Protein AF-A0A921ZQG3-F1 (afdb_monomer)

Mean predicted aligned error: 5.52 Å

Organism: Manduca sexta (NCBI:txid7130)

Radius of gyration: 27.95 Å; Cα contacts (8 Å, |Δi|>4): 870; chains: 1; bounding box: 78×60×74 Å

InterPro domains:
  IPR000863 Sulfotransferase domain [PF00685] (345-473)
  IPR021930 Heparan sulphate-N-deacetylase, deacetylase domain [PF12062] (51-255)
  IPR037359 Heparan sulfate sulfotransferase [PTHR10605] (120-479)
  IPR056793 Heparan sulfate-N-deacetylase, N-terminal domain [PF25119] (2-41)

Nearest PDB structures (foldseek):
  8ccy-assembly1_A  TM=9.726E-01  e=3.135E-63  Homo sapiens
  8cd0-assembly1_A  TM=9.576E-01  e=1.310E-60  Homo sapiens
  8chs-assembly1_A  TM=9.459E-01  e=1.182E-59  Homo sapiens
  1nst-assembly1_A  TM=9.800E-01  e=1.458E-15  Homo sapiens
  3lvt-assembly1_A  TM=5.262E-01  e=9.433E-03  Enterococcus faecalis V583

Structure (mmCIF, N/CA/C/O backbone):
data_AF-A0A921ZQG3-F1
#
_entry.id   AF-A0A921ZQG3-F1
#
loop_
_atom_site.group_PDB
_atom_site.id
_atom_site.type_symbol
_atom_site.label_atom_id
_atom_site.label_alt_id
_atom_site.label_comp_id
_atom_site.label_asym_id
_atom_site.label_entity_id
_atom_site.label_seq_id
_atom_site.pdbx_PDB_ins_code
_atom_site.Cartn_x
_atom_site.Cartn_y
_atom_site.Cartn_z
_atom_site.occupancy
_atom_site.B_iso_or_equiv
_atom_site.auth_seq_id
_atom_site.auth_comp_id
_atom_site.auth_asym_id
_atom_site.auth_atom_id
_atom_site.pdbx_PDB_model_num
ATOM 1 N N . MET A 1 1 ? -46.739 -6.918 1.190 1.00 48.47 1 MET A N 1
ATOM 2 C CA . MET A 1 1 ? -46.227 -8.269 1.511 1.00 48.47 1 MET A CA 1
ATOM 3 C C . MET A 1 1 ? -44.719 -8.173 1.678 1.00 48.47 1 MET A C 1
ATOM 5 O O . MET A 1 1 ? -44.133 -7.399 0.924 1.00 48.47 1 MET A O 1
ATOM 9 N N . PRO A 1 2 ? -44.086 -8.880 2.629 1.00 56.50 2 PRO A N 1
ATOM 10 C CA . PRO A 1 2 ? -42.631 -8.989 2.626 1.00 56.50 2 PRO A CA 1
ATOM 11 C C . PRO A 1 2 ? -42.210 -9.648 1.307 1.00 56.50 2 PRO A C 1
ATOM 13 O O . PRO A 1 2 ? -42.658 -10.746 0.988 1.00 56.50 2 PRO A O 1
ATOM 16 N N . LEU A 1 3 ? -41.425 -8.936 0.500 1.00 72.88 3 LEU A N 1
ATOM 17 C CA . LEU A 1 3 ? -40.832 -9.500 -0.708 1.00 72.88 3 LEU A CA 1
ATOM 18 C C . LEU A 1 3 ? -39.760 -10.504 -0.276 1.00 72.88 3 LEU A C 1
ATOM 20 O O . LEU A 1 3 ? -38.959 -10.203 0.610 1.00 72.88 3 LEU A O 1
ATOM 24 N N . ALA A 1 4 ? -39.752 -11.693 -0.879 1.00 82.69 4 ALA A N 1
ATOM 25 C CA . ALA A 1 4 ? -38.692 -12.662 -0.641 1.00 82.69 4 ALA A CA 1
ATOM 26 C C . ALA A 1 4 ? -37.346 -12.066 -1.084 1.00 82.69 4 ALA A C 1
ATOM 28 O O . ALA A 1 4 ? -37.198 -11.636 -2.227 1.00 82.69 4 ALA A O 1
ATOM 29 N N . THR A 1 5 ? -36.371 -12.036 -0.175 1.00 89.69 5 THR A N 1
ATOM 30 C CA . THR A 1 5 ? -35.026 -11.497 -0.433 1.00 89.69 5 THR A CA 1
ATOM 31 C C . THR A 1 5 ? -34.303 -12.319 -1.505 1.00 89.69 5 THR A C 1
ATOM 33 O O . THR A 1 5 ? -33.808 -11.772 -2.489 1.00 89.69 5 THR A O 1
ATOM 36 N N . VAL A 1 6 ? -34.276 -13.645 -1.337 1.00 92.38 6 VAL A N 1
ATOM 37 C CA . VAL A 1 6 ? -33.669 -14.603 -2.271 1.00 92.38 6 VAL A CA 1
ATOM 38 C C . VAL A 1 6 ? -34.506 -15.880 -2.308 1.00 92.38 6 VAL A C 1
ATOM 40 O O . VAL A 1 6 ? -35.012 -16.316 -1.275 1.00 92.38 6 VAL A O 1
ATOM 43 N N . VAL A 1 7 ? -34.640 -16.479 -3.492 1.00 93.31 7 VAL A N 1
ATOM 44 C CA . VAL A 1 7 ? -35.312 -17.763 -3.723 1.00 93.31 7 VAL A CA 1
ATOM 45 C C . VAL A 1 7 ? -34.361 -18.703 -4.447 1.00 93.31 7 VAL A C 1
ATOM 47 O O . VAL A 1 7 ? -33.728 -18.326 -5.431 1.00 93.31 7 VAL A O 1
ATOM 50 N N . GLN A 1 8 ? -34.282 -19.941 -3.976 1.00 92.69 8 GLN A N 1
ATOM 51 C CA . GLN A 1 8 ? -33.579 -21.004 -4.671 1.00 92.69 8 GLN A CA 1
ATOM 52 C C . GLN A 1 8 ? -34.548 -21.754 -5.594 1.00 92.69 8 GLN A C 1
ATOM 54 O O . GLN A 1 8 ? -35.567 -22.272 -5.140 1.00 92.69 8 GLN A O 1
ATOM 59 N N . ASP A 1 9 ? -34.209 -21.842 -6.876 1.00 92.69 9 ASP A N 1
ATOM 60 C CA . ASP A 1 9 ? -34.867 -22.714 -7.845 1.00 92.69 9 ASP A CA 1
ATOM 61 C C . ASP A 1 9 ? -33.985 -23.945 -8.080 1.00 92.69 9 ASP A C 1
ATOM 63 O O . ASP A 1 9 ? -32.834 -23.847 -8.506 1.00 92.69 9 ASP A O 1
ATOM 67 N N . HIS A 1 10 ? -34.532 -25.121 -7.792 1.00 91.44 10 HIS A N 1
ATOM 68 C CA . HIS A 1 10 ? -33.833 -26.391 -7.966 1.00 91.44 10 HIS A CA 1
ATOM 69 C C . HIS A 1 10 ? -33.825 -26.890 -9.421 1.00 91.44 10 HIS A C 1
ATOM 71 O O . HIS A 1 10 ? -33.323 -27.984 -9.667 1.00 91.44 10 HIS A O 1
ATOM 77 N N . GLY A 1 11 ? -34.396 -26.144 -10.373 1.00 92.50 11 GLY A N 1
ATOM 78 C CA . GLY A 1 11 ? -34.404 -26.510 -11.789 1.00 92.50 11 GLY A CA 1
ATOM 79 C C . GLY A 1 11 ? -35.298 -27.706 -12.096 1.00 92.50 11 GLY A C 1
ATOM 80 O O . GLY A 1 11 ? -35.029 -28.455 -13.027 1.00 92.50 11 GLY A O 1
ATOM 81 N N . ARG A 1 12 ? -36.361 -27.937 -11.310 1.00 95.00 12 ARG A N 1
ATOM 82 C CA . ARG A 1 12 ? -37.226 -29.127 -11.466 1.00 95.00 12 ARG A CA 1
ATOM 83 C C . ARG A 1 12 ? -37.947 -29.195 -12.818 1.00 95.00 12 ARG A C 1
ATOM 85 O O . ARG A 1 12 ? -38.420 -30.265 -13.179 1.00 95.00 12 ARG A O 1
ATOM 92 N N . LEU A 1 13 ? -38.057 -28.070 -13.527 1.00 94.31 13 LEU A N 1
ATOM 93 C CA . LEU A 1 13 ? -38.749 -27.972 -14.814 1.00 94.31 13 LEU A CA 1
ATOM 94 C C . LEU A 1 13 ? -37.809 -28.110 -16.019 1.00 94.31 13 LEU A C 1
ATOM 96 O O . LEU A 1 13 ? -38.188 -28.736 -17.002 1.00 94.31 13 LEU A O 1
ATOM 100 N N . ASP A 1 14 ? -36.605 -27.539 -15.959 1.00 95.88 14 ASP A N 1
ATOM 101 C CA . ASP A 1 14 ? -35.688 -27.439 -17.106 1.00 95.88 14 ASP A CA 1
ATOM 102 C C . ASP A 1 14 ? -34.260 -27.933 -16.823 1.00 95.88 14 ASP A C 1
ATOM 104 O O . ASP A 1 14 ? -33.383 -27.835 -17.677 1.00 95.88 14 ASP A O 1
ATOM 108 N N . GLY A 1 15 ? -34.015 -28.479 -15.631 1.00 94.19 15 GLY A N 1
ATOM 109 C CA . GLY A 1 15 ? -32.723 -29.014 -15.209 1.00 94.19 15 GLY A CA 1
ATOM 110 C C . GLY A 1 15 ? -31.696 -27.962 -14.782 1.00 94.19 15 GLY A C 1
ATOM 111 O O . GLY A 1 15 ? -30.576 -28.333 -14.436 1.00 94.19 15 GLY A O 1
ATOM 112 N N . VAL A 1 16 ? -32.036 -26.667 -14.776 1.00 91.38 16 VAL A N 1
ATOM 113 C CA . VAL A 1 16 ? -31.087 -25.589 -14.457 1.00 91.38 16 VAL A CA 1
ATOM 114 C C . VAL A 1 16 ? -31.341 -25.048 -13.051 1.00 91.38 16 VAL A C 1
ATOM 116 O O . VAL A 1 16 ? -32.375 -24.445 -12.781 1.00 91.38 16 VAL A O 1
ATOM 119 N N . GLN A 1 17 ? -30.380 -25.220 -12.143 1.00 90.69 17 GLN A N 1
ATOM 120 C CA . GLN A 1 17 ? -30.461 -24.631 -10.803 1.00 90.69 17 GLN A CA 1
ATOM 121 C C . GLN A 1 17 ? -30.190 -23.126 -10.843 1.00 90.69 17 GLN A C 1
ATOM 123 O O . GLN A 1 17 ? -29.287 -22.663 -11.543 1.00 90.69 17 GLN A O 1
ATOM 128 N N . ARG A 1 18 ? -30.953 -22.352 -10.067 1.00 91.62 18 ARG A N 1
ATOM 129 C CA . ARG A 1 18 ? -30.834 -20.891 -10.014 1.00 91.62 18 ARG A CA 1
ATOM 130 C C . ARG A 1 18 ? -30.967 -20.379 -8.590 1.00 91.62 18 ARG A C 1
ATOM 132 O O . ARG A 1 18 ? -31.639 -20.968 -7.746 1.00 91.62 18 ARG A O 1
ATOM 139 N N . VAL A 1 19 ? -30.378 -19.214 -8.357 1.00 94.56 19 VAL A N 1
ATOM 140 C CA . VAL A 1 19 ? -30.644 -18.391 -7.177 1.00 94.56 19 VAL A CA 1
ATOM 141 C C . VAL A 1 19 ? -31.175 -17.051 -7.671 1.00 94.56 19 VAL A C 1
ATOM 143 O O . VAL A 1 19 ? -30.493 -16.333 -8.400 1.00 94.56 19 VAL A O 1
ATOM 146 N N . LEU A 1 20 ? -32.419 -16.741 -7.321 1.00 93.25 20 LEU A N 1
ATOM 147 C CA . LEU A 1 20 ? -33.156 -15.570 -7.780 1.00 93.25 20 LEU A CA 1
ATOM 148 C C . LEU A 1 20 ? -33.196 -14.524 -6.666 1.00 93.25 20 LEU A C 1
ATOM 150 O O . LEU A 1 20 ? -33.615 -14.820 -5.550 1.00 93.25 20 LEU A O 1
ATOM 154 N N . PHE A 1 21 ? -32.783 -13.296 -6.968 1.00 93.88 21 PHE A N 1
ATOM 155 C CA . PHE A 1 21 ? -32.787 -12.182 -6.018 1.00 93.88 21 PHE A CA 1
ATOM 156 C C . PHE A 1 21 ? -34.023 -11.312 -6.240 1.00 93.88 21 PHE A C 1
ATOM 158 O O . PHE A 1 21 ? -34.282 -10.880 -7.362 1.00 93.88 21 PHE A O 1
ATOM 165 N N . GLY A 1 22 ? -34.757 -11.002 -5.168 1.00 91.75 22 GLY A N 1
ATOM 166 C CA . GLY A 1 22 ? -35.953 -10.150 -5.220 1.00 91.75 22 GLY A CA 1
ATOM 167 C C . GLY A 1 22 ? -35.663 -8.660 -5.456 1.00 91.75 22 GLY A C 1
ATOM 168 O O . GLY A 1 22 ? -36.586 -7.855 -5.545 1.00 91.75 22 GLY A O 1
ATOM 169 N N . GLY A 1 23 ? -34.387 -8.269 -5.552 1.00 89.94 23 GLY A N 1
ATOM 170 C CA . GLY A 1 23 ? -33.952 -6.906 -5.848 1.00 89.94 23 GLY A CA 1
ATOM 171 C C . GLY A 1 23 ? -32.456 -6.824 -6.164 1.00 89.94 23 GLY A C 1
ATOM 172 O O . GLY A 1 23 ? -31.739 -7.820 -6.143 1.00 89.94 23 GLY A O 1
ATOM 173 N N . GLY A 1 24 ? -31.959 -5.619 -6.450 1.00 89.06 24 GLY A N 1
ATOM 174 C CA . GLY A 1 24 ? -30.555 -5.411 -6.824 1.00 89.06 24 GLY A CA 1
ATOM 175 C C . GLY A 1 24 ? -29.562 -5.496 -5.656 1.00 89.06 24 GLY A C 1
ATOM 176 O O . GLY A 1 24 ? -29.935 -5.449 -4.483 1.00 89.06 24 GLY A O 1
ATOM 177 N N . LEU A 1 25 ? -28.264 -5.506 -5.977 1.00 88.31 25 LEU A N 1
ATOM 178 C CA . LEU A 1 25 ? -27.149 -5.547 -5.012 1.00 88.31 25 LEU A CA 1
ATOM 179 C C . LEU A 1 25 ? -26.928 -4.233 -4.232 1.00 88.31 25 LEU A C 1
ATOM 181 O O . LEU A 1 25 ? -25.916 -4.070 -3.551 1.00 88.31 25 LEU A O 1
ATOM 185 N N . GLN A 1 26 ? -27.837 -3.259 -4.334 1.00 86.69 26 GLN A N 1
ATOM 186 C CA . GLN A 1 26 ? -27.793 -2.059 -3.491 1.00 86.69 26 GLN A CA 1
ATOM 187 C C . GLN A 1 26 ? -28.145 -2.383 -2.038 1.00 86.69 26 GLN A C 1
ATOM 189 O O . GLN A 1 26 ? -27.587 -1.781 -1.123 1.00 86.69 26 GLN A O 1
ATOM 194 N N . PHE A 1 27 ? -29.019 -3.369 -1.821 1.00 90.12 27 PHE A N 1
ATOM 195 C CA . PHE A 1 27 ? -29.305 -3.865 -0.485 1.00 90.12 27 PHE A CA 1
ATOM 196 C C . PHE A 1 27 ? -28.143 -4.734 0.008 1.00 90.12 27 PHE A C 1
ATOM 198 O O . PHE A 1 27 ? -27.729 -5.680 -0.661 1.00 90.12 27 PHE A O 1
ATOM 205 N N . TRP A 1 28 ? -27.594 -4.405 1.177 1.00 90.56 28 TRP A N 1
ATOM 206 C CA . TRP A 1 28 ? -26.371 -5.029 1.688 1.00 90.56 28 TRP A CA 1
ATOM 207 C C . TRP A 1 28 ? -26.501 -6.544 1.880 1.00 90.56 28 TRP A C 1
ATOM 209 O O . TRP A 1 28 ? -25.544 -7.269 1.611 1.00 90.56 28 TRP A O 1
ATOM 219 N N . LEU A 1 29 ? -27.681 -7.027 2.285 1.00 92.25 29 LEU A N 1
ATOM 220 C CA . LEU A 1 29 ? -27.925 -8.451 2.497 1.00 92.25 29 LEU A CA 1
ATOM 221 C C . LEU A 1 29 ? -27.851 -9.227 1.176 1.00 92.25 29 LEU A C 1
ATOM 223 O O . LEU A 1 29 ? -27.306 -10.325 1.147 1.00 92.25 29 LEU A O 1
ATOM 227 N N . HIS A 1 30 ? -28.296 -8.631 0.062 1.00 93.69 30 HIS A N 1
ATOM 228 C CA . HIS A 1 30 ? -28.138 -9.244 -1.259 1.00 93.69 30 HIS A CA 1
ATOM 229 C C . HIS A 1 30 ? -26.666 -9.426 -1.635 1.00 93.69 30 HIS A C 1
ATOM 231 O O . HIS A 1 30 ? -26.338 -10.403 -2.293 1.00 93.69 30 HIS A O 1
ATOM 237 N N . ARG A 1 31 ? -25.760 -8.541 -1.197 1.00 92.06 31 ARG A N 1
ATOM 238 C CA . ARG A 1 31 ? -24.319 -8.711 -1.457 1.00 92.06 31 ARG A CA 1
ATOM 239 C C . ARG A 1 31 ? -23.747 -9.930 -0.740 1.00 92.06 31 ARG A C 1
ATOM 241 O O . ARG A 1 31 ? -22.935 -10.633 -1.325 1.00 92.06 31 ARG A O 1
ATOM 248 N N . LEU A 1 32 ? -24.182 -10.189 0.493 1.00 92.31 32 LEU A N 1
ATOM 249 C CA . LEU A 1 32 ? -23.764 -11.376 1.245 1.00 92.31 32 LEU A CA 1
ATOM 250 C C . LEU A 1 32 ? -24.337 -12.648 0.635 1.00 92.31 32 LEU A C 1
ATOM 252 O O . LEU A 1 32 ? -23.588 -13.556 0.298 1.00 92.31 32 LEU A O 1
ATOM 256 N N . LEU A 1 33 ? -25.651 -12.663 0.408 1.00 93.56 33 LEU A N 1
ATOM 257 C CA . LEU A 1 33 ? -26.329 -13.812 -0.184 1.00 93.56 33 LEU A CA 1
ATOM 258 C C . LEU A 1 33 ? -25.83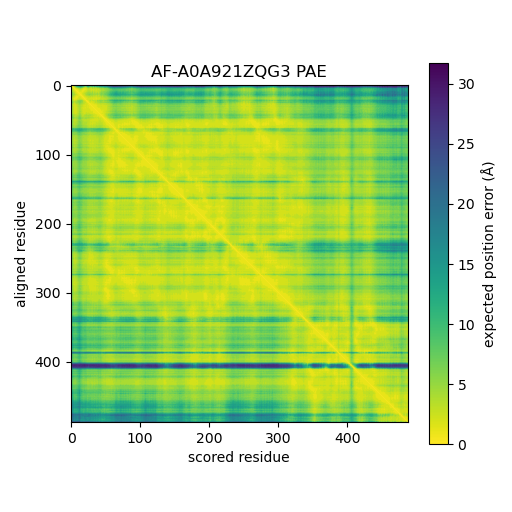6 -14.097 -1.605 1.00 93.56 33 LEU A C 1
ATOM 260 O O . LEU A 1 33 ? -25.905 -15.232 -2.054 1.00 93.56 33 LEU A O 1
ATOM 264 N N . PHE A 1 34 ? -25.308 -13.096 -2.314 1.00 93.25 34 PHE A N 1
ATOM 265 C CA . PHE A 1 34 ? -24.627 -13.305 -3.587 1.00 93.25 34 PHE A CA 1
ATOM 266 C C . PHE A 1 34 ? -23.324 -14.094 -3.426 1.00 93.25 34 PHE A C 1
ATOM 268 O O . PHE A 1 34 ? -23.083 -15.012 -4.204 1.00 93.25 34 PHE A O 1
ATOM 275 N N . LEU A 1 35 ? -22.510 -13.804 -2.405 1.00 91.88 35 LEU A N 1
ATOM 276 C CA . LEU A 1 35 ? -21.319 -14.606 -2.102 1.00 91.88 35 LEU A CA 1
ATOM 277 C C . LEU A 1 35 ? -21.698 -16.039 -1.702 1.00 91.88 35 LEU A C 1
ATOM 279 O O . LEU A 1 35 ? -21.080 -16.988 -2.184 1.00 91.88 35 LEU A O 1
ATOM 283 N N . ASP A 1 36 ? -22.750 -16.200 -0.898 1.00 92.88 36 ASP A N 1
ATOM 284 C CA . ASP A 1 36 ? -23.263 -17.520 -0.519 1.00 92.88 36 ASP A CA 1
ATOM 285 C C . ASP A 1 36 ? -23.815 -18.276 -1.735 1.00 92.88 36 ASP A C 1
ATOM 287 O O . ASP A 1 36 ? -23.561 -19.467 -1.888 1.00 92.88 36 ASP A O 1
ATOM 291 N N . ALA A 1 37 ? -24.505 -17.590 -2.650 1.00 94.06 37 ALA A N 1
ATOM 292 C CA . ALA A 1 37 ? -24.996 -18.171 -3.896 1.00 94.06 37 ALA A CA 1
ATOM 293 C C . ALA A 1 37 ? -23.848 -18.623 -4.808 1.00 94.06 37 ALA A C 1
ATOM 295 O O . ALA A 1 37 ? -23.932 -19.700 -5.393 1.00 94.06 37 ALA A O 1
ATOM 296 N N . LEU A 1 38 ? -22.765 -17.843 -4.909 1.00 93.25 38 LEU A N 1
ATOM 297 C CA . LEU A 1 38 ? -21.565 -18.244 -5.648 1.00 93.25 38 LEU A CA 1
ATOM 298 C C . LEU A 1 38 ? -20.917 -19.479 -5.022 1.00 93.25 38 LEU A C 1
ATOM 300 O O . LEU A 1 38 ? -20.591 -20.421 -5.741 1.00 93.25 38 LEU A O 1
ATOM 304 N N . SER A 1 39 ? -20.756 -19.504 -3.698 1.00 93.19 39 SER A N 1
ATOM 305 C CA . SER A 1 39 ? -20.258 -20.679 -2.973 1.00 93.19 39 SER A CA 1
ATOM 306 C C . SER A 1 39 ? -21.150 -21.900 -3.226 1.00 93.19 39 SER A C 1
ATOM 308 O O . SER A 1 39 ? -20.651 -22.950 -3.627 1.00 93.19 39 SER A O 1
ATOM 310 N N . TYR A 1 40 ? -22.468 -21.742 -3.094 1.00 91.50 40 TYR A N 1
ATOM 311 C CA . TYR A 1 40 ? -23.455 -22.801 -3.280 1.00 91.50 40 TYR A CA 1
ATOM 312 C C . TYR A 1 40 ? -23.446 -23.376 -4.704 1.00 91.50 40 TYR A C 1
ATOM 314 O O . TYR A 1 40 ? -23.251 -24.577 -4.884 1.00 91.50 40 TYR A O 1
ATOM 322 N N . LEU A 1 41 ? -23.605 -22.521 -5.720 1.00 90.75 41 LEU A N 1
ATOM 323 C CA . LEU A 1 41 ? -23.695 -22.930 -7.127 1.00 90.75 41 LEU A CA 1
ATOM 324 C C . LEU A 1 41 ? -22.369 -23.468 -7.679 1.00 90.75 41 LEU A C 1
ATOM 326 O O . LEU A 1 41 ? -22.373 -24.255 -8.619 1.00 90.75 41 LEU A O 1
ATOM 330 N N . SER A 1 42 ? -21.235 -23.062 -7.102 1.00 92.00 42 SER A N 1
ATOM 331 C CA . SER A 1 42 ? -19.911 -23.581 -7.471 1.00 92.00 42 SER A CA 1
ATOM 332 C C . SER A 1 42 ? -19.493 -24.819 -6.671 1.00 92.00 42 SER A C 1
ATOM 334 O O . SER A 1 42 ? -18.330 -25.216 -6.738 1.00 92.00 42 SER A O 1
ATOM 336 N N . HIS A 1 43 ? -20.397 -25.410 -5.878 1.00 91.12 43 HIS A N 1
ATOM 337 C CA . HIS A 1 43 ? -20.089 -26.524 -4.971 1.00 91.12 43 HIS A CA 1
ATOM 338 C C . HIS A 1 43 ? -18.862 -26.254 -4.089 1.00 91.12 43 HIS A C 1
ATOM 340 O O . HIS A 1 43 ? -18.037 -27.126 -3.822 1.00 91.12 43 HIS A O 1
ATOM 346 N N . GLY A 1 44 ? -18.727 -25.007 -3.658 1.00 92.00 44 GLY A N 1
ATOM 347 C CA . GLY A 1 44 ? -17.674 -24.555 -2.776 1.00 92.00 44 GLY A CA 1
ATOM 348 C C . GLY A 1 44 ? -16.412 -24.029 -3.465 1.00 92.00 44 GLY A C 1
ATOM 349 O O . GLY A 1 44 ? -15.599 -23.421 -2.771 1.00 92.00 44 GLY A O 1
ATOM 350 N N . GLN A 1 45 ? -16.245 -24.183 -4.784 1.00 92.25 45 GLN A N 1
ATOM 351 C CA . GLN A 1 45 ? -15.020 -23.780 -5.499 1.00 92.25 45 GLN A CA 1
ATOM 352 C C . GLN A 1 45 ? -14.727 -22.276 -5.416 1.00 92.25 45 GLN A C 1
ATOM 354 O O . GLN A 1 45 ? -13.566 -21.874 -5.402 1.00 92.25 45 GLN A O 1
ATOM 359 N N . LEU A 1 46 ? -15.770 -21.445 -5.339 1.00 91.62 46 LEU A N 1
ATOM 360 C CA . LEU A 1 46 ? -15.660 -19.991 -5.184 1.00 91.62 46 LEU A CA 1
ATOM 361 C C . LEU A 1 46 ? -15.855 -19.530 -3.731 1.00 91.62 46 LEU A C 1
ATOM 363 O O . LEU A 1 46 ? -16.062 -18.342 -3.483 1.00 91.62 46 LEU A O 1
ATOM 367 N N . SER A 1 47 ? -15.818 -20.447 -2.759 1.00 91.38 47 SER A N 1
ATOM 368 C CA . SER A 1 47 ? -15.982 -20.085 -1.349 1.00 91.38 47 SER A CA 1
ATOM 369 C C . SER A 1 47 ? -14.790 -19.301 -0.838 1.00 91.38 47 SER A C 1
ATOM 371 O O . SER A 1 47 ? -13.635 -19.682 -1.020 1.00 91.38 47 SER A O 1
ATOM 373 N N . LEU A 1 48 ? -15.083 -18.239 -0.101 1.00 88.50 48 LEU A N 1
ATOM 374 C CA . LEU A 1 48 ? -14.087 -17.526 0.678 1.00 88.50 48 LEU A CA 1
ATOM 375 C C . LEU A 1 48 ? -14.041 -18.112 2.090 1.00 88.50 48 LEU A C 1
ATOM 377 O O . LEU A 1 48 ? -15.058 -18.548 2.627 1.00 88.50 48 LEU A O 1
ATOM 381 N N . SER A 1 49 ? -12.865 -18.080 2.721 1.00 92.12 49 SER A N 1
ATOM 382 C CA . SER A 1 49 ? -12.765 -18.387 4.152 1.00 92.12 49 SER A CA 1
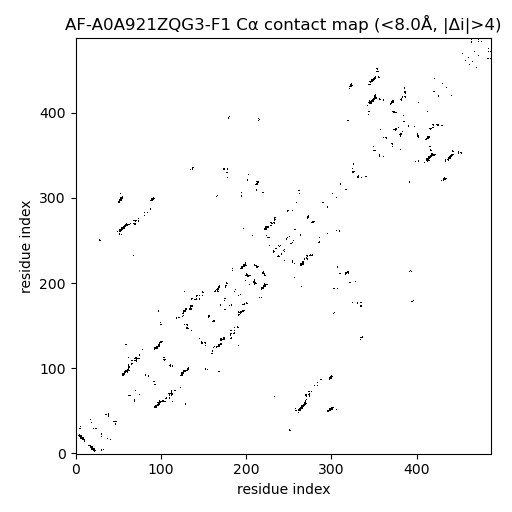ATOM 383 C C . SER A 1 49 ? -13.706 -17.481 4.952 1.00 92.12 49 SER A C 1
ATOM 385 O O . SER A 1 49 ? -13.918 -16.324 4.583 1.00 92.12 49 SER A O 1
ATOM 387 N N . LEU A 1 50 ? -14.238 -17.979 6.068 1.00 95.31 50 LEU A N 1
ATOM 388 C CA . LEU A 1 50 ? -15.021 -17.189 7.024 1.00 95.31 50 LEU A CA 1
ATOM 389 C C . LEU A 1 50 ? -14.141 -16.415 8.017 1.00 95.31 50 LEU A C 1
ATOM 391 O O . LEU A 1 50 ? -14.654 -15.602 8.782 1.00 95.31 50 LEU A O 1
ATOM 395 N N . ASP A 1 51 ? -12.827 -16.643 8.019 1.00 97.19 51 ASP A N 1
ATOM 396 C CA . ASP A 1 51 ? -11.913 -15.983 8.951 1.00 97.19 51 ASP A CA 1
ATOM 397 C C . ASP A 1 51 ? -11.641 -14.542 8.535 1.00 97.19 51 ASP A C 1
ATOM 399 O O . ASP A 1 51 ? -11.259 -14.269 7.393 1.00 97.19 51 ASP A O 1
ATOM 403 N N . ARG A 1 52 ? -11.803 -13.613 9.476 1.00 97.69 52 ARG A N 1
ATOM 404 C CA . ARG A 1 52 ? -11.448 -12.203 9.317 1.00 97.69 52 ARG A CA 1
ATOM 405 C C . ARG A 1 52 ? -10.539 -11.776 10.451 1.00 97.69 52 ARG A C 1
ATOM 407 O O . ARG A 1 52 ? -10.868 -11.937 11.625 1.00 97.69 52 ARG A O 1
ATOM 414 N N . TRP A 1 53 ? -9.401 -11.215 10.075 1.00 98.38 53 TRP A N 1
ATOM 415 C CA . TRP A 1 53 ? -8.421 -10.687 11.006 1.00 98.38 53 TRP A CA 1
ATOM 416 C C . TRP A 1 53 ? -8.554 -9.174 11.058 1.00 98.38 53 TRP A C 1
ATOM 418 O O . TRP A 1 53 ? -8.601 -8.532 10.008 1.00 98.38 53 TRP A O 1
ATOM 428 N N . ILE A 1 54 ? -8.656 -8.618 12.261 1.00 98.06 54 ILE A N 1
ATOM 429 C CA . ILE A 1 54 ? -8.858 -7.190 12.496 1.00 98.06 54 ILE A CA 1
ATOM 430 C C . ILE A 1 54 ? -7.757 -6.691 13.424 1.00 98.06 54 ILE A C 1
ATOM 432 O O . ILE A 1 54 ? -7.614 -7.186 14.537 1.00 98.06 54 ILE A O 1
ATOM 436 N N . LEU A 1 55 ? -7.027 -5.681 12.964 1.00 98.44 55 LEU A N 1
ATOM 437 C CA . LEU A 1 55 ? -6.124 -4.855 13.754 1.00 98.44 55 LEU A CA 1
ATOM 438 C C . LEU A 1 55 ? -6.625 -3.411 13.688 1.00 98.44 55 LEU A C 1
ATOM 440 O O . LEU A 1 55 ? -6.954 -2.926 12.604 1.00 98.44 55 LEU A O 1
ATOM 444 N N . VAL A 1 56 ? -6.692 -2.736 14.833 1.00 98.62 56 VAL A N 1
ATOM 445 C CA . VAL A 1 56 ? -7.065 -1.319 14.913 1.00 98.62 56 VAL A CA 1
ATOM 446 C C . VAL A 1 56 ? -5.866 -0.542 15.430 1.00 98.62 56 VAL A C 1
ATOM 448 O O . VAL A 1 56 ? -5.503 -0.651 16.604 1.00 98.62 56 VAL A O 1
ATOM 451 N N . ASP A 1 57 ? -5.262 0.222 14.528 1.00 98.56 57 ASP A N 1
ATOM 452 C CA . ASP A 1 57 ? -4.174 1.131 14.847 1.00 98.56 57 ASP A CA 1
ATOM 453 C C . ASP A 1 57 ? -4.753 2.484 15.274 1.00 98.56 57 ASP A C 1
ATOM 455 O O . ASP A 1 57 ? -5.608 3.051 14.586 1.00 98.56 57 ASP A O 1
ATOM 459 N N . ILE A 1 58 ? -4.276 2.996 16.404 1.00 98.44 58 ILE A N 1
ATOM 460 C CA . ILE A 1 58 ? -4.531 4.342 16.911 1.00 98.44 58 ILE A CA 1
ATOM 461 C C . ILE A 1 58 ? -3.259 5.147 16.675 1.00 98.44 58 ILE A C 1
ATOM 463 O O . ILE A 1 58 ? -2.335 5.093 17.484 1.00 98.44 58 ILE A O 1
ATOM 467 N N . ASP A 1 59 ? -3.197 5.848 15.549 1.00 98.00 59 ASP A N 1
ATOM 468 C CA . ASP A 1 59 ? -2.117 6.785 15.250 1.00 98.00 59 ASP A CA 1
ATOM 469 C C . ASP A 1 59 ? -2.201 8.004 16.187 1.00 98.00 59 ASP A C 1
ATOM 471 O O . ASP A 1 59 ? -3.188 8.202 16.907 1.00 98.00 59 ASP A O 1
ATOM 475 N N . ASP A 1 60 ? -1.179 8.852 16.148 1.00 97.31 60 ASP A N 1
ATOM 476 C CA . ASP A 1 60 ? -1.176 10.159 16.811 1.00 97.31 60 ASP A CA 1
ATOM 477 C C . ASP A 1 60 ? -1.263 10.115 18.344 1.00 97.31 60 ASP A C 1
ATOM 479 O O . ASP A 1 60 ? -1.698 11.077 18.975 1.00 97.31 60 ASP A O 1
ATOM 483 N N . ILE A 1 61 ? -0.816 9.035 18.991 1.00 98.25 61 ILE A N 1
ATOM 484 C CA . ILE A 1 61 ? -0.690 9.018 20.452 1.00 98.25 61 ILE A CA 1
ATOM 485 C C . ILE A 1 61 ? 0.314 10.093 20.881 1.00 98.25 61 ILE A C 1
ATOM 487 O O . ILE A 1 61 ? 1.452 10.139 20.402 1.00 98.25 61 ILE A O 1
ATOM 491 N N . PHE A 1 62 ? -0.155 10.953 21.788 1.00 97.62 62 PHE A N 1
ATOM 492 C CA . PHE A 1 62 ? 0.446 12.214 22.232 1.00 97.62 62 PHE A CA 1
ATOM 493 C C . PHE A 1 62 ? 0.408 13.364 21.221 1.00 97.62 62 PHE A C 1
ATOM 495 O O . PHE A 1 62 ? 0.773 14.478 21.582 1.00 97.62 62 PHE A O 1
ATOM 502 N N . VAL A 1 63 ? -0.062 13.173 19.991 1.00 94.75 63 VAL A N 1
ATOM 503 C CA . VAL A 1 63 ? -0.155 14.233 18.975 1.00 94.75 63 VAL A CA 1
ATOM 504 C C . VAL A 1 63 ? -1.562 14.821 18.974 1.00 94.75 63 VAL A C 1
ATOM 506 O O . VAL A 1 63 ? -2.546 14.101 18.894 1.00 94.75 63 VAL A O 1
ATOM 509 N N . GLY A 1 64 ? -1.688 16.144 19.036 1.00 87.81 64 GLY A N 1
ATOM 510 C CA . GLY A 1 64 ? -2.990 16.805 18.949 1.00 87.81 64 GLY A CA 1
ATOM 511 C C . GLY A 1 64 ? -3.002 18.170 19.616 1.00 87.81 64 GLY A C 1
ATOM 512 O O . GLY A 1 64 ? -2.225 18.430 20.540 1.00 87.81 64 GLY A O 1
ATOM 513 N N . GLU A 1 65 ? -3.888 19.037 19.137 1.00 89.62 65 GLU A N 1
ATOM 514 C CA . GLU A 1 65 ? -4.122 20.354 19.725 1.00 89.62 65 GLU A CA 1
ATOM 515 C C . GLU A 1 65 ? -4.853 20.227 21.069 1.00 89.62 65 GLU A C 1
ATOM 517 O O . GLU A 1 65 ? -5.584 19.261 21.316 1.00 89.62 65 GLU A O 1
ATOM 522 N N . ARG A 1 66 ? -4.672 21.218 21.946 1.00 90.94 66 ARG A N 1
ATOM 523 C CA . ARG A 1 66 ? -5.391 21.287 23.226 1.00 90.94 66 ARG A CA 1
ATOM 524 C C . ARG A 1 66 ? -6.904 21.274 22.994 1.00 90.94 66 ARG A C 1
ATOM 526 O O . ARG A 1 66 ? -7.403 21.977 22.121 1.00 90.94 66 ARG A O 1
ATOM 533 N N . GLY A 1 67 ? -7.618 20.499 23.801 1.00 89.88 67 GLY A N 1
ATOM 534 C CA . GLY A 1 67 ? -9.056 20.256 23.685 1.00 89.88 67 GLY A CA 1
ATOM 535 C C . GLY A 1 67 ? -9.422 19.055 22.807 1.00 89.88 67 GLY A C 1
ATOM 536 O O . GLY A 1 67 ? -10.602 18.751 22.663 1.00 89.88 67 GLY A O 1
ATOM 537 N N . THR A 1 68 ? -8.443 18.367 22.210 1.00 91.19 68 THR A N 1
ATOM 538 C CA . THR A 1 68 ? -8.685 17.185 21.356 1.00 91.19 68 THR A CA 1
ATOM 539 C C . THR A 1 68 ? -8.011 15.915 21.868 1.00 91.19 68 THR A C 1
ATOM 541 O O . THR A 1 68 ? -8.183 14.849 21.271 1.00 91.19 68 THR A O 1
ATOM 544 N N . ARG A 1 69 ? -7.238 16.020 22.956 1.00 95.19 69 ARG A N 1
ATOM 545 C CA . ARG A 1 69 ? -6.474 14.906 23.519 1.00 95.19 69 ARG A CA 1
ATOM 546 C C . ARG A 1 69 ? -7.331 14.089 24.481 1.00 95.19 69 ARG A C 1
ATOM 548 O O . ARG A 1 69 ? -8.412 14.510 24.882 1.00 95.19 69 ARG A O 1
ATOM 555 N N . LEU A 1 70 ? -6.840 12.904 24.831 1.00 97.00 70 LEU A N 1
ATOM 556 C CA . LEU A 1 70 ? -7.538 12.009 25.747 1.00 97.00 70 LEU A CA 1
ATOM 557 C C . LEU A 1 70 ? -7.483 12.531 27.180 1.00 97.00 70 LEU A C 1
ATOM 559 O O . LEU A 1 70 ? -6.446 13.005 27.642 1.00 97.00 70 LEU A O 1
ATOM 563 N N . HIS A 1 71 ? -8.580 12.364 27.906 1.00 97.62 71 HIS A N 1
ATOM 564 C CA . HIS A 1 71 ? -8.597 12.425 29.361 1.00 97.62 71 HIS A CA 1
ATOM 565 C C . HIS A 1 71 ? -8.427 11.026 29.972 1.00 97.62 71 HIS A C 1
ATOM 567 O O . HIS A 1 71 ? -8.563 10.000 29.304 1.00 97.62 71 HIS A O 1
ATOM 573 N N . GLU A 1 72 ? -8.177 10.962 31.281 1.00 97.75 72 GLU A N 1
ATOM 574 C CA . GLU A 1 72 ? -8.070 9.696 32.024 1.00 97.75 72 GLU A CA 1
ATOM 575 C C . GLU A 1 72 ? -9.324 8.807 31.869 1.00 97.75 72 GLU A C 1
ATOM 577 O O . GLU A 1 72 ? -9.220 7.589 31.726 1.00 97.75 72 GLU A O 1
ATOM 582 N N . GLU A 1 73 ? -10.509 9.420 31.817 1.00 97.94 73 GLU A N 1
ATOM 583 C CA . GLU A 1 73 ? -11.789 8.742 31.578 1.00 97.94 73 GLU A CA 1
ATOM 584 C C . GLU A 1 73 ? -11.912 8.135 30.172 1.00 97.94 73 GLU A C 1
ATOM 586 O O . GLU A 1 73 ? -12.551 7.094 30.003 1.00 97.94 73 GLU A O 1
ATOM 591 N N . ASP A 1 74 ? -11.274 8.741 29.170 1.00 98.25 74 ASP A N 1
ATOM 592 C CA . ASP A 1 74 ? -11.246 8.208 27.808 1.00 98.25 74 ASP A CA 1
ATOM 593 C C . ASP A 1 74 ? -10.344 6.978 27.731 1.00 98.25 74 ASP A C 1
ATOM 595 O O . ASP A 1 74 ? -10.705 5.986 27.099 1.00 98.25 74 ASP A O 1
ATOM 599 N N . VAL A 1 75 ? -9.213 6.991 28.445 1.00 98.56 75 VAL A N 1
ATOM 600 C CA . VAL A 1 75 ? -8.335 5.817 28.577 1.00 98.56 75 VAL A CA 1
ATOM 601 C C . VAL A 1 75 ? -9.060 4.676 29.296 1.00 98.56 75 VAL A C 1
ATOM 603 O O . VAL A 1 75 ? -8.985 3.523 28.866 1.00 98.56 75 VAL A O 1
ATOM 606 N N . ALA A 1 76 ? -9.828 4.980 30.346 1.00 98.56 76 ALA A N 1
ATOM 607 C CA . ALA A 1 76 ? -10.659 3.987 31.024 1.00 98.56 76 ALA A CA 1
ATOM 608 C C . ALA A 1 76 ? -11.731 3.397 30.087 1.00 98.56 76 ALA A C 1
ATOM 610 O O . ALA A 1 76 ? -11.928 2.178 30.055 1.00 98.56 76 ALA A O 1
ATOM 611 N N . ALA A 1 77 ? -12.385 4.234 29.275 1.00 98.62 77 ALA A N 1
ATOM 612 C CA . ALA A 1 77 ? -13.347 3.784 28.272 1.00 98.62 77 ALA A CA 1
ATOM 613 C C . ALA A 1 77 ? -12.690 2.934 27.171 1.00 98.62 77 ALA A C 1
ATOM 615 O O . ALA A 1 77 ? -13.254 1.919 26.761 1.00 98.62 77 ALA A O 1
ATOM 616 N N . LEU A 1 78 ? -11.481 3.300 26.735 1.00 98.44 78 LEU A N 1
ATOM 617 C CA . LEU A 1 78 ? -10.687 2.541 25.771 1.00 98.44 78 LEU A CA 1
ATOM 618 C C . LEU A 1 78 ? -10.384 1.126 26.288 1.00 98.44 78 LEU A C 1
ATOM 620 O O . LEU A 1 78 ? -10.598 0.148 25.569 1.00 98.44 78 LEU A O 1
ATOM 624 N N . LEU A 1 79 ? -9.962 0.996 27.550 1.00 98.69 79 LEU A N 1
ATOM 625 C CA . LEU A 1 79 ? -9.714 -0.297 28.200 1.00 98.69 79 LEU A CA 1
ATOM 626 C C . LEU A 1 79 ? -10.997 -1.127 28.346 1.00 98.69 79 LEU A C 1
ATOM 628 O O . LEU A 1 79 ? -10.994 -2.327 28.055 1.00 98.69 79 LEU A O 1
ATOM 632 N N . ALA A 1 80 ? -12.103 -0.499 28.754 1.00 98.62 80 ALA A N 1
ATOM 633 C CA . ALA A 1 80 ? -13.399 -1.164 28.865 1.00 98.62 80 ALA A CA 1
ATOM 634 C C . ALA A 1 80 ? -13.894 -1.693 27.507 1.00 98.62 80 ALA A C 1
ATOM 636 O O . ALA A 1 80 ? -14.329 -2.844 27.405 1.00 98.62 80 ALA A O 1
ATOM 637 N N . SER A 1 81 ? -13.770 -0.881 26.456 1.00 98.56 81 SER A N 1
ATOM 638 C CA . SER A 1 81 ? -14.130 -1.262 25.090 1.00 98.56 81 SER A CA 1
ATOM 639 C C . SER A 1 81 ? -13.232 -2.379 24.562 1.00 98.56 81 SER A C 1
ATOM 641 O O . SER A 1 81 ? -13.724 -3.362 24.007 1.00 98.56 81 SER A O 1
ATOM 643 N N . GLN A 1 82 ? -11.920 -2.308 24.821 1.00 98.62 82 GLN A N 1
ATOM 644 C CA . GLN A 1 82 ? -10.983 -3.379 24.477 1.00 98.62 82 GLN A CA 1
ATOM 645 C C . GLN A 1 82 ? -11.397 -4.707 25.120 1.00 98.62 82 GLN A C 1
ATOM 647 O O . GLN A 1 82 ? -11.440 -5.728 24.436 1.00 98.62 82 GLN A O 1
ATOM 652 N N . ALA A 1 83 ? -11.751 -4.698 26.407 1.00 98.38 83 ALA A N 1
ATOM 653 C CA . ALA A 1 83 ? -12.215 -5.887 27.114 1.00 98.38 83 ALA A CA 1
ATOM 654 C C . ALA A 1 83 ? -13.539 -6.430 26.543 1.00 98.38 83 ALA A C 1
ATOM 656 O O . ALA A 1 83 ? -13.732 -7.645 26.475 1.00 98.38 83 ALA A O 1
ATOM 657 N N . ALA A 1 84 ? -14.453 -5.558 26.104 1.00 98.25 84 ALA A N 1
ATOM 658 C CA . ALA A 1 84 ? -15.678 -5.970 25.419 1.00 98.25 84 ALA A CA 1
ATOM 659 C C . ALA A 1 84 ? -15.376 -6.609 24.051 1.00 98.25 84 ALA A C 1
ATOM 661 O O . ALA A 1 84 ? -15.903 -7.679 23.739 1.00 98.25 84 ALA A O 1
ATOM 662 N N . LEU A 1 85 ? -14.488 -5.998 23.263 1.00 98.50 85 LEU A N 1
ATOM 663 C CA . LEU A 1 85 ? -14.068 -6.501 21.956 1.00 98.50 85 LEU A CA 1
ATOM 664 C C . LEU A 1 85 ? -13.305 -7.823 22.062 1.00 98.50 85 LEU A C 1
ATOM 666 O O . LEU A 1 85 ? -13.549 -8.708 21.250 1.00 98.50 85 LEU A O 1
ATOM 670 N N . GLN A 1 86 ? -12.478 -8.024 23.089 1.00 98.06 86 GLN A N 1
ATOM 671 C CA . GLN A 1 86 ? -11.764 -9.285 23.339 1.00 98.06 86 GLN A CA 1
ATOM 672 C C . GLN A 1 86 ? -12.692 -10.494 23.513 1.00 98.06 86 GLN A C 1
ATOM 674 O O . GLN A 1 86 ? -12.319 -11.612 23.161 1.00 98.06 86 GLN A O 1
ATOM 679 N N . ARG A 1 87 ? -13.921 -10.287 24.006 1.00 97.44 87 ARG A N 1
ATOM 680 C CA . ARG A 1 87 ? -14.932 -11.358 24.107 1.00 97.44 87 ARG A CA 1
ATOM 681 C C . ARG A 1 87 ? -15.494 -11.760 22.743 1.00 97.44 87 ARG A C 1
ATOM 683 O O . ARG A 1 87 ? -16.000 -12.867 22.591 1.00 97.44 87 ARG A O 1
ATOM 690 N N . LEU A 1 88 ? -15.439 -10.858 21.762 1.00 97.38 88 LEU A N 1
ATOM 691 C CA . LEU A 1 88 ? -16.030 -11.032 20.432 1.00 97.38 88 LEU A CA 1
ATOM 692 C C . LEU A 1 88 ? -14.983 -11.281 19.336 1.00 97.38 88 LEU A C 1
ATOM 694 O O . LEU A 1 88 ? -15.316 -11.866 18.303 1.00 97.38 88 LEU A O 1
ATOM 698 N N . VAL A 1 89 ? -13.738 -10.862 19.559 1.00 98.38 89 VAL A N 1
ATOM 699 C CA . VAL A 1 89 ? -12.600 -10.930 18.640 1.00 98.38 89 VAL A CA 1
ATOM 700 C C . VAL A 1 89 ? -11.404 -11.484 19.413 1.00 98.38 89 VAL A C 1
ATOM 702 O O . VAL A 1 89 ? -10.810 -10.799 20.247 1.00 98.38 89 VAL A O 1
ATOM 705 N N . SER A 1 90 ? -11.052 -12.742 19.148 1.00 97.56 90 SER A N 1
ATOM 706 C CA . SER A 1 90 ? -9.973 -13.409 19.888 1.00 97.56 90 SER A CA 1
ATOM 707 C C . SER A 1 90 ? -8.631 -12.709 19.658 1.00 97.56 90 SER A C 1
ATOM 709 O O . SER A 1 90 ? -8.301 -12.373 18.522 1.00 97.56 90 SER A O 1
ATOM 711 N N . GLY A 1 91 ? -7.871 -12.470 20.730 1.00 96.81 91 GLY A N 1
ATOM 712 C CA . GLY A 1 91 ? -6.561 -11.810 20.670 1.00 96.81 91 GLY A CA 1
ATOM 713 C C . GLY A 1 91 ? -6.599 -10.295 20.428 1.00 96.81 91 GLY A C 1
ATOM 714 O O . GLY A 1 91 ? -5.562 -9.707 20.123 1.00 96.81 91 GLY A O 1
ATOM 715 N N . PHE A 1 92 ? -7.766 -9.647 20.523 1.00 98.50 92 PHE A N 1
ATOM 716 C CA . PHE A 1 92 ? -7.891 -8.213 20.247 1.00 98.50 92 PHE A CA 1
ATOM 717 C C . PHE A 1 92 ? -7.123 -7.345 21.251 1.00 98.50 92 PHE A C 1
ATOM 719 O O . PHE A 1 92 ? -7.276 -7.487 22.466 1.00 98.50 92 PHE A O 1
ATOM 726 N N . ARG A 1 93 ? -6.325 -6.412 20.731 1.00 97.94 93 ARG A N 1
ATOM 727 C CA . ARG A 1 93 ? -5.712 -5.302 21.465 1.00 97.94 93 ARG A CA 1
ATOM 728 C C . ARG A 1 93 ? -5.638 -4.094 20.536 1.00 97.94 93 ARG A C 1
ATOM 730 O O . ARG A 1 93 ? -5.376 -4.267 19.346 1.00 97.94 93 ARG A O 1
ATOM 737 N N . PHE A 1 94 ? -5.853 -2.897 21.071 1.00 98.56 94 PHE A N 1
ATOM 738 C CA . PHE A 1 94 ? -5.542 -1.671 20.347 1.00 98.56 94 PHE A CA 1
ATOM 739 C C . PHE A 1 94 ? -4.028 -1.527 20.207 1.00 98.56 94 PHE A C 1
ATOM 741 O O . PHE A 1 94 ? -3.271 -1.827 21.137 1.00 98.56 94 PHE A O 1
ATOM 748 N N . ASN A 1 95 ? -3.608 -1.065 19.033 1.00 98.44 95 ASN A N 1
ATOM 749 C CA . ASN A 1 95 ? -2.212 -0.865 18.691 1.00 98.44 95 ASN A CA 1
ATOM 750 C C . ASN A 1 95 ? -1.930 0.635 18.595 1.00 98.44 95 ASN A C 1
ATOM 752 O O . ASN A 1 95 ? -2.537 1.321 17.783 1.00 98.44 95 ASN A O 1
ATOM 756 N N . LEU A 1 96 ? -1.061 1.155 19.453 1.00 98.62 96 LEU A N 1
ATOM 757 C CA . LEU A 1 96 ? -0.884 2.584 19.698 1.00 98.62 96 LEU A CA 1
ATOM 758 C C . LEU A 1 96 ? 0.375 3.106 18.995 1.00 98.62 96 LEU A C 1
ATOM 760 O O . LEU A 1 96 ? 1.496 2.696 19.306 1.00 98.62 96 LEU A O 1
ATOM 764 N N . GLY A 1 97 ? 0.179 4.019 18.049 1.00 98.38 97 GLY A N 1
ATOM 765 C CA . GLY A 1 97 ? 1.222 4.699 17.293 1.00 98.38 97 GLY A CA 1
ATOM 766 C C . GLY A 1 97 ? 1.594 6.015 17.946 1.00 98.38 97 GLY A C 1
ATOM 767 O O . GLY A 1 97 ? 0.787 6.937 17.939 1.00 98.38 97 GLY A O 1
ATOM 768 N N . PHE A 1 98 ? 2.801 6.122 18.499 1.00 98.50 98 PHE A N 1
ATOM 769 C CA . PHE A 1 98 ? 3.180 7.274 19.323 1.00 98.50 98 PHE A CA 1
ATOM 770 C C . PHE A 1 98 ? 4.268 8.153 18.697 1.00 98.50 98 PHE A C 1
ATOM 772 O O . PHE A 1 98 ? 5.223 7.658 18.077 1.00 98.50 98 PHE A O 1
ATOM 779 N N . SER A 1 99 ? 4.141 9.460 18.946 1.00 98.38 99 SER A N 1
ATOM 780 C CA . SER A 1 99 ? 5.155 10.482 18.666 1.00 98.38 99 SER A CA 1
ATOM 781 C C . SER A 1 99 ? 5.501 11.233 19.948 1.00 98.38 99 SER A C 1
ATOM 783 O O . SER A 1 99 ? 4.842 12.198 20.341 1.00 98.38 99 SER A O 1
ATOM 785 N N . ALA A 1 100 ? 6.548 10.772 20.623 1.00 98.00 100 ALA A N 1
ATOM 786 C CA . ALA A 1 100 ? 6.834 11.149 21.999 1.00 98.00 100 ALA A CA 1
ATOM 787 C C . ALA A 1 100 ? 7.260 12.610 22.207 1.00 98.00 100 ALA A C 1
ATOM 789 O O . ALA A 1 100 ? 7.178 13.094 23.333 1.00 98.00 100 ALA A O 1
ATOM 790 N N . LYS A 1 101 ? 7.623 13.358 21.152 1.00 97.81 101 LYS A N 1
ATOM 791 C CA . LYS A 1 101 ? 7.919 14.797 21.272 1.00 97.81 101 LYS A CA 1
ATOM 792 C C . LYS A 1 101 ? 6.774 15.586 21.906 1.00 97.81 101 LYS A C 1
ATOM 794 O O . LYS A 1 101 ? 7.014 16.630 22.495 1.00 97.81 101 LYS A O 1
ATOM 799 N N . TYR A 1 102 ? 5.542 15.120 21.726 1.00 97.75 102 TYR A N 1
ATOM 800 C CA . TYR A 1 102 ? 4.334 15.822 22.151 1.00 97.75 102 TYR A CA 1
ATOM 801 C C . TYR A 1 102 ? 3.745 15.286 23.461 1.00 97.75 102 TYR A C 1
ATOM 803 O O . TYR A 1 102 ? 2.619 15.644 23.826 1.00 97.75 102 TYR A O 1
ATOM 811 N N . TYR A 1 103 ? 4.479 14.424 24.167 1.00 98.00 103 TYR A N 1
ATOM 812 C CA . TYR A 1 103 ? 4.102 13.988 25.505 1.00 98.00 103 TYR A CA 1
ATOM 813 C C . TYR A 1 103 ? 3.946 15.207 26.423 1.00 98.00 103 TYR A C 1
ATOM 815 O O . TYR A 1 103 ? 4.808 16.084 26.442 1.00 98.00 103 TYR A O 1
ATOM 823 N N . HIS A 1 104 ? 2.828 15.293 27.148 1.00 97.62 104 HIS A N 1
ATOM 824 C CA . HIS A 1 104 ? 2.524 16.389 28.080 1.00 97.62 104 HIS A CA 1
ATOM 825 C C . HIS A 1 104 ? 2.379 17.796 27.465 1.00 97.62 104 HIS A C 1
ATOM 827 O O . HIS A 1 104 ? 2.456 18.805 28.169 1.00 97.62 104 HIS A O 1
ATOM 833 N N . HIS A 1 105 ? 2.099 17.904 26.163 1.00 96.12 105 HIS A N 1
ATOM 834 C CA . HIS A 1 105 ? 1.829 19.196 25.506 1.00 96.12 105 HIS A CA 1
ATOM 835 C C . HIS A 1 105 ? 0.381 19.716 25.691 1.00 96.12 105 HIS A C 1
ATOM 837 O O . HIS A 1 105 ? 0.039 20.804 25.207 1.00 96.12 105 HIS A O 1
ATOM 843 N N . GLY A 1 106 ? -0.478 18.956 26.377 1.00 94.75 106 GLY A N 1
ATOM 844 C CA . GLY A 1 106 ? -1.883 19.278 26.618 1.00 94.75 106 GLY A CA 1
ATOM 845 C C . GLY A 1 106 ? -2.130 20.238 27.788 1.00 94.75 106 GLY A C 1
ATOM 846 O O . GLY A 1 106 ? -1.248 20.953 28.267 1.00 94.75 106 GLY A O 1
ATOM 847 N N . THR A 1 107 ? -3.384 20.282 28.228 1.00 97.00 107 THR A N 1
ATOM 848 C CA . THR A 1 107 ? -3.806 20.831 29.522 1.00 97.00 107 THR A CA 1
ATOM 849 C C . THR A 1 107 ? -3.467 19.866 30.662 1.00 97.00 107 THR A C 1
ATOM 851 O O . THR A 1 107 ? -3.125 18.709 30.435 1.00 97.00 107 THR A O 1
ATOM 854 N N . GLN A 1 108 ? -3.622 20.300 31.916 1.00 97.31 108 GLN A N 1
ATOM 855 C CA . GLN A 1 108 ? -3.410 19.422 33.073 1.00 97.31 108 GLN A CA 1
ATOM 856 C C . GLN A 1 108 ? -4.297 18.162 33.034 1.00 97.31 108 GLN A C 1
ATOM 858 O O . GLN A 1 108 ? -3.858 17.093 33.444 1.00 97.31 108 GLN A O 1
ATOM 863 N N . LEU A 1 109 ? -5.536 18.269 32.539 1.00 97.19 109 LEU A N 1
ATOM 864 C CA . LEU A 1 109 ? -6.446 17.125 32.406 1.00 97.19 109 LEU A CA 1
ATOM 865 C C . LEU A 1 109 ? -5.992 16.154 31.312 1.00 97.19 109 LEU A C 1
ATOM 867 O O . LEU A 1 109 ? -5.990 14.946 31.530 1.00 97.19 109 LEU A O 1
ATOM 871 N N . GLU A 1 110 ? -5.563 16.684 30.170 1.00 97.56 110 GLU A N 1
ATOM 872 C CA . GLU A 1 110 ? -5.066 15.890 29.043 1.00 97.56 110 GLU A CA 1
ATOM 873 C C . GLU A 1 110 ? -3.731 15.207 29.369 1.00 97.56 110 GLU A C 1
ATOM 875 O O . GLU A 1 110 ? -3.532 14.045 29.031 1.00 97.56 110 GLU A O 1
ATOM 880 N N . ASN A 1 111 ? -2.840 15.877 30.104 1.00 98.19 111 ASN A N 1
ATOM 881 C CA . ASN A 1 111 ? -1.570 15.287 30.533 1.00 98.19 111 ASN A CA 1
ATOM 882 C C . ASN A 1 111 ? -1.787 14.109 31.497 1.00 98.19 111 ASN A C 1
ATOM 884 O O . ASN A 1 111 ? -1.062 13.123 31.424 1.00 98.19 111 ASN A O 1
ATOM 888 N N . ARG A 1 112 ? -2.843 14.145 32.327 1.00 98.38 112 ARG A N 1
ATOM 889 C CA . ARG A 1 112 ? -3.260 12.966 33.109 1.00 98.38 112 ARG A CA 1
ATOM 890 C C . ARG A 1 112 ? -3.765 11.821 32.226 1.00 98.38 112 ARG A C 1
ATOM 892 O O . ARG A 1 112 ? -3.620 10.660 32.597 1.00 98.38 112 ARG A O 1
ATOM 899 N N . GLY A 1 113 ? -4.348 12.124 31.066 1.00 98.19 113 GLY A N 1
ATOM 900 C CA . GLY A 1 113 ? -4.676 11.126 30.046 1.00 98.19 113 GLY A CA 1
ATOM 901 C C . GLY A 1 113 ? -3.423 10.482 29.450 1.00 98.19 113 GLY A C 1
ATOM 902 O O . GLY A 1 113 ? -3.341 9.254 29.402 1.00 98.19 113 GLY A O 1
ATOM 903 N N . ASP A 1 114 ? -2.421 11.290 29.089 1.00 98.25 114 ASP A N 1
ATOM 904 C CA . ASP A 1 114 ? -1.109 10.808 28.633 1.00 98.25 114 ASP A CA 1
ATOM 905 C C . ASP A 1 114 ? -0.451 9.894 29.693 1.00 98.25 114 ASP A C 1
ATOM 907 O O . ASP A 1 114 ? -0.016 8.783 29.374 1.00 98.25 114 ASP A O 1
ATOM 911 N N . ASP A 1 115 ? -0.451 10.314 30.966 1.00 98.56 115 ASP A N 1
ATOM 912 C CA . ASP A 1 115 ? 0.051 9.516 32.095 1.00 98.56 115 ASP A CA 1
ATOM 913 C C . ASP A 1 115 ? -0.726 8.200 32.248 1.00 98.56 115 ASP A C 1
ATOM 915 O O . ASP A 1 115 ? -0.144 7.138 32.483 1.00 98.56 115 ASP A O 1
ATOM 919 N N . SER A 1 116 ? -2.053 8.246 32.093 1.00 98.56 116 SER A N 1
ATOM 920 C CA . SER A 1 116 ? -2.919 7.070 32.194 1.00 98.56 116 SER A CA 1
ATOM 921 C C . SER A 1 116 ? -2.645 6.054 31.080 1.00 98.56 116 SER A C 1
ATOM 923 O O . SER A 1 116 ? -2.629 4.850 31.350 1.00 98.56 116 SER A O 1
ATOM 925 N N . LEU A 1 117 ? -2.352 6.500 29.851 1.00 98.44 117 LEU A N 1
ATOM 926 C CA . LEU A 1 117 ? -1.922 5.611 28.765 1.00 98.44 117 LEU A CA 1
ATOM 927 C C . LEU A 1 117 ? -0.627 4.874 29.126 1.00 98.44 117 LEU A C 1
ATOM 929 O O . LEU A 1 117 ? -0.554 3.653 28.974 1.00 98.44 117 LEU A O 1
ATOM 933 N N . LEU A 1 118 ? 0.377 5.589 29.644 1.00 98.31 118 LEU A N 1
ATOM 934 C CA . LEU A 1 118 ? 1.656 4.984 30.033 1.00 98.31 118 LEU A CA 1
ATOM 935 C C . LEU A 1 118 ? 1.542 4.082 31.263 1.00 98.31 118 LEU A C 1
ATOM 937 O O . LEU A 1 118 ? 2.215 3.049 31.334 1.00 98.31 118 LEU A O 1
ATOM 941 N N . LYS A 1 119 ? 0.667 4.427 32.210 1.00 98.38 119 LYS A N 1
ATOM 942 C CA . LYS A 1 119 ? 0.341 3.583 33.365 1.00 98.38 119 LYS A CA 1
ATOM 943 C C . LYS A 1 119 ? -0.237 2.233 32.932 1.00 98.38 119 LYS A C 1
ATOM 945 O O . LYS A 1 119 ? 0.070 1.223 33.556 1.00 98.38 119 LYS A O 1
ATOM 950 N N . HIS A 1 120 ? -1.027 2.203 31.858 1.00 98.38 120 HIS A N 1
ATOM 951 C CA . HIS A 1 120 ? -1.675 0.992 31.339 1.00 98.38 120 HIS A CA 1
ATOM 952 C C . HIS A 1 120 ? -1.000 0.421 30.081 1.00 98.38 120 HIS A C 1
ATOM 954 O O . HIS A 1 120 ? -1.614 -0.363 29.356 1.00 98.38 120 HIS A O 1
ATOM 960 N N . LYS A 1 121 ? 0.262 0.776 29.810 1.00 97.75 121 LYS A N 1
ATOM 961 C CA . LYS A 1 121 ? 0.965 0.423 28.565 1.00 97.75 121 LYS A CA 1
ATOM 962 C C . LYS A 1 121 ? 0.950 -1.068 28.213 1.00 97.75 121 LYS A C 1
ATOM 964 O O . LYS A 1 121 ? 0.833 -1.394 27.034 1.00 97.75 121 LYS A O 1
ATOM 969 N N . ASP A 1 122 ? 0.993 -1.959 29.204 1.00 97.06 122 ASP A N 1
ATOM 970 C CA . ASP A 1 122 ? 1.052 -3.417 29.008 1.00 97.06 122 ASP A CA 1
ATOM 971 C C . ASP A 1 122 ? -0.278 -4.022 28.511 1.00 97.06 122 ASP A C 1
ATOM 973 O O . ASP A 1 122 ? -0.327 -5.157 28.014 1.00 97.06 122 ASP A O 1
ATOM 977 N N . HIS A 1 123 ? -1.370 -3.255 28.605 1.00 97.31 123 HIS A N 1
ATOM 978 C CA . HIS A 1 123 ? -2.676 -3.628 28.062 1.00 97.31 123 HIS A CA 1
ATOM 979 C C . HIS A 1 123 ? -2.789 -3.381 26.554 1.00 97.31 123 HIS A C 1
ATOM 981 O O . HIS A 1 123 ? -3.682 -3.948 25.919 1.00 97.31 123 HIS A O 1
ATOM 987 N N . PHE A 1 124 ? -1.893 -2.582 25.979 1.00 97.81 124 PHE A N 1
ATOM 988 C CA . PHE A 1 124 ? -1.881 -2.214 24.567 1.00 97.81 124 PHE A CA 1
ATOM 989 C C . PHE A 1 124 ? -0.697 -2.853 23.839 1.00 97.81 124 PHE A C 1
ATOM 991 O O . PHE A 1 124 ? 0.228 -3.388 24.452 1.00 97.81 124 PHE A O 1
ATOM 998 N N . THR A 1 125 ? -0.721 -2.818 22.510 1.00 97.75 125 THR A N 1
ATOM 999 C CA . THR A 1 125 ? 0.499 -2.968 21.705 1.00 97.75 125 THR A CA 1
ATOM 1000 C C . THR A 1 125 ? 0.930 -1.599 21.200 1.00 97.75 125 THR A C 1
ATOM 1002 O O . THR A 1 125 ? 0.122 -0.676 21.170 1.00 97.75 125 THR A O 1
ATOM 1005 N N . TRP A 1 126 ? 2.201 -1.448 20.834 1.00 98.25 126 TRP A N 1
ATOM 1006 C CA . TRP A 1 126 ? 2.775 -0.144 20.510 1.00 98.25 126 TRP A CA 1
ATOM 1007 C C . TRP A 1 126 ? 3.609 -0.197 19.234 1.00 98.25 126 TRP A C 1
ATOM 1009 O O . TRP A 1 126 ? 4.276 -1.195 18.939 1.00 98.25 126 TRP A O 1
ATOM 1019 N N . PHE A 1 127 ? 3.605 0.901 18.485 1.00 98.25 127 PHE A N 1
ATOM 1020 C CA . PHE A 1 127 ? 4.470 1.087 17.329 1.00 98.25 127 PHE A CA 1
ATOM 1021 C C . PHE A 1 127 ? 4.976 2.518 17.220 1.00 98.25 127 PHE A C 1
ATOM 1023 O O . PHE A 1 127 ? 4.360 3.474 17.684 1.00 98.25 127 PHE A O 1
ATOM 1030 N N . CYS A 1 128 ? 6.129 2.665 16.576 1.00 97.31 128 CYS A N 1
ATOM 1031 C CA . CYS A 1 128 ? 6.708 3.974 16.327 1.00 97.31 128 CYS A CA 1
ATOM 1032 C C . CYS A 1 128 ? 5.885 4.730 15.276 1.00 97.31 128 CYS A C 1
ATOM 1034 O O . CYS A 1 128 ? 5.659 4.199 14.183 1.00 97.31 128 CYS A O 1
ATOM 1036 N N . HIS A 1 129 ? 5.529 5.980 15.579 1.00 97.69 129 HIS A N 1
ATOM 1037 C CA . HIS A 1 129 ? 4.910 6.924 14.646 1.00 97.69 129 HIS A CA 1
ATOM 1038 C C . HIS A 1 129 ? 5.774 8.184 14.428 1.00 97.69 129 HIS A C 1
ATOM 1040 O O . HIS A 1 129 ? 5.271 9.283 14.223 1.00 97.69 129 HIS A O 1
ATOM 1046 N N . MET A 1 130 ? 7.106 8.016 14.445 1.00 96.38 130 MET A N 1
ATOM 1047 C CA . MET A 1 130 ? 8.132 9.078 14.373 1.00 96.38 130 MET A CA 1
ATOM 1048 C C . MET A 1 130 ? 8.141 10.017 15.593 1.00 96.38 130 MET A C 1
ATOM 1050 O O . MET A 1 130 ? 7.118 10.240 16.218 1.00 96.38 130 MET A O 1
ATOM 1054 N N . TRP A 1 131 ? 9.292 10.616 15.925 1.00 97.06 131 TRP A N 1
ATOM 1055 C CA . TRP A 1 131 ? 9.445 11.466 17.122 1.00 97.06 131 TRP A CA 1
ATOM 1056 C C . TRP A 1 131 ? 8.532 12.693 17.143 1.00 97.06 131 TRP A C 1
ATOM 1058 O O . TRP A 1 131 ? 7.774 12.889 18.089 1.00 97.06 131 TRP A O 1
ATOM 1068 N N . ASN A 1 132 ? 8.598 13.514 16.097 1.00 95.69 132 ASN A N 1
ATOM 1069 C CA . ASN A 1 132 ? 7.918 14.806 16.012 1.00 95.69 132 ASN A CA 1
ATOM 1070 C C . ASN A 1 132 ? 6.757 14.805 14.998 1.00 95.69 132 ASN A C 1
ATOM 1072 O O . ASN A 1 132 ? 6.412 15.860 14.469 1.00 95.69 132 ASN A O 1
ATOM 1076 N N . HIS A 1 133 ? 6.204 13.627 14.689 1.00 96.56 133 HIS A N 1
ATOM 1077 C CA . HIS A 1 133 ? 5.172 13.451 13.663 1.00 96.56 133 HIS A CA 1
ATOM 1078 C C . HIS A 1 133 ? 5.595 13.959 12.255 1.00 96.56 133 HIS A C 1
ATOM 1080 O O . HIS A 1 133 ? 4.784 14.358 11.418 1.00 96.56 133 HIS A O 1
ATOM 1086 N N . GLN A 1 134 ? 6.898 13.946 11.952 1.00 94.44 134 GLN A N 1
ATOM 1087 C CA . GLN A 1 134 ? 7.412 14.336 10.637 1.00 94.44 134 GLN A CA 1
ATOM 1088 C C . GLN A 1 134 ? 7.031 13.389 9.506 1.00 94.44 134 GLN A C 1
ATOM 1090 O O . GLN A 1 134 ? 7.055 12.164 9.631 1.00 94.44 134 GLN A O 1
ATOM 1095 N N . GLN A 1 135 ? 6.840 13.989 8.336 1.00 96.25 135 GLN A N 1
ATOM 1096 C CA . GLN A 1 135 ? 6.658 13.297 7.071 1.00 96.25 135 GLN A CA 1
ATOM 1097 C C . GLN A 1 135 ? 8.032 12.945 6.455 1.00 96.25 135 GLN A C 1
ATOM 1099 O O . GLN A 1 135 ? 8.773 13.858 6.075 1.00 96.25 135 GLN A O 1
ATOM 1104 N N . PRO A 1 136 ? 8.406 11.654 6.317 1.00 95.56 136 PRO A N 1
ATOM 1105 C CA . PRO A 1 136 ? 9.761 11.258 5.913 1.00 95.56 136 PRO A CA 1
ATOM 1106 C C . PRO A 1 136 ? 10.217 11.774 4.545 1.00 95.56 136 PRO A C 1
ATOM 1108 O O . PRO A 1 136 ? 11.398 12.054 4.363 1.00 95.56 136 PRO A O 1
ATOM 1111 N N . HIS A 1 137 ? 9.297 11.943 3.590 1.00 94.94 137 HIS A N 1
ATOM 1112 C CA . HIS A 1 137 ? 9.614 12.410 2.234 1.00 94.94 137 HIS A CA 1
ATOM 1113 C C . HIS A 1 137 ? 10.192 13.838 2.184 1.00 94.94 137 HIS A C 1
ATOM 1115 O O . HIS A 1 137 ? 10.756 14.239 1.166 1.00 94.94 137 HIS A O 1
ATOM 1121 N N . LEU A 1 138 ? 10.069 14.611 3.269 1.00 94.44 138 LEU A N 1
ATOM 1122 C CA . LEU A 1 138 ? 10.660 15.945 3.392 1.00 94.44 138 LEU A CA 1
ATOM 1123 C C . LEU A 1 138 ? 12.168 15.908 3.688 1.00 94.44 138 LEU A C 1
ATOM 1125 O O . LEU A 1 138 ? 12.827 16.943 3.602 1.00 94.44 138 LEU A O 1
ATOM 1129 N N . TYR A 1 139 ? 12.723 14.734 4.001 1.00 92.06 139 TYR A N 1
ATOM 1130 C CA . TYR A 1 139 ? 14.114 14.560 4.406 1.00 92.06 139 TYR A CA 1
ATOM 1131 C C . TYR A 1 139 ? 14.803 13.525 3.524 1.00 92.06 139 TYR A C 1
ATOM 1133 O O . TYR A 1 139 ? 14.451 12.350 3.526 1.00 92.06 139 TYR A O 1
ATOM 1141 N N . ASN A 1 140 ? 15.839 13.941 2.799 1.00 86.56 140 ASN A N 1
ATOM 1142 C CA . ASN A 1 140 ? 16.641 13.026 1.980 1.00 86.56 140 ASN A CA 1
ATOM 1143 C C . ASN A 1 140 ? 17.823 12.409 2.750 1.00 86.56 140 ASN A C 1
ATOM 1145 O O . ASN A 1 140 ? 18.442 11.467 2.267 1.00 86.56 140 ASN A O 1
ATOM 1149 N N . ASN A 1 141 ? 18.141 12.931 3.940 1.00 89.94 141 ASN A N 1
ATOM 1150 C CA . ASN A 1 141 ? 19.252 12.459 4.759 1.00 89.94 141 ASN A CA 1
ATOM 1151 C C . ASN A 1 141 ? 18.792 11.349 5.716 1.00 89.94 141 ASN A C 1
ATOM 1153 O O . ASN A 1 141 ? 18.062 11.617 6.673 1.00 89.94 141 ASN A O 1
ATOM 1157 N N . VAL A 1 142 ? 19.258 10.122 5.470 1.00 94.19 142 VAL A N 1
ATOM 1158 C CA . VAL A 1 142 ? 18.976 8.941 6.303 1.00 94.19 142 VAL A CA 1
ATOM 1159 C C . VAL A 1 142 ? 19.395 9.179 7.754 1.00 94.19 142 VAL A C 1
ATOM 1161 O O . VAL A 1 142 ? 18.616 8.911 8.661 1.00 94.19 142 VAL A O 1
ATOM 1164 N N . THR A 1 143 ? 20.571 9.771 7.985 1.00 95.94 143 THR A N 1
ATOM 1165 C CA . THR A 1 143 ? 21.112 10.025 9.330 1.00 95.94 143 THR A CA 1
ATOM 1166 C C . THR A 1 143 ? 20.191 10.913 10.166 1.00 95.94 143 THR A C 1
ATOM 1168 O O . THR A 1 143 ? 20.060 10.710 11.370 1.00 95.94 143 THR A O 1
ATOM 1171 N N . HIS A 1 144 ? 19.512 11.878 9.537 1.00 94.69 144 HIS A N 1
ATOM 1172 C CA . HIS A 1 144 ? 18.545 12.725 10.236 1.00 94.69 144 HIS A CA 1
ATOM 1173 C C . HIS A 1 144 ? 17.298 11.933 10.656 1.00 94.69 144 HIS A C 1
ATOM 1175 O O . HIS A 1 144 ? 16.866 12.036 11.802 1.00 94.69 144 HIS A O 1
ATOM 1181 N N . LEU A 1 145 ? 16.754 11.099 9.759 1.00 95.75 145 LEU A N 1
ATOM 1182 C CA . LEU A 1 145 ? 15.625 10.223 10.091 1.00 95.75 145 LEU A CA 1
ATOM 1183 C C . LEU A 1 145 ? 15.997 9.228 11.198 1.00 95.75 145 LEU A C 1
ATOM 1185 O O . LEU A 1 145 ? 15.198 8.999 12.101 1.00 95.75 145 LEU A O 1
ATOM 1189 N N . GLU A 1 146 ? 17.209 8.671 11.158 1.00 97.44 146 GLU A N 1
ATOM 1190 C CA . GLU A 1 146 ? 17.718 7.774 12.198 1.00 97.44 146 GLU A CA 1
ATOM 1191 C C . GLU A 1 146 ? 17.802 8.467 13.562 1.00 97.44 146 GLU A C 1
ATOM 1193 O O . GLU A 1 146 ? 17.298 7.925 14.544 1.00 97.44 146 GLU A O 1
ATOM 1198 N N . ALA A 1 147 ? 18.394 9.666 13.628 1.00 96.75 147 ALA A N 1
ATOM 1199 C CA . ALA A 1 147 ? 18.533 10.424 14.872 1.00 96.75 147 ALA A CA 1
ATOM 1200 C C . ALA A 1 147 ? 17.169 10.717 15.514 1.00 96.75 147 ALA A C 1
ATOM 1202 O O . ALA A 1 147 ? 16.964 10.467 16.700 1.00 96.75 147 ALA A O 1
ATOM 1203 N N . GLU A 1 148 ? 16.203 11.158 14.713 1.00 95.38 148 GLU A N 1
ATOM 1204 C CA . GLU A 1 148 ? 14.839 11.398 15.172 1.00 95.38 148 GLU A CA 1
ATOM 1205 C C . GLU A 1 148 ? 14.140 10.110 15.633 1.00 95.38 148 GLU A C 1
ATOM 1207 O O . GLU A 1 148 ? 13.497 10.075 16.680 1.00 95.38 148 GLU A O 1
ATOM 1212 N N . MET A 1 149 ? 14.271 9.012 14.886 1.00 96.31 149 MET A N 1
ATOM 1213 C CA . MET A 1 149 ? 13.708 7.723 15.297 1.00 96.31 149 MET A CA 1
ATOM 1214 C C . MET A 1 149 ? 14.327 7.211 16.604 1.00 96.31 149 MET A C 1
ATOM 1216 O O . MET A 1 149 ? 13.617 6.582 17.392 1.00 96.31 149 MET A O 1
ATOM 1220 N N . MET A 1 150 ? 15.615 7.484 16.842 1.00 97.88 150 MET A N 1
ATOM 1221 C CA . MET A 1 150 ? 16.310 7.135 18.082 1.00 97.88 150 MET A CA 1
ATOM 1222 C C . MET A 1 150 ? 15.765 7.911 19.283 1.00 97.88 150 MET A C 1
ATOM 1224 O O . MET A 1 150 ? 15.607 7.302 20.336 1.00 97.88 150 MET A O 1
ATOM 1228 N N . LEU A 1 151 ? 15.393 9.190 19.135 1.00 98.25 151 LEU A N 1
ATOM 1229 C CA . LEU A 1 151 ? 14.730 9.952 20.207 1.00 98.25 151 LEU A CA 1
ATOM 1230 C C . LEU A 1 151 ? 13.412 9.290 20.633 1.00 98.25 151 LEU A C 1
ATOM 1232 O O . LEU A 1 151 ? 13.179 9.058 21.818 1.00 98.25 151 LEU A O 1
ATOM 1236 N N . ASN A 1 152 ? 12.583 8.897 19.659 1.00 98.00 152 ASN A N 1
ATOM 1237 C CA . ASN A 1 152 ? 11.322 8.204 19.944 1.00 98.00 152 ASN A CA 1
ATOM 1238 C C . ASN A 1 152 ? 11.555 6.836 20.608 1.00 98.00 152 ASN A C 1
ATOM 1240 O O . ASN A 1 152 ? 10.793 6.421 21.479 1.00 98.00 152 ASN A O 1
ATOM 1244 N N . LYS A 1 153 ? 12.620 6.130 20.206 1.00 98.19 153 LYS A N 1
ATOM 1245 C CA . LYS A 1 153 ? 12.995 4.833 20.783 1.00 98.19 153 LYS A CA 1
ATOM 1246 C C . LYS A 1 153 ? 13.513 4.969 22.209 1.00 98.19 153 LYS A C 1
ATOM 1248 O O . LYS A 1 153 ? 13.160 4.156 23.056 1.00 98.19 153 LYS A O 1
ATOM 1253 N N . GLN A 1 154 ? 14.313 5.995 22.473 1.00 98.38 154 GLN A N 1
ATOM 1254 C CA . GLN A 1 154 ? 14.849 6.283 23.796 1.00 98.38 154 GLN A CA 1
ATOM 1255 C C . GLN A 1 154 ? 13.721 6.598 24.783 1.00 98.38 154 GLN A C 1
ATOM 1257 O O . GLN A 1 154 ? 13.660 5.982 25.843 1.00 98.38 154 GLN A O 1
ATOM 1262 N N . PHE A 1 155 ? 12.758 7.434 24.381 1.00 98.56 155 PHE A N 1
ATOM 1263 C CA . PHE A 1 155 ? 11.558 7.681 25.181 1.00 98.56 155 PHE A CA 1
ATOM 1264 C C . PHE A 1 155 ? 10.806 6.384 25.509 1.00 98.56 155 PHE A C 1
ATOM 1266 O O . PHE A 1 155 ? 10.403 6.172 26.652 1.00 98.56 155 PHE A O 1
ATOM 1273 N N . ALA A 1 156 ? 10.636 5.497 24.521 1.00 98.25 156 ALA A N 1
ATOM 1274 C CA . ALA A 1 156 ? 9.973 4.214 24.732 1.00 98.25 156 ALA A CA 1
ATOM 1275 C C . ALA A 1 156 ? 10.706 3.349 25.768 1.00 98.25 156 ALA A C 1
ATOM 1277 O O . ALA A 1 156 ? 10.061 2.781 26.644 1.00 98.25 156 ALA A O 1
ATOM 1278 N N . ILE A 1 157 ? 12.040 3.296 25.711 1.00 98.12 157 ILE A N 1
ATOM 1279 C CA . ILE A 1 157 ? 12.865 2.572 26.689 1.00 98.12 157 ILE A CA 1
ATOM 1280 C C . ILE A 1 157 ? 12.695 3.171 28.091 1.00 98.12 157 ILE A C 1
ATOM 1282 O O . ILE A 1 157 ? 12.437 2.432 29.038 1.00 98.12 157 ILE A O 1
ATOM 1286 N N . GLU A 1 158 ? 12.779 4.496 28.219 1.00 98.25 158 GLU A N 1
ATOM 1287 C CA . GLU A 1 158 ? 12.670 5.209 29.500 1.00 98.25 158 GLU A CA 1
ATOM 1288 C C . GLU A 1 158 ? 11.309 5.016 30.179 1.00 98.25 158 GLU A C 1
ATOM 1290 O O . GLU A 1 158 ? 11.236 4.889 31.399 1.00 98.25 158 GLU A O 1
ATOM 1295 N N . HIS A 1 159 ? 10.234 4.927 29.394 1.00 98.12 159 HIS A N 1
ATOM 1296 C CA . HIS A 1 159 ? 8.868 4.767 29.904 1.00 98.12 159 HIS A CA 1
ATOM 1297 C C . HIS A 1 159 ? 8.397 3.300 29.924 1.00 98.12 159 HIS A C 1
ATOM 1299 O O . HIS A 1 159 ? 7.261 3.004 30.318 1.00 98.12 159 HIS A O 1
ATOM 1305 N N . GLY A 1 160 ? 9.265 2.361 29.527 1.00 97.62 160 GLY A N 1
ATOM 1306 C CA . GLY A 1 160 ? 8.990 0.924 29.488 1.00 97.62 160 GLY A CA 1
ATOM 1307 C C . GLY A 1 160 ? 7.992 0.494 28.408 1.00 97.62 160 GLY A C 1
ATOM 1308 O O . GLY A 1 160 ? 7.347 -0.539 28.561 1.00 97.62 160 GLY A O 1
ATOM 1309 N N . ILE A 1 161 ? 7.818 1.279 27.343 1.00 97.94 161 ILE A N 1
ATOM 1310 C CA . ILE A 1 161 ? 6.993 0.920 26.183 1.00 97.94 161 ILE A CA 1
ATOM 1311 C C . ILE A 1 161 ? 7.707 -0.191 25.386 1.00 97.94 161 ILE A C 1
ATOM 1313 O O . ILE A 1 161 ? 8.891 -0.042 25.066 1.00 97.94 161 ILE A O 1
ATOM 1317 N N . PRO A 1 162 ? 7.023 -1.289 25.008 1.00 94.38 162 PRO A N 1
ATOM 1318 C CA . PRO A 1 162 ? 7.624 -2.352 24.203 1.00 94.38 162 PRO A CA 1
ATOM 1319 C C . PRO A 1 162 ? 8.188 -1.843 22.867 1.00 94.38 162 PRO A C 1
ATOM 1321 O O . PRO A 1 162 ? 7.492 -1.192 22.090 1.00 94.38 162 PRO A O 1
ATOM 1324 N N . THR A 1 163 ? 9.445 -2.184 22.567 1.00 92.94 163 THR A N 1
ATOM 1325 C CA . THR A 1 163 ? 10.159 -1.736 21.350 1.00 92.94 163 THR A CA 1
ATOM 1326 C C . THR A 1 163 ? 10.362 -2.837 20.303 1.00 92.94 163 THR A C 1
ATOM 1328 O O . THR A 1 163 ? 10.987 -2.607 19.272 1.00 92.94 163 THR A O 1
ATOM 1331 N N . ASN A 1 164 ? 9.826 -4.035 20.542 1.00 90.00 164 ASN A N 1
ATOM 1332 C CA . ASN A 1 164 ? 10.038 -5.237 19.732 1.00 90.00 164 ASN A CA 1
ATOM 1333 C C . ASN A 1 164 ? 8.886 -5.547 18.757 1.00 90.00 164 ASN A C 1
ATOM 1335 O O . ASN A 1 164 ? 8.750 -6.686 18.316 1.00 90.00 164 ASN A O 1
ATOM 1339 N N . SER A 1 165 ? 8.036 -4.571 18.423 1.00 88.25 165 SER A N 1
ATOM 1340 C CA . SER A 1 165 ? 6.869 -4.815 17.565 1.00 88.25 165 SER A CA 1
ATOM 1341 C C . SER A 1 165 ? 7.226 -5.110 16.104 1.00 88.25 165 SER A C 1
ATOM 1343 O O . SER A 1 165 ? 6.394 -5.657 15.379 1.00 88.25 165 SER A O 1
ATOM 1345 N N . SER A 1 166 ? 8.436 -4.742 15.654 1.00 95.19 166 SER A N 1
ATOM 1346 C CA . SER A 1 166 ? 8.868 -4.795 14.245 1.00 95.19 166 SER A CA 1
ATOM 1347 C C . SER A 1 166 ? 7.857 -4.154 13.277 1.00 95.19 166 SER A C 1
ATOM 1349 O O . SER A 1 166 ? 7.838 -4.470 12.083 1.00 95.19 166 SER A O 1
ATOM 1351 N N . TYR A 1 167 ? 7.022 -3.248 13.791 1.00 98.31 167 TYR A N 1
ATOM 1352 C CA . TYR A 1 167 ? 5.957 -2.561 13.080 1.00 98.31 167 TYR A CA 1
ATOM 1353 C C . TYR A 1 167 ? 6.080 -1.062 13.317 1.00 98.31 167 TYR A C 1
ATOM 1355 O O . TYR A 1 167 ? 6.325 -0.611 14.436 1.00 98.31 167 TYR A O 1
ATOM 1363 N N . SER A 1 168 ? 5.937 -0.283 12.253 1.00 97.81 168 SER A N 1
ATOM 1364 C CA . SER A 1 168 ? 5.911 1.175 12.312 1.00 97.81 168 SER A CA 1
ATOM 1365 C C . SER A 1 168 ? 5.121 1.701 11.127 1.00 97.81 168 SER A C 1
ATOM 1367 O O . SER A 1 168 ? 5.044 1.061 10.078 1.00 97.81 168 SER A O 1
ATOM 1369 N N . VAL A 1 169 ? 4.518 2.867 11.298 1.00 97.88 169 VAL A N 1
ATOM 1370 C CA . VAL A 1 169 ? 3.722 3.545 10.277 1.00 97.88 169 VAL A CA 1
ATOM 1371 C C . VAL A 1 169 ? 4.209 4.979 10.260 1.00 97.88 169 VAL A C 1
ATOM 1373 O O . VAL A 1 169 ? 4.375 5.578 11.321 1.00 97.88 169 VAL A O 1
ATOM 1376 N N . SER A 1 170 ? 4.488 5.531 9.083 1.00 97.25 170 SER A N 1
ATOM 1377 C CA . SER A 1 170 ? 4.924 6.921 8.995 1.00 97.25 170 SER A CA 1
ATOM 1378 C C . SER A 1 170 ? 3.717 7.865 9.019 1.00 97.25 170 SER A C 1
ATOM 1380 O O . SER A 1 170 ? 2.664 7.524 8.469 1.00 97.25 170 SER A O 1
ATOM 1382 N N . PRO A 1 171 ? 3.865 9.068 9.593 1.00 96.75 171 PRO A N 1
ATOM 1383 C CA . PRO A 1 171 ? 2.879 10.134 9.504 1.00 96.75 171 PRO A CA 1
ATOM 1384 C C . PRO A 1 171 ? 2.400 10.365 8.070 1.00 96.75 171 PRO A C 1
ATOM 1386 O O . PRO A 1 171 ? 3.199 10.479 7.123 1.00 96.75 171 PRO A O 1
ATOM 1389 N N . HIS A 1 172 ? 1.075 10.420 7.916 1.00 94.62 172 HIS A N 1
ATOM 1390 C CA . HIS A 1 172 ? 0.371 10.538 6.632 1.00 94.62 172 HIS A CA 1
ATOM 1391 C C . HIS A 1 172 ? 0.719 9.443 5.606 1.00 94.62 172 HIS A C 1
ATOM 1393 O O . HIS A 1 172 ? 0.578 9.667 4.404 1.00 94.62 172 HIS A O 1
ATOM 1399 N N . HIS A 1 173 ? 1.239 8.295 6.056 1.00 95.88 173 HIS A N 1
ATOM 1400 C CA . HIS A 1 173 ? 1.767 7.205 5.219 1.00 95.88 173 HIS A CA 1
ATOM 1401 C C . HIS A 1 173 ? 2.869 7.626 4.243 1.00 95.88 173 HIS A C 1
ATOM 1403 O O . HIS A 1 173 ? 3.206 6.909 3.292 1.00 95.88 173 HIS A O 1
ATOM 1409 N N . SER A 1 174 ? 3.450 8.801 4.471 1.00 96.19 174 SER A N 1
ATOM 1410 C CA . SER A 1 174 ? 4.377 9.392 3.531 1.00 96.19 174 SER A CA 1
ATOM 1411 C C . SER A 1 174 ? 5.703 8.636 3.518 1.00 96.19 174 SER A C 1
ATOM 1413 O O . SER A 1 174 ? 6.222 8.215 4.553 1.00 96.19 174 SER A O 1
ATOM 1415 N N . GLY A 1 175 ? 6.231 8.403 2.320 1.00 95.50 175 GLY A N 1
ATOM 1416 C CA . GLY A 1 175 ? 7.409 7.568 2.113 1.00 95.50 175 GLY A CA 1
ATOM 1417 C C . GLY A 1 175 ? 7.175 6.055 2.205 1.00 95.50 175 GLY A C 1
ATOM 1418 O O . GLY A 1 175 ? 8.068 5.313 1.803 1.00 95.50 175 GLY A O 1
ATOM 1419 N N . VAL A 1 176 ? 6.007 5.572 2.661 1.00 97.25 176 VAL A N 1
ATOM 1420 C CA . VAL A 1 176 ? 5.652 4.144 2.520 1.00 97.25 176 VAL A CA 1
ATOM 1421 C C . VAL A 1 176 ? 5.297 3.855 1.071 1.00 97.25 176 VAL A C 1
ATOM 1423 O O . VAL A 1 176 ? 5.875 2.950 0.469 1.00 97.25 176 VAL A O 1
ATOM 1426 N N . TYR A 1 177 ? 4.377 4.650 0.516 1.00 96.44 177 TYR A N 1
ATOM 1427 C CA . TYR A 1 177 ? 4.075 4.687 -0.909 1.00 96.44 177 TYR A CA 1
ATOM 1428 C C . TYR A 1 177 ? 3.610 6.102 -1.332 1.00 96.44 177 TYR A C 1
ATOM 1430 O O . TYR A 1 177 ? 2.680 6.618 -0.714 1.00 96.44 177 TYR A O 1
ATOM 1438 N N . PRO A 1 178 ? 4.212 6.740 -2.358 1.00 95.75 178 PRO A N 1
ATOM 1439 C CA . PRO A 1 178 ? 5.404 6.301 -3.079 1.00 95.75 178 PRO A CA 1
ATOM 1440 C C . PRO A 1 178 ? 6.582 6.059 -2.135 1.00 95.75 178 PRO A C 1
ATOM 1442 O O . PRO A 1 178 ? 6.748 6.757 -1.134 1.00 95.75 178 PRO A O 1
ATOM 1445 N N . VAL A 1 179 ? 7.358 5.022 -2.438 1.00 96.00 179 VAL A N 1
ATOM 1446 C CA . VAL A 1 179 ? 8.471 4.595 -1.589 1.00 96.00 179 VAL A CA 1
ATOM 1447 C C . VAL A 1 179 ? 9.507 5.714 -1.485 1.00 96.00 179 VAL A C 1
ATOM 1449 O O . VAL A 1 179 ? 9.894 6.323 -2.484 1.00 96.00 179 VAL A O 1
ATOM 1452 N N . HIS A 1 180 ? 9.966 5.962 -0.262 1.00 95.75 180 HIS A N 1
ATOM 1453 C CA . HIS A 1 180 ? 11.099 6.826 0.041 1.00 95.75 180 HIS A CA 1
ATOM 1454 C C . HIS A 1 180 ? 12.200 5.988 0.681 1.00 95.75 180 HIS A C 1
ATOM 1456 O O . HIS A 1 180 ? 12.077 5.576 1.833 1.00 95.75 180 HIS A O 1
ATOM 1462 N N . GLU A 1 181 ? 13.269 5.711 -0.067 1.00 94.94 181 GLU A N 1
ATOM 1463 C CA . GLU A 1 181 ? 14.312 4.766 0.358 1.00 94.94 181 GLU A CA 1
ATOM 1464 C C . GLU A 1 181 ? 14.930 5.073 1.736 1.00 94.94 181 GLU A C 1
ATOM 1466 O O . GLU A 1 181 ? 15.057 4.137 2.534 1.00 94.94 181 GLU A O 1
ATOM 1471 N N . PRO A 1 182 ? 15.219 6.345 2.093 1.00 95.75 182 PRO A N 1
ATOM 1472 C CA . PRO A 1 182 ? 15.731 6.684 3.418 1.00 95.75 182 PRO A CA 1
ATOM 1473 C C . PRO A 1 182 ? 14.855 6.228 4.587 1.00 95.75 182 PRO A C 1
ATOM 1475 O O . PRO A 1 182 ? 15.377 5.902 5.652 1.00 95.75 182 PRO A O 1
ATOM 1478 N N . LEU A 1 183 ? 13.530 6.178 4.399 1.00 97.12 183 LEU A N 1
ATOM 1479 C CA . LEU A 1 183 ? 12.602 5.727 5.435 1.00 97.12 183 LEU A CA 1
ATOM 1480 C C . LEU A 1 183 ? 12.807 4.243 5.747 1.00 97.12 183 LEU A C 1
ATOM 1482 O O . LEU A 1 183 ? 12.966 3.884 6.909 1.00 97.12 183 LEU A O 1
ATOM 1486 N N . TYR A 1 184 ? 12.833 3.392 4.717 1.00 97.31 184 TYR A N 1
ATOM 1487 C CA . TYR A 1 184 ? 12.981 1.941 4.875 1.00 97.31 184 TYR A CA 1
ATOM 1488 C C . TYR A 1 184 ? 14.343 1.572 5.480 1.00 97.31 184 TYR A C 1
ATOM 1490 O O . TYR A 1 184 ? 14.438 0.641 6.281 1.00 97.31 184 TYR A O 1
ATOM 1498 N N . GLU A 1 185 ? 15.395 2.315 5.129 1.00 96.88 185 GLU A N 1
ATOM 1499 C CA . GLU A 1 185 ? 16.734 2.128 5.693 1.00 96.88 185 GLU A CA 1
ATOM 1500 C C . GLU A 1 185 ? 16.786 2.489 7.181 1.00 96.88 185 GLU A C 1
ATOM 1502 O O . GLU A 1 185 ? 17.197 1.651 7.991 1.00 96.88 185 GLU A O 1
ATOM 1507 N N . ALA A 1 186 ? 16.297 3.679 7.548 1.00 97.19 186 ALA A N 1
ATOM 1508 C CA . ALA A 1 186 ? 16.251 4.130 8.937 1.00 97.19 186 ALA A CA 1
ATOM 1509 C C . ALA A 1 186 ? 15.358 3.224 9.803 1.00 97.19 186 ALA A C 1
ATOM 1511 O O . ALA A 1 186 ? 15.750 2.822 10.898 1.00 97.19 186 ALA A O 1
ATOM 1512 N N . TRP A 1 187 ? 14.194 2.819 9.289 1.00 97.19 187 TRP A N 1
ATOM 1513 C CA . TRP A 1 187 ? 13.276 1.906 9.970 1.00 97.19 187 TRP A CA 1
ATOM 1514 C C . TRP A 1 187 ? 13.904 0.559 10.307 1.00 97.19 187 TRP A C 1
ATOM 1516 O O . TRP A 1 187 ? 13.811 0.103 11.448 1.00 97.19 187 TRP A O 1
ATOM 1526 N N . ARG A 1 188 ? 14.572 -0.073 9.339 1.00 96.12 188 ARG A N 1
ATOM 1527 C CA . ARG A 1 188 ? 15.245 -1.352 9.571 1.00 96.12 188 ARG A CA 1
ATOM 1528 C C . ARG A 1 188 ? 16.374 -1.208 10.590 1.00 96.12 188 ARG A C 1
ATOM 1530 O O . ARG A 1 188 ? 16.518 -2.061 11.456 1.00 96.12 188 ARG A O 1
ATOM 1537 N N . LYS A 1 189 ? 17.160 -0.131 10.504 1.00 96.31 189 LYS A N 1
ATOM 1538 C CA . LYS A 1 189 ? 18.322 0.078 11.378 1.00 96.31 189 LYS A CA 1
ATOM 1539 C C . LYS A 1 189 ? 17.931 0.416 12.819 1.00 96.31 189 LYS A C 1
ATOM 1541 O O . LYS A 1 189 ? 18.538 -0.109 13.746 1.00 96.31 189 LYS A O 1
ATOM 1546 N N . VAL A 1 190 ? 16.940 1.287 13.014 1.00 97.00 190 VAL A N 1
ATOM 1547 C CA . VAL A 1 190 ? 16.580 1.796 14.347 1.00 97.00 190 VAL A CA 1
ATOM 1548 C C . VAL A 1 190 ? 15.548 0.911 15.040 1.00 97.00 190 VAL A C 1
ATOM 1550 O O . VAL A 1 190 ? 15.682 0.628 16.230 1.00 97.00 190 VAL A O 1
ATOM 1553 N N . TRP A 1 191 ? 14.529 0.452 14.314 1.00 96.44 191 TRP A N 1
ATOM 1554 C CA . TRP A 1 191 ? 13.345 -0.200 14.884 1.00 96.44 191 TRP A CA 1
ATOM 1555 C C . TRP A 1 191 ? 13.188 -1.679 14.491 1.00 96.44 191 TRP A C 1
ATOM 1557 O O . TRP A 1 191 ? 12.217 -2.300 14.914 1.00 96.44 191 TRP A O 1
ATOM 1567 N N . ASP A 1 192 ? 14.108 -2.249 13.698 1.00 97.06 192 ASP A N 1
ATOM 1568 C CA . ASP A 1 192 ? 13.976 -3.597 13.104 1.00 97.06 192 ASP A CA 1
ATOM 1569 C C . ASP A 1 192 ? 12.589 -3.808 12.465 1.00 97.06 192 ASP A C 1
ATOM 1571 O O . ASP A 1 192 ? 11.904 -4.813 12.685 1.00 97.06 192 ASP A O 1
ATOM 1575 N N . VAL A 1 193 ? 12.121 -2.799 11.719 1.00 98.12 193 VAL A N 1
ATOM 1576 C CA . VAL A 1 193 ? 10.806 -2.853 11.071 1.00 98.12 193 VAL A CA 1
ATOM 1577 C C . VAL A 1 193 ? 10.815 -3.936 10.000 1.00 98.12 193 VAL A C 1
ATOM 1579 O O . VAL A 1 193 ? 11.601 -3.898 9.054 1.00 98.12 193 VAL A O 1
ATOM 1582 N N . LYS A 1 194 ? 9.884 -4.878 10.136 1.00 98.38 194 LYS A N 1
ATOM 1583 C CA . LYS A 1 194 ? 9.606 -5.950 9.172 1.00 98.38 194 LYS A CA 1
ATOM 1584 C C . LYS A 1 194 ? 8.253 -5.764 8.509 1.00 98.38 194 LYS A C 1
ATOM 1586 O O . LYS A 1 194 ? 8.051 -6.275 7.410 1.00 98.38 194 LYS A O 1
ATOM 1591 N N . VAL A 1 195 ? 7.347 -5.029 9.154 1.00 98.62 195 VAL A N 1
ATOM 1592 C CA . VAL A 1 195 ? 6.001 -4.760 8.653 1.00 98.62 195 VAL A CA 1
ATOM 1593 C C . VAL A 1 195 ? 5.669 -3.280 8.760 1.00 98.62 195 VAL A C 1
ATOM 1595 O O . VAL A 1 195 ? 6.002 -2.620 9.736 1.00 98.62 195 VAL A O 1
ATOM 1598 N N . THR A 1 196 ? 4.953 -2.763 7.776 1.00 98.62 196 THR A N 1
ATOM 1599 C CA . THR A 1 196 ? 4.273 -1.468 7.850 1.00 98.62 196 THR A CA 1
ATOM 1600 C C . THR A 1 196 ? 2.911 -1.581 7.166 1.00 98.62 196 THR A C 1
ATOM 1602 O O . THR A 1 196 ? 2.554 -2.639 6.641 1.00 98.62 196 THR A O 1
ATOM 1605 N N . SER A 1 197 ? 2.121 -0.515 7.171 1.00 98.31 197 SER A N 1
ATOM 1606 C CA . SER A 1 197 ? 0.866 -0.459 6.428 1.00 98.31 197 SER A CA 1
ATOM 1607 C C . SER A 1 197 ? 0.653 0.906 5.783 1.00 98.31 197 SER A C 1
ATOM 1609 O O . SER A 1 197 ? 1.158 1.932 6.246 1.00 98.31 197 SER A O 1
ATOM 1611 N N . THR A 1 198 ? -0.090 0.922 4.679 1.00 97.81 198 THR A N 1
ATOM 1612 C CA . THR A 1 198 ? -0.432 2.158 3.969 1.00 97.81 198 THR A CA 1
ATOM 1613 C C . THR A 1 198 ? -1.808 2.081 3.332 1.00 97.81 198 THR A C 1
ATOM 1615 O O . THR A 1 198 ? -2.223 1.032 2.840 1.00 97.81 198 THR A O 1
ATOM 1618 N N . GLU A 1 199 ? -2.515 3.206 3.324 1.00 95.94 199 GLU A N 1
ATOM 1619 C CA . GLU A 1 199 ? -3.732 3.375 2.531 1.00 95.94 199 GLU A CA 1
ATOM 1620 C C . GLU A 1 199 ? -3.449 3.859 1.099 1.00 95.94 199 GLU A C 1
ATOM 1622 O O . GLU A 1 199 ? -4.366 3.896 0.286 1.00 95.94 199 GLU A O 1
ATOM 1627 N N . GLU A 1 200 ? -2.198 4.206 0.773 1.00 96.12 200 GLU A N 1
ATOM 1628 C CA . GLU A 1 200 ? -1.829 4.881 -0.479 1.00 96.12 200 GLU A CA 1
ATOM 1629 C C . GLU A 1 200 ? -1.621 3.943 -1.668 1.00 96.12 200 GLU A C 1
ATOM 1631 O O . GLU A 1 200 ? -1.582 4.424 -2.799 1.00 96.12 200 GLU A O 1
ATOM 1636 N N . TYR A 1 201 ? -1.442 2.636 -1.442 1.00 96.94 201 TYR A N 1
ATOM 1637 C CA . TYR A 1 201 ? -0.992 1.703 -2.477 1.00 96.94 201 TYR A CA 1
ATOM 1638 C C . TYR A 1 201 ? -2.115 0.791 -3.023 1.00 96.94 201 TYR A C 1
ATOM 1640 O O . TYR A 1 201 ? -2.802 0.132 -2.240 1.00 96.94 201 TYR A O 1
ATOM 1648 N N . PRO A 1 202 ? -2.283 0.682 -4.361 1.00 94.00 202 PRO A N 1
ATOM 1649 C CA . PRO A 1 202 ? -1.632 1.511 -5.373 1.00 94.00 202 PRO A CA 1
ATOM 1650 C C . PRO A 1 202 ? -2.206 2.921 -5.421 1.00 94.00 202 PRO A C 1
ATOM 1652 O O . PRO A 1 202 ? -1.524 3.778 -5.952 1.00 94.00 202 PRO A O 1
ATOM 1655 N N . HIS A 1 203 ? -3.409 3.136 -4.876 1.00 93.56 203 HIS A N 1
ATOM 1656 C CA . HIS A 1 203 ? -4.065 4.432 -4.717 1.00 93.56 203 HIS A CA 1
ATOM 1657 C C . HIS A 1 203 ? -4.942 4.427 -3.462 1.00 93.56 203 HIS A C 1
ATOM 1659 O O . HIS A 1 203 ? -5.476 3.382 -3.076 1.00 93.56 203 HIS A O 1
ATOM 1665 N N . LEU A 1 204 ? -5.201 5.615 -2.903 1.00 92.62 204 LEU A N 1
ATOM 1666 C CA . LEU A 1 204 ? -6.139 5.785 -1.790 1.00 92.62 204 LEU A CA 1
ATOM 1667 C C . LEU A 1 204 ? -7.546 5.282 -2.131 1.00 92.62 204 LEU A C 1
ATOM 1669 O O . LEU A 1 204 ? -8.235 4.715 -1.278 1.00 92.62 204 LEU A O 1
ATOM 1673 N N . ARG A 1 205 ? -8.004 5.501 -3.368 1.00 91.38 205 ARG A N 1
ATOM 1674 C CA . ARG A 1 205 ? -9.328 5.079 -3.833 1.00 91.38 205 ARG A CA 1
ATOM 1675 C C . ARG A 1 205 ? -9.258 4.408 -5.206 1.00 91.38 205 ARG A C 1
ATOM 1677 O O . ARG A 1 205 ? -8.452 4.820 -6.032 1.00 91.38 205 ARG A O 1
ATOM 1684 N N . PRO A 1 206 ? -10.161 3.448 -5.480 1.00 91.81 206 PRO A N 1
ATOM 1685 C CA . PRO A 1 206 ? -11.130 2.859 -4.547 1.00 91.81 206 PRO A CA 1
ATOM 1686 C C . PRO A 1 206 ? -10.469 1.870 -3.564 1.00 91.81 206 PRO A C 1
ATOM 1688 O O . PRO A 1 206 ? -9.586 1.111 -3.950 1.00 91.81 206 PRO A O 1
ATOM 1691 N N . ALA A 1 207 ? -10.938 1.829 -2.308 1.00 89.31 207 ALA A N 1
ATOM 1692 C CA . ALA A 1 207 ? -10.317 1.036 -1.233 1.00 89.31 207 ALA A CA 1
ATOM 1693 C C . ALA A 1 207 ? -10.202 -0.469 -1.551 1.00 89.31 207 ALA A C 1
ATOM 1695 O O . ALA A 1 207 ? -9.207 -1.097 -1.213 1.00 89.31 207 ALA A O 1
ATOM 1696 N N . ARG A 1 208 ? -11.166 -1.029 -2.295 1.00 87.69 208 ARG A N 1
ATOM 1697 C CA . ARG A 1 208 ? -11.161 -2.437 -2.743 1.00 87.69 208 ARG A CA 1
ATOM 1698 C C . ARG A 1 208 ? -9.981 -2.831 -3.645 1.00 87.69 208 ARG A C 1
ATOM 1700 O O . ARG A 1 208 ? -9.810 -4.012 -3.914 1.00 87.69 208 ARG A O 1
ATOM 1707 N N . LEU A 1 209 ? -9.261 -1.857 -4.208 1.00 91.44 209 LEU A N 1
ATOM 1708 C CA . LEU A 1 209 ? -8.083 -2.094 -5.050 1.00 91.44 209 LEU A CA 1
ATOM 1709 C C . LEU A 1 209 ? -6.771 -1.929 -4.279 1.00 91.44 209 LEU A C 1
ATOM 1711 O O . LEU A 1 209 ? -5.707 -2.163 -4.856 1.00 91.44 209 LEU A O 1
ATOM 1715 N N . ARG A 1 210 ? -6.834 -1.521 -3.003 1.00 94.88 210 ARG A N 1
ATOM 1716 C CA . ARG A 1 210 ? -5.658 -1.490 -2.136 1.00 94.88 210 ARG A CA 1
ATOM 1717 C C . ARG A 1 210 ? -5.132 -2.902 -1.961 1.00 94.88 210 ARG A C 1
ATOM 1719 O O . ARG A 1 210 ? -5.904 -3.854 -1.867 1.00 94.88 210 ARG A O 1
ATOM 1726 N N . ARG A 1 211 ? -3.814 -3.018 -1.929 1.00 95.88 211 ARG A N 1
ATOM 1727 C CA . ARG A 1 211 ? -3.124 -4.306 -1.905 1.00 95.88 211 ARG A CA 1
ATOM 1728 C C . ARG A 1 211 ? -1.825 -4.213 -1.118 1.00 95.88 211 ARG A C 1
ATOM 1730 O O . ARG A 1 211 ? -1.405 -3.113 -0.769 1.00 95.88 211 ARG A O 1
ATOM 1737 N N . GLY A 1 212 ? -1.208 -5.349 -0.826 1.00 97.38 212 GLY A N 1
ATOM 1738 C CA . GLY A 1 212 ? 0.096 -5.395 -0.171 1.00 97.38 212 GLY A CA 1
ATOM 1739 C C . GLY A 1 212 ? 1.245 -5.375 -1.176 1.00 97.38 212 GLY A C 1
ATOM 1740 O O . GLY A 1 212 ? 1.035 -5.518 -2.379 1.00 97.38 212 GLY A O 1
ATOM 1741 N N . PHE A 1 213 ? 2.464 -5.181 -0.683 1.00 97.69 213 PHE A N 1
ATOM 1742 C CA . PHE A 1 213 ? 3.699 -5.455 -1.426 1.00 97.69 213 PHE A CA 1
ATOM 1743 C C . PHE A 1 213 ? 4.877 -5.667 -0.478 1.00 97.69 213 PHE A C 1
ATOM 1745 O O . PHE A 1 213 ? 4.804 -5.321 0.700 1.00 97.69 213 PHE A O 1
ATOM 1752 N N . ARG A 1 214 ? 5.988 -6.203 -0.987 1.00 96.62 214 ARG A N 1
ATOM 1753 C CA . ARG A 1 214 ? 7.254 -6.272 -0.255 1.00 96.62 214 ARG A CA 1
ATOM 1754 C C . ARG A 1 214 ? 8.289 -5.343 -0.878 1.00 96.62 214 ARG A C 1
ATOM 1756 O O . ARG A 1 214 ? 8.498 -5.368 -2.087 1.00 96.62 214 ARG A O 1
ATOM 1763 N N . HIS A 1 215 ? 8.980 -4.563 -0.050 1.00 96.12 215 HIS A N 1
ATOM 1764 C CA . HIS A 1 215 ? 10.093 -3.713 -0.484 1.00 96.12 215 HIS A CA 1
ATOM 1765 C C . HIS A 1 215 ? 11.238 -3.740 0.524 1.00 96.12 215 HIS A C 1
ATOM 1767 O O . HIS A 1 215 ? 11.007 -3.636 1.726 1.00 96.12 215 HIS A O 1
ATOM 1773 N N . LYS A 1 216 ? 12.478 -3.930 0.050 1.00 92.81 216 LYS A N 1
ATOM 1774 C CA . LYS A 1 216 ? 13.692 -4.044 0.892 1.00 92.81 216 LYS A CA 1
ATOM 1775 C C . LYS A 1 216 ? 13.541 -4.968 2.118 1.00 92.81 216 LYS A C 1
ATOM 1777 O O . LYS A 1 216 ? 14.102 -4.724 3.184 1.00 92.81 216 LYS A O 1
ATOM 1782 N N . GLY A 1 217 ? 12.794 -6.061 1.956 1.00 93.12 217 GLY A N 1
ATOM 1783 C CA . GLY A 1 217 ? 12.535 -7.042 3.013 1.00 93.12 217 GLY A CA 1
ATOM 1784 C C . GLY A 1 217 ? 11.346 -6.717 3.924 1.00 93.12 217 GLY A C 1
ATOM 1785 O O . GLY A 1 217 ? 10.873 -7.640 4.584 1.00 93.12 217 GLY A O 1
ATOM 1786 N N . VAL A 1 218 ? 10.819 -5.488 3.889 1.00 97.75 218 VAL A N 1
ATOM 1787 C CA . VAL A 1 218 ? 9.653 -5.028 4.659 1.00 97.75 218 VAL A CA 1
ATOM 1788 C C . VAL A 1 218 ? 8.360 -5.390 3.933 1.00 97.75 218 VAL A C 1
ATOM 1790 O O . VAL A 1 218 ? 8.209 -5.138 2.738 1.00 97.75 218 VAL A O 1
ATOM 1793 N N . MET A 1 219 ? 7.427 -5.988 4.664 1.00 98.50 219 MET A N 1
ATOM 1794 C CA . MET A 1 219 ? 6.080 -6.325 4.215 1.00 98.50 219 MET A CA 1
ATOM 1795 C C . MET A 1 219 ? 5.136 -5.142 4.446 1.00 98.50 219 MET A C 1
ATOM 1797 O O . MET A 1 219 ? 4.976 -4.677 5.571 1.00 98.50 219 MET A O 1
ATOM 1801 N N . VAL A 1 220 ? 4.498 -4.654 3.389 1.00 98.56 220 VAL A N 1
ATOM 1802 C CA . VAL A 1 220 ? 3.557 -3.533 3.442 1.00 98.56 220 VAL A CA 1
ATOM 1803 C C . VAL A 1 220 ? 2.141 -4.074 3.309 1.00 98.56 220 VAL A C 1
ATOM 1805 O O . VAL A 1 220 ? 1.784 -4.632 2.273 1.00 98.56 220 VAL A O 1
ATOM 1808 N N . LEU A 1 221 ? 1.337 -3.917 4.359 1.00 98.44 221 LEU A N 1
ATOM 1809 C CA . LEU A 1 221 ? -0.068 -4.323 4.389 1.00 98.44 221 LEU A CA 1
ATOM 1810 C C . LEU A 1 221 ? -0.994 -3.213 3.857 1.00 98.44 221 LEU A C 1
ATOM 1812 O O . LEU A 1 221 ? -0.754 -2.032 4.139 1.00 98.44 221 LEU A O 1
ATOM 1816 N N . PRO A 1 222 ? -2.092 -3.556 3.153 1.00 97.56 222 PRO A N 1
ATOM 1817 C CA . PRO A 1 222 ? -3.109 -2.578 2.790 1.00 97.56 222 PRO A CA 1
ATOM 1818 C C . PRO A 1 222 ? -3.879 -2.121 4.032 1.00 97.56 222 PRO A C 1
ATOM 1820 O O . PRO A 1 222 ? -4.530 -2.915 4.717 1.00 97.56 222 PRO A O 1
ATOM 1823 N N . ARG A 1 223 ? -3.837 -0.818 4.303 1.00 96.81 223 ARG A N 1
ATOM 1824 C CA . ARG A 1 223 ? -4.559 -0.191 5.412 1.00 96.81 223 ARG A CA 1
ATOM 1825 C C . ARG A 1 223 ? -5.942 0.270 4.956 1.00 96.81 223 ARG A C 1
ATOM 1827 O O . ARG A 1 223 ? -6.120 0.758 3.838 1.00 96.81 223 ARG A O 1
ATOM 1834 N N . GLN A 1 224 ? -6.928 0.115 5.827 1.00 96.06 224 GLN A N 1
ATOM 1835 C CA . GLN A 1 224 ? -8.337 0.410 5.601 1.00 96.06 224 GLN A CA 1
ATOM 1836 C C . GLN A 1 224 ? -8.757 1.669 6.361 1.00 96.06 224 GLN A C 1
ATOM 1838 O O . GLN A 1 224 ? -8.278 1.948 7.460 1.00 96.06 224 GLN A O 1
ATOM 1843 N N . THR A 1 225 ? -9.692 2.416 5.782 1.00 93.50 225 THR A N 1
ATOM 1844 C CA . THR A 1 225 ? -10.324 3.568 6.437 1.00 93.50 225 THR A CA 1
ATOM 1845 C C . THR A 1 225 ? -11.611 3.134 7.123 1.00 93.50 225 THR A C 1
ATOM 1847 O O . THR A 1 225 ? -12.358 2.331 6.570 1.00 93.50 225 THR A O 1
ATOM 1850 N N . CYS A 1 226 ? -11.916 3.704 8.289 1.00 92.94 226 CYS A N 1
ATOM 1851 C CA . CYS A 1 226 ? -13.156 3.420 9.022 1.00 92.94 226 CYS A CA 1
ATOM 1852 C C . CYS A 1 226 ? -14.235 4.511 8.878 1.00 92.94 226 CYS A C 1
ATOM 1854 O O . CYS A 1 226 ? -15.299 4.419 9.483 1.00 92.94 226 CYS A O 1
ATOM 1856 N N . GLY A 1 227 ? -13.977 5.546 8.069 1.00 90.19 227 GLY A N 1
ATOM 1857 C CA . GLY A 1 227 ? -14.889 6.682 7.902 1.00 90.19 227 GLY A CA 1
ATOM 1858 C C . GLY A 1 227 ? -14.846 7.692 9.053 1.00 90.19 227 GLY A C 1
ATOM 1859 O O . GLY A 1 227 ? -15.707 8.567 9.100 1.00 90.19 227 GLY A O 1
ATOM 1860 N N . LEU A 1 228 ? -13.863 7.581 9.953 1.00 91.50 228 LEU A N 1
ATOM 1861 C CA . LEU A 1 228 ? -13.530 8.572 10.974 1.00 91.50 228 LEU A CA 1
ATOM 1862 C C . LEU A 1 228 ? -12.264 9.317 10.542 1.00 91.50 228 LEU A C 1
ATOM 1864 O O . LEU A 1 228 ? -11.262 8.691 10.194 1.00 91.50 228 LEU A O 1
ATOM 1868 N N . PHE A 1 229 ? -12.314 10.648 10.542 1.00 86.12 229 PHE A N 1
ATOM 1869 C CA . PHE A 1 229 ? -11.160 11.501 10.251 1.00 86.12 229 PHE A CA 1
ATOM 1870 C C . PHE A 1 229 ? -10.607 12.104 11.545 1.00 86.12 229 PHE A C 1
ATOM 1872 O O . PHE A 1 229 ? -11.304 12.154 12.557 1.00 86.12 229 PHE A O 1
ATOM 1879 N N . THR A 1 230 ? -9.383 12.630 11.511 1.00 82.00 230 THR A N 1
ATOM 1880 C CA . THR A 1 230 ? -8.707 13.263 12.663 1.00 82.00 230 THR A CA 1
ATOM 1881 C C . THR A 1 230 ? -9.517 14.385 13.319 1.00 82.00 230 THR A C 1
ATOM 1883 O O . THR A 1 230 ? -9.428 14.581 14.525 1.00 82.00 230 THR A O 1
ATOM 1886 N N . HIS A 1 231 ? -10.332 15.104 12.543 1.00 82.50 231 HIS A N 1
ATOM 1887 C CA . HIS A 1 231 ? -11.181 16.208 13.013 1.00 82.50 231 HIS A CA 1
ATOM 1888 C C . HIS A 1 231 ? -12.620 15.774 13.349 1.00 82.50 231 HIS A C 1
ATOM 1890 O O . HIS A 1 231 ? -13.452 16.593 13.738 1.00 82.50 231 HIS A O 1
ATOM 1896 N N . THR A 1 232 ? -12.953 14.495 13.164 1.00 83.81 232 THR A N 1
ATOM 1897 C CA . THR A 1 232 ? -14.285 13.954 13.447 1.00 83.81 232 THR A CA 1
ATOM 1898 C C . THR A 1 232 ? -14.355 13.501 14.905 1.00 83.81 232 THR A C 1
ATOM 1900 O O . THR A 1 232 ? -14.184 12.321 15.203 1.00 83.81 232 THR A O 1
ATOM 1903 N N . LEU A 1 233 ? -14.552 14.467 15.806 1.00 86.38 233 LEU A N 1
ATOM 1904 C CA . LEU A 1 233 ? -14.520 14.257 17.264 1.00 86.38 233 LEU A CA 1
ATOM 1905 C C . LEU A 1 233 ? -15.910 14.142 17.894 1.00 86.38 233 LEU A C 1
ATOM 1907 O O . LEU A 1 233 ? -16.082 13.440 18.885 1.00 86.38 233 LEU A O 1
ATOM 1911 N N . LEU A 1 234 ? -16.887 14.841 17.312 1.00 90.94 234 LEU A N 1
ATOM 1912 C CA . LEU A 1 234 ? -18.257 14.940 17.811 1.00 90.94 234 LEU A CA 1
ATOM 1913 C C . LEU A 1 234 ? -19.225 14.338 16.796 1.00 90.94 234 LEU A C 1
ATOM 1915 O O . LEU A 1 234 ? -19.083 14.562 15.588 1.00 90.94 234 LEU A O 1
ATOM 1919 N N . LEU A 1 235 ? -20.232 13.612 17.277 1.00 90.12 235 LEU A N 1
ATOM 1920 C CA . LEU A 1 235 ? -21.232 12.951 16.440 1.00 90.12 235 LEU A CA 1
ATOM 1921 C C . LEU A 1 235 ? -22.033 13.962 15.613 1.00 90.12 235 LEU A C 1
ATOM 1923 O O . LEU A 1 235 ? -22.340 13.711 14.448 1.00 90.12 235 LEU A O 1
ATOM 1927 N N . GLU A 1 236 ? -22.323 15.125 16.196 1.00 89.31 236 GLU A N 1
ATOM 1928 C CA . GLU A 1 236 ? -22.994 16.243 15.523 1.00 89.31 236 GLU A CA 1
ATOM 1929 C C . GLU A 1 236 ? -22.198 16.799 14.330 1.00 89.31 236 GLU A C 1
ATOM 1931 O O . GLU A 1 236 ? -22.789 17.271 13.361 1.00 89.31 236 GLU A O 1
ATOM 1936 N N . ARG A 1 237 ? -20.862 16.689 14.359 1.00 87.44 237 ARG A N 1
ATOM 1937 C CA . ARG A 1 237 ? -19.961 17.162 13.295 1.00 87.44 237 ARG A CA 1
ATOM 1938 C C . ARG A 1 237 ? -19.544 16.052 12.334 1.00 87.44 237 ARG A C 1
ATOM 1940 O O . ARG A 1 237 ? -18.749 16.298 11.426 1.00 87.44 237 ARG A O 1
ATOM 1947 N N . TYR A 1 238 ? -20.059 14.834 12.512 1.00 90.69 238 TYR A N 1
ATOM 1948 C CA . TYR A 1 238 ? -19.768 13.728 11.609 1.00 90.69 238 TYR A CA 1
ATOM 1949 C C . TYR A 1 238 ? -20.242 14.068 10.183 1.00 90.69 238 TYR A C 1
ATOM 1951 O O . TYR A 1 238 ? -21.417 14.402 10.003 1.00 90.69 238 TYR A O 1
ATOM 1959 N N . PRO A 1 239 ? -19.392 13.968 9.141 1.00 87.62 239 PRO A N 1
ATOM 1960 C CA . PRO A 1 239 ? -19.782 14.337 7.781 1.00 87.62 239 PRO A CA 1
ATOM 1961 C C . PRO A 1 239 ? -20.974 13.522 7.252 1.00 87.62 239 PRO A C 1
ATOM 1963 O O . PRO A 1 239 ? -20.828 12.374 6.836 1.00 87.62 239 PRO A O 1
ATOM 1966 N N . GLY A 1 240 ? -22.160 14.132 7.184 1.00 88.00 240 GLY A N 1
ATOM 1967 C CA . GLY A 1 240 ? -23.417 13.467 6.801 1.00 88.00 240 GLY A CA 1
ATOM 1968 C C . GLY A 1 240 ? -24.224 12.886 7.972 1.00 88.00 240 GLY A C 1
ATOM 1969 O O . GLY A 1 240 ? -25.197 12.171 7.737 1.00 88.00 240 GLY A O 1
ATOM 1970 N N . GLY A 1 241 ? -23.840 13.206 9.210 1.00 91.25 241 GLY A N 1
ATOM 1971 C CA . GLY A 1 241 ? -24.581 12.933 10.440 1.00 91.25 241 GLY A CA 1
ATOM 1972 C C . GLY A 1 241 ? -24.576 11.473 10.897 1.00 91.25 241 GLY A C 1
ATOM 1973 O O . GLY A 1 241 ? -24.089 10.572 10.208 1.00 91.25 241 GLY A O 1
ATOM 1974 N N . ARG A 1 242 ? -25.182 11.236 12.067 1.00 92.62 242 ARG A N 1
ATOM 1975 C CA . ARG A 1 242 ? -25.285 9.916 12.717 1.00 92.62 242 ARG A CA 1
ATOM 1976 C C . ARG A 1 242 ? -25.777 8.816 11.776 1.00 92.62 242 ARG A C 1
ATOM 1978 O O . ARG A 1 242 ? -25.166 7.758 11.696 1.00 92.62 242 ARG A O 1
ATOM 1985 N N . HIS A 1 243 ? -26.822 9.086 10.993 1.00 93.50 243 HIS A N 1
ATOM 1986 C CA . HIS A 1 243 ? -27.376 8.105 10.057 1.00 93.50 243 HIS A CA 1
ATOM 1987 C C . HIS A 1 243 ? -26.367 7.601 9.021 1.00 93.50 243 HIS A C 1
ATOM 1989 O O . HIS A 1 243 ? -26.491 6.467 8.559 1.00 93.50 243 HIS A O 1
ATOM 1995 N N . ARG A 1 244 ? -25.381 8.414 8.620 1.00 93.94 244 ARG A N 1
ATOM 1996 C CA . ARG A 1 244 ? -24.342 7.967 7.687 1.00 93.94 244 ARG A CA 1
ATOM 1997 C C . ARG A 1 244 ? -23.339 7.040 8.369 1.00 93.94 244 ARG A C 1
ATOM 1999 O O . ARG A 1 244 ? -22.965 6.039 7.759 1.00 93.94 244 ARG A O 1
ATOM 2006 N N . LEU A 1 245 ? -22.945 7.347 9.606 1.00 94.75 245 LEU A N 1
ATOM 2007 C CA . LEU A 1 245 ? -22.083 6.477 10.408 1.00 94.75 245 LEU A CA 1
ATOM 2008 C C . LEU A 1 245 ? -22.763 5.121 10.646 1.00 94.75 245 LEU A C 1
ATOM 2010 O O . LEU A 1 245 ? -22.203 4.083 10.293 1.00 94.75 245 LEU A O 1
ATOM 2014 N N . ASP A 1 246 ? -24.014 5.141 11.110 1.00 95.94 246 ASP A N 1
ATOM 2015 C CA . ASP A 1 246 ? -24.811 3.937 11.359 1.00 95.94 246 ASP A CA 1
ATOM 2016 C C . ASP A 1 246 ? -24.970 3.108 10.080 1.00 95.94 246 ASP A C 1
ATOM 2018 O O . ASP A 1 246 ? -24.784 1.895 10.099 1.00 95.94 246 ASP A O 1
ATOM 2022 N N . ARG A 1 247 ? -25.223 3.751 8.931 1.00 95.31 247 ARG A N 1
ATOM 2023 C CA . ARG A 1 247 ? -25.319 3.062 7.636 1.00 95.31 247 ARG A CA 1
ATOM 2024 C C . ARG A 1 247 ? -23.994 2.433 7.209 1.00 95.31 247 ARG A C 1
ATOM 2026 O O . ARG A 1 247 ? -24.016 1.367 6.606 1.00 95.31 247 ARG A O 1
ATOM 2033 N N . SER A 1 248 ? -22.853 3.064 7.498 1.00 95.38 248 SER A N 1
ATOM 2034 C CA . SER A 1 248 ? -21.527 2.484 7.226 1.00 95.38 248 SER A CA 1
ATOM 2035 C C . SER A 1 248 ? -21.307 1.187 8.015 1.00 95.38 248 SER A C 1
ATOM 2037 O O . SER A 1 248 ? -20.778 0.210 7.480 1.00 95.38 248 SER A O 1
ATOM 2039 N N . ILE A 1 249 ? -21.773 1.166 9.266 1.00 97.12 249 ILE A N 1
ATOM 2040 C CA . ILE A 1 249 ? -21.679 0.039 10.201 1.00 97.12 249 ILE A CA 1
ATOM 2041 C C . ILE A 1 249 ? -22.690 -1.071 9.863 1.00 97.12 249 ILE A C 1
ATOM 2043 O O . ILE A 1 249 ? -22.354 -2.252 9.893 1.00 97.12 249 ILE A O 1
ATOM 2047 N N . GLN A 1 250 ? -23.930 -0.708 9.538 1.00 96.00 250 GLN A N 1
ATOM 2048 C CA . GLN A 1 250 ? -25.052 -1.629 9.344 1.00 96.00 250 GLN A CA 1
ATOM 2049 C C . GLN A 1 250 ? -25.170 -2.042 7.872 1.00 96.00 250 GLN A C 1
ATOM 2051 O O . GLN A 1 250 ? -26.072 -1.622 7.146 1.00 96.00 250 GLN A O 1
ATOM 2056 N N . GLY A 1 251 ? -24.212 -2.846 7.410 1.00 93.31 251 GLY A N 1
ATOM 2057 C CA . GLY A 1 251 ? -24.203 -3.378 6.044 1.00 93.31 251 GLY A CA 1
ATOM 2058 C C . GLY A 1 251 ? -23.521 -2.490 4.994 1.00 93.31 251 GLY A C 1
ATOM 2059 O O . GLY A 1 251 ? -23.339 -2.933 3.857 1.00 93.31 251 GLY A O 1
ATOM 2060 N N . GLY A 1 252 ? -23.133 -1.262 5.353 1.00 94.31 252 GLY A N 1
ATOM 2061 C CA . GLY A 1 252 ? -22.460 -0.305 4.470 1.00 94.31 252 GLY A CA 1
ATOM 2062 C C . GLY A 1 252 ? -20.945 -0.481 4.366 1.00 94.31 252 GLY A C 1
ATOM 2063 O O . GLY A 1 252 ? -20.425 -1.589 4.424 1.00 94.31 252 GLY A O 1
ATOM 2064 N N . GLU A 1 253 ? -20.226 0.619 4.133 1.00 92.69 253 GLU A N 1
ATOM 2065 C CA . GLU A 1 253 ? -18.812 0.601 3.729 1.00 92.69 253 GLU A CA 1
ATOM 2066 C C . GLU A 1 253 ? -17.890 -0.109 4.731 1.00 92.69 253 GLU A C 1
ATOM 2068 O O . GLU A 1 253 ? -17.125 -0.985 4.322 1.00 92.69 253 GLU A O 1
ATOM 2073 N N . LEU A 1 254 ? -17.978 0.212 6.026 1.00 95.69 254 LEU A N 1
ATOM 2074 C CA . LEU A 1 254 ? -17.134 -0.414 7.046 1.00 95.69 254 LEU A CA 1
ATOM 2075 C C . LEU A 1 254 ? -17.433 -1.912 7.172 1.00 95.69 254 LEU A C 1
ATOM 2077 O O . LEU A 1 254 ? -16.514 -2.731 7.158 1.00 95.69 254 LEU A O 1
ATOM 2081 N N . PHE A 1 255 ? -18.715 -2.278 7.217 1.00 96.31 255 PHE A N 1
ATOM 2082 C CA . PHE A 1 255 ? -19.139 -3.677 7.239 1.00 96.31 255 PHE A CA 1
ATOM 2083 C C . PHE A 1 255 ? -18.611 -4.453 6.028 1.00 96.31 255 PHE A C 1
ATOM 2085 O O . PHE A 1 255 ? -17.968 -5.490 6.177 1.00 96.31 255 PHE A O 1
ATOM 2092 N N . GLN A 1 256 ? -18.830 -3.927 4.822 1.00 93.44 256 GLN A N 1
ATOM 2093 C CA . GLN A 1 256 ? -18.399 -4.565 3.578 1.00 93.44 256 GLN A CA 1
ATOM 2094 C C . GLN A 1 256 ? -16.873 -4.647 3.484 1.00 93.44 256 GLN A C 1
ATOM 2096 O O . GLN A 1 256 ? -16.350 -5.605 2.925 1.00 93.44 256 GLN A O 1
ATOM 2101 N N . THR A 1 257 ? -16.146 -3.681 4.048 1.00 94.38 257 THR A N 1
ATOM 2102 C CA . THR A 1 257 ? -14.680 -3.730 4.111 1.00 94.38 257 THR A CA 1
ATOM 2103 C C . THR A 1 257 ? -14.215 -4.940 4.915 1.00 94.38 257 THR A C 1
ATOM 2105 O O . THR A 1 257 ? -13.390 -5.700 4.412 1.00 94.38 257 THR A O 1
ATOM 2108 N N . VAL A 1 258 ? -14.803 -5.185 6.092 1.00 95.56 258 VAL A N 1
ATOM 2109 C CA . VAL A 1 258 ? -14.477 -6.377 6.892 1.00 95.56 258 VAL A CA 1
ATOM 2110 C C . VAL A 1 258 ? -14.876 -7.659 6.162 1.00 95.56 258 VAL A C 1
ATOM 2112 O O . VAL A 1 258 ? -14.115 -8.618 6.151 1.00 95.56 258 VAL A O 1
ATOM 2115 N N . ILE A 1 259 ? -16.040 -7.696 5.510 1.00 93.75 259 ILE A N 1
ATOM 2116 C CA . ILE A 1 259 ? -16.492 -8.892 4.782 1.00 93.75 259 ILE A CA 1
ATOM 2117 C C . ILE A 1 259 ? -15.580 -9.229 3.601 1.00 93.75 259 ILE A C 1
ATOM 2119 O O . ILE A 1 259 ? -15.241 -10.397 3.414 1.00 93.75 259 ILE A O 1
ATOM 2123 N N . ASN A 1 260 ? -15.156 -8.236 2.826 1.00 90.94 260 ASN A N 1
ATOM 2124 C CA . ASN A 1 260 ? -14.443 -8.466 1.571 1.00 90.94 260 ASN A CA 1
ATOM 2125 C C . ASN A 1 260 ? -12.942 -8.730 1.752 1.00 90.94 260 ASN A C 1
ATOM 2127 O O . ASN A 1 260 ? -12.315 -9.278 0.848 1.00 90.94 260 ASN A O 1
ATOM 2131 N N . ASN A 1 261 ? -12.359 -8.370 2.899 1.00 93.50 261 ASN A N 1
ATOM 2132 C CA . ASN A 1 261 ? -10.923 -8.502 3.137 1.00 93.50 261 ASN A CA 1
ATOM 2133 C C . ASN A 1 261 ? -10.636 -9.520 4.251 1.00 93.50 261 ASN A C 1
ATOM 2135 O O . ASN A 1 261 ? -11.055 -9.304 5.386 1.00 93.50 261 ASN A O 1
ATOM 2139 N N . PRO A 1 262 ? -9.874 -10.599 3.988 1.00 95.25 262 PRO A N 1
ATOM 2140 C CA . PRO A 1 262 ? -9.470 -11.552 5.026 1.00 95.25 262 PRO A CA 1
ATOM 2141 C C . PRO A 1 262 ? -8.627 -10.929 6.147 1.00 95.25 262 PRO A C 1
ATOM 2143 O O . PRO A 1 262 ? -8.749 -11.334 7.301 1.00 95.25 262 PRO A O 1
ATOM 2146 N N . ILE A 1 263 ? -7.787 -9.945 5.814 1.00 97.25 263 ILE A N 1
ATOM 2147 C CA . ILE A 1 263 ? -6.925 -9.209 6.745 1.00 97.25 263 ILE A CA 1
ATOM 2148 C C . ILE A 1 263 ? -7.305 -7.728 6.673 1.00 97.25 263 ILE A C 1
ATOM 2150 O O . ILE A 1 263 ? -7.295 -7.140 5.594 1.00 97.25 263 ILE A O 1
ATOM 2154 N N . ASN A 1 264 ? -7.622 -7.125 7.817 1.00 97.69 264 ASN A N 1
ATOM 2155 C CA . ASN A 1 264 ? -8.039 -5.733 7.933 1.00 97.69 264 ASN A CA 1
ATOM 2156 C C . ASN A 1 264 ? -7.152 -5.012 8.946 1.00 97.69 264 ASN A C 1
ATOM 2158 O O . ASN A 1 264 ? -7.198 -5.319 10.135 1.00 97.69 264 ASN A O 1
ATOM 2162 N N . VAL A 1 265 ? -6.383 -4.029 8.481 1.00 98.25 265 VAL A N 1
ATOM 2163 C CA . VAL A 1 265 ? -5.662 -3.087 9.346 1.00 98.25 265 VAL A CA 1
ATOM 2164 C C . VAL A 1 265 ? -6.368 -1.746 9.238 1.00 98.25 265 VAL A C 1
ATOM 2166 O O . VAL A 1 265 ? -6.300 -1.115 8.187 1.00 98.25 265 VAL A O 1
ATOM 2169 N N . PHE A 1 266 ? -7.090 -1.325 10.271 1.00 98.12 266 PHE A N 1
ATOM 2170 C CA . PHE A 1 266 ? -7.830 -0.066 10.258 1.00 98.12 266 PHE A CA 1
ATOM 2171 C C . PHE A 1 266 ? -7.010 1.073 10.842 1.00 98.12 266 PHE A C 1
ATOM 2173 O O . PHE A 1 266 ? -6.430 0.939 11.915 1.00 98.12 266 PHE A O 1
ATOM 2180 N N . MET A 1 267 ? -7.037 2.209 10.148 1.00 96.19 267 MET A N 1
ATOM 2181 C CA . MET A 1 267 ? -6.530 3.473 10.660 1.00 96.19 267 MET A CA 1
ATOM 2182 C C . MET A 1 267 ? -7.575 4.172 11.530 1.00 96.19 267 MET A C 1
ATOM 2184 O O . MET A 1 267 ? -8.703 4.407 11.084 1.00 96.19 267 MET A O 1
ATOM 2188 N N . THR A 1 268 ? -7.161 4.570 12.727 1.00 97.25 268 THR A N 1
ATOM 2189 C CA . THR A 1 268 ? -7.813 5.567 13.582 1.00 97.25 268 THR A CA 1
ATOM 2190 C C . THR A 1 268 ? -6.754 6.484 14.181 1.00 97.25 268 THR A C 1
ATOM 2192 O O . THR A 1 268 ? -5.568 6.205 14.053 1.00 97.25 268 THR A O 1
ATOM 2195 N N . HIS A 1 269 ? -7.172 7.560 14.839 1.00 97.06 269 HIS A N 1
ATOM 2196 C CA . HIS A 1 269 ? -6.264 8.496 15.502 1.00 97.06 269 HIS A CA 1
ATOM 2197 C C . HIS A 1 269 ? -6.689 8.679 16.955 1.00 97.06 269 HIS A C 1
ATOM 2199 O O . HIS A 1 269 ? -7.869 8.502 17.271 1.00 97.06 269 HIS A O 1
ATOM 2205 N N . MET A 1 270 ? -5.755 9.066 17.824 1.00 96.88 270 MET A N 1
ATOM 2206 C CA . MET A 1 270 ? -5.993 9.310 19.251 1.00 96.88 270 MET A CA 1
ATOM 2207 C C . MET A 1 270 ? -7.269 10.128 19.492 1.00 96.88 270 MET A C 1
ATOM 2209 O O . MET A 1 270 ? -8.119 9.747 20.294 1.00 96.88 270 MET A O 1
ATOM 2213 N N . SER A 1 271 ? -7.453 11.207 18.735 1.00 94.81 271 SER A N 1
ATOM 2214 C CA . SER A 1 271 ? -8.589 12.115 18.883 1.00 94.81 271 SER A CA 1
ATOM 2215 C C . SER A 1 271 ? -9.957 11.445 18.649 1.00 94.81 271 SER A C 1
ATOM 2217 O O . SER A 1 271 ? -10.959 11.878 19.214 1.00 94.81 271 SER A O 1
ATOM 2219 N N . ASN A 1 272 ? -10.026 10.335 17.899 1.00 95.94 272 ASN A N 1
ATOM 2220 C CA . ASN A 1 272 ? -11.267 9.577 17.682 1.00 95.94 272 ASN A CA 1
ATOM 2221 C C . ASN A 1 272 ? -11.754 8.810 18.926 1.00 95.94 272 ASN A C 1
ATOM 2223 O O . ASN A 1 272 ? -12.884 8.309 18.932 1.00 95.94 272 ASN A O 1
ATOM 2227 N N . TYR A 1 273 ? -10.906 8.702 19.950 1.00 96.88 273 TYR A N 1
ATOM 2228 C CA . TYR A 1 273 ? -11.187 8.035 21.221 1.00 96.88 273 TYR A CA 1
ATOM 2229 C C . TYR A 1 273 ? -11.406 9.016 22.375 1.00 96.88 273 TYR A C 1
ATOM 2231 O O . TYR A 1 273 ? -11.755 8.573 23.463 1.00 96.88 273 TYR A O 1
ATOM 2239 N N . GLY A 1 274 ? -11.231 10.319 22.139 1.00 92.62 274 GLY A N 1
ATOM 2240 C CA . GLY A 1 274 ? -11.647 11.378 23.057 1.00 92.62 274 GLY A CA 1
ATOM 2241 C C . GLY A 1 274 ? -13.046 11.897 22.718 1.00 92.62 274 GLY A C 1
ATOM 2242 O O . GLY A 1 274 ? -13.674 11.439 21.757 1.00 92.62 274 GLY A O 1
ATOM 2243 N N . ASN A 1 275 ? -13.518 12.897 23.465 1.00 89.69 275 ASN A N 1
ATOM 2244 C CA . ASN A 1 275 ? -14.819 13.549 23.251 1.00 89.69 275 ASN A CA 1
ATOM 2245 C C . ASN A 1 275 ? -15.986 12.533 23.200 1.00 89.69 275 ASN A C 1
ATOM 2247 O O . ASN A 1 275 ? -16.217 11.822 24.173 1.00 89.69 275 ASN A O 1
ATOM 2251 N N . ASP A 1 276 ? -16.696 12.416 22.067 1.00 93.94 276 ASP A N 1
ATOM 2252 C CA . ASP A 1 276 ? -17.825 11.481 21.899 1.00 93.94 276 ASP A CA 1
ATOM 2253 C C . ASP A 1 276 ? -17.380 10.020 21.688 1.00 93.94 276 ASP A C 1
ATOM 2255 O O . ASP A 1 276 ? -18.218 9.128 21.530 1.00 93.94 276 ASP A O 1
ATOM 2259 N N . ARG A 1 277 ? -16.065 9.751 21.661 1.00 95.75 277 ARG A N 1
ATOM 2260 C CA . ARG A 1 277 ? -15.476 8.401 21.561 1.00 95.75 277 ARG A CA 1
ATOM 2261 C C . ARG A 1 277 ? -15.997 7.615 20.355 1.00 95.75 277 ARG A C 1
ATOM 2263 O O . ARG A 1 277 ? -16.280 6.415 20.435 1.00 95.75 277 ARG A O 1
ATOM 2270 N N . LEU A 1 278 ? -16.127 8.292 19.212 1.00 96.19 278 LEU A N 1
ATOM 2271 C CA . LEU A 1 278 ? -16.763 7.746 18.010 1.00 96.19 278 LEU A CA 1
ATOM 2272 C C . LEU A 1 278 ? -16.111 6.449 17.514 1.00 96.19 278 LEU A C 1
ATOM 2274 O O . LEU A 1 278 ? -16.814 5.583 16.989 1.00 96.19 278 LEU A O 1
ATOM 2278 N N . ALA A 1 279 ? -14.797 6.276 17.695 1.00 97.06 279 ALA A N 1
ATOM 2279 C CA . ALA A 1 279 ? -14.119 5.032 17.333 1.00 97.06 279 ALA A CA 1
ATOM 2280 C C . ALA A 1 279 ? -14.614 3.833 18.154 1.00 97.06 279 ALA A C 1
ATOM 2282 O O . ALA A 1 279 ? -14.884 2.780 17.572 1.00 97.06 279 ALA A O 1
ATOM 2283 N N . LEU A 1 280 ? -14.821 3.999 19.466 1.00 97.75 280 LEU A N 1
ATOM 2284 C CA . LEU A 1 280 ? -15.337 2.933 20.333 1.00 97.75 280 LEU A CA 1
ATOM 2285 C C . LEU A 1 280 ? -16.728 2.489 19.876 1.00 97.75 280 LEU A C 1
ATOM 2287 O O . LEU A 1 280 ? -16.956 1.304 19.630 1.00 97.75 280 LEU A O 1
ATOM 2291 N N . TYR A 1 281 ? -17.629 3.455 19.659 1.00 97.12 281 TYR A N 1
ATOM 2292 C CA . TYR A 1 281 ? -18.962 3.189 19.118 1.00 97.12 281 TYR A CA 1
ATOM 2293 C C . TYR A 1 281 ? -18.897 2.443 17.779 1.00 97.12 281 TYR A C 1
ATOM 2295 O O . TYR A 1 281 ? -19.604 1.452 17.580 1.00 97.12 281 TYR A O 1
ATOM 2303 N N . THR A 1 282 ? -18.030 2.898 16.875 1.00 97.50 282 THR A N 1
ATOM 2304 C CA . THR A 1 282 ? -17.911 2.371 15.512 1.00 97.50 282 THR A CA 1
ATOM 2305 C C . THR A 1 282 ? -17.468 0.908 15.501 1.00 97.50 282 THR A C 1
ATOM 2307 O O . THR A 1 282 ? -18.135 0.066 14.892 1.00 97.50 282 THR A O 1
ATOM 2310 N N . PHE A 1 283 ? -16.373 0.581 16.195 1.00 98.31 283 PHE A N 1
ATOM 2311 C CA . PHE A 1 283 ? -15.813 -0.772 16.184 1.00 98.31 283 PHE A CA 1
ATOM 2312 C C . PHE A 1 283 ? -16.634 -1.763 17.007 1.00 98.31 283 PHE A C 1
ATOM 2314 O O . PHE A 1 283 ? -16.866 -2.882 16.546 1.00 98.31 283 PHE A O 1
ATOM 2321 N N . GLU A 1 284 ? -17.157 -1.368 18.170 1.00 98.31 284 GLU A N 1
ATOM 2322 C CA . GLU A 1 284 ? -18.071 -2.239 18.910 1.00 98.31 284 GLU A CA 1
ATOM 2323 C C . GLU A 1 284 ? -19.329 -2.557 18.107 1.00 98.31 284 GLU A C 1
ATOM 2325 O O . GLU A 1 284 ? -19.767 -3.710 18.069 1.00 98.31 284 GLU A O 1
ATOM 2330 N N . SER A 1 285 ? -19.911 -1.551 17.452 1.00 98.19 285 SER A N 1
ATOM 2331 C CA . SER A 1 285 ? -21.158 -1.727 16.713 1.00 98.19 285 SER A CA 1
ATOM 2332 C C . SER A 1 285 ? -20.964 -2.583 15.466 1.00 98.19 285 SER A C 1
ATOM 2334 O O . SER A 1 285 ? -21.783 -3.470 15.225 1.00 98.19 285 SER A O 1
ATOM 2336 N N . VAL A 1 286 ? -19.879 -2.396 14.700 1.00 98.44 286 VAL A N 1
ATOM 2337 C CA . VAL A 1 286 ? -19.639 -3.236 13.513 1.00 98.44 286 VAL A CA 1
ATOM 2338 C C . VAL A 1 286 ? -19.334 -4.680 13.899 1.00 98.44 286 VAL A C 1
ATOM 2340 O O . VAL A 1 286 ? -19.852 -5.592 13.262 1.00 98.44 286 VAL A O 1
ATOM 2343 N N . VAL A 1 287 ? -18.578 -4.917 14.976 1.00 98.44 287 VAL A N 1
ATOM 2344 C CA . VAL A 1 287 ? -18.292 -6.275 15.464 1.00 98.44 287 VAL A CA 1
ATOM 2345 C C . VAL A 1 287 ? -19.574 -6.973 15.926 1.00 98.44 287 VAL A C 1
ATOM 2347 O O . VAL A 1 287 ? -19.810 -8.125 15.554 1.00 98.44 287 VAL A O 1
ATOM 2350 N N . LYS A 1 288 ? -20.438 -6.278 16.680 1.00 98.06 288 LYS A N 1
ATOM 2351 C CA . LYS A 1 288 ? -21.753 -6.802 17.095 1.00 98.06 288 LYS A CA 1
ATOM 2352 C C . LYS A 1 288 ? -22.641 -7.098 15.882 1.00 98.06 288 LYS A C 1
ATOM 2354 O O . LYS A 1 288 ? -23.256 -8.160 15.823 1.00 98.06 288 LYS A O 1
ATOM 2359 N N . PHE A 1 289 ? -22.668 -6.205 14.892 1.00 97.88 289 PHE A N 1
ATOM 2360 C CA . PHE A 1 289 ? -23.468 -6.383 13.680 1.00 97.88 289 PHE A CA 1
ATOM 2361 C C . PHE A 1 289 ? -22.967 -7.557 12.823 1.00 97.88 289 PHE A C 1
ATOM 2363 O O . PHE A 1 289 ? -23.767 -8.391 12.407 1.00 97.88 289 PHE A O 1
ATOM 2370 N N . LEU A 1 290 ? -21.650 -7.692 12.628 1.00 97.50 290 LEU A N 1
ATOM 2371 C CA . LEU A 1 290 ? -21.035 -8.833 11.937 1.00 97.50 290 LEU A CA 1
ATOM 2372 C C . LEU A 1 290 ? -21.410 -10.160 12.598 1.00 97.50 290 LEU A C 1
ATOM 2374 O O . LEU A 1 290 ? -21.832 -11.082 11.908 1.00 97.50 290 LEU A O 1
ATOM 2378 N N . ARG A 1 291 ? -21.311 -10.246 13.929 1.00 95.81 291 ARG A N 1
ATOM 2379 C CA . ARG A 1 291 ? -21.691 -11.444 14.694 1.00 95.81 291 ARG A CA 1
ATOM 2380 C C . ARG A 1 291 ? -23.179 -11.770 14.600 1.00 95.81 291 ARG A C 1
ATOM 2382 O O . ARG A 1 291 ? -23.538 -12.938 14.606 1.00 95.81 291 ARG A O 1
ATOM 2389 N N . CYS A 1 292 ? -24.029 -10.749 14.549 1.00 96.38 292 CYS A N 1
ATOM 2390 C CA . CYS A 1 292 ? -25.476 -10.924 14.490 1.00 96.38 292 CYS A CA 1
ATOM 2391 C C . CYS A 1 292 ? -25.944 -11.436 13.121 1.00 96.38 292 CYS A C 1
ATOM 2393 O O . CYS A 1 292 ? -26.852 -12.260 13.059 1.00 96.38 292 CYS A O 1
ATOM 2395 N N . TRP A 1 293 ? -25.325 -10.960 12.037 1.00 95.50 293 TRP A N 1
ATOM 2396 C CA . TRP A 1 293 ? -25.820 -11.176 10.674 1.00 95.50 293 TRP A CA 1
ATOM 2397 C C . TRP A 1 293 ? -24.984 -12.137 9.831 1.00 95.50 293 TRP A C 1
ATOM 2399 O O . TRP A 1 293 ? -25.361 -12.422 8.696 1.00 95.50 293 TRP A O 1
ATOM 2409 N N . THR A 1 294 ? -23.843 -12.614 10.332 1.00 96.06 294 THR A N 1
ATOM 2410 C CA . THR A 1 294 ? -22.932 -13.462 9.554 1.00 96.06 294 THR A CA 1
ATOM 2411 C C . THR A 1 294 ? -22.263 -14.533 10.411 1.00 96.06 294 THR A C 1
ATOM 2413 O O . THR A 1 294 ? -22.152 -14.403 11.627 1.00 96.06 294 THR A O 1
ATOM 2416 N N . ASN A 1 295 ? -21.733 -15.563 9.747 1.00 95.81 295 ASN A N 1
ATOM 2417 C CA . ASN A 1 295 ? -20.946 -16.629 10.374 1.00 95.81 295 ASN A CA 1
ATOM 2418 C C . ASN A 1 295 ? -19.431 -16.349 10.361 1.00 95.81 295 ASN A C 1
ATOM 2420 O O . ASN A 1 295 ? -18.630 -17.267 10.551 1.00 95.81 295 ASN A O 1
ATOM 2424 N N . VAL A 1 296 ? -19.011 -15.105 10.099 1.00 96.38 296 VAL A N 1
ATOM 2425 C CA . VAL A 1 296 ? -17.581 -14.776 10.044 1.00 96.38 296 VAL A CA 1
ATOM 2426 C C . VAL A 1 296 ? -16.933 -14.928 11.418 1.00 96.38 296 VAL A C 1
ATOM 2428 O O . VAL A 1 296 ? -17.476 -14.526 12.451 1.00 96.38 296 VAL A O 1
ATOM 2431 N N . ARG A 1 297 ? -15.732 -15.503 11.431 1.00 97.69 297 ARG A N 1
ATOM 2432 C CA . ARG A 1 297 ? -14.936 -15.695 12.643 1.00 97.69 297 ARG A CA 1
ATOM 2433 C C . ARG A 1 297 ? -13.936 -14.557 12.746 1.00 97.69 297 ARG A C 1
ATOM 2435 O O . ARG A 1 297 ? -13.046 -14.433 11.909 1.00 97.69 297 ARG A O 1
ATOM 2442 N N . LEU A 1 298 ? -14.108 -13.717 13.762 1.00 98.44 298 LEU A N 1
ATOM 2443 C CA . LEU A 1 298 ? -13.255 -12.556 13.991 1.00 98.44 298 LEU A CA 1
ATOM 2444 C C . LEU A 1 298 ? -12.099 -12.908 14.931 1.00 98.44 298 LEU A C 1
ATOM 2446 O O . LEU A 1 298 ? -12.316 -13.435 16.026 1.00 98.44 298 LEU A O 1
ATOM 2450 N N . ALA A 1 299 ? -10.885 -12.564 14.520 1.00 98.38 299 ALA A N 1
ATOM 2451 C CA . ALA A 1 299 ? -9.675 -12.682 15.323 1.00 98.38 299 ALA A CA 1
ATOM 2452 C C . ALA A 1 299 ? -8.765 -11.464 15.115 1.00 98.38 299 ALA A C 1
ATOM 2454 O O . ALA A 1 299 ? -8.946 -10.682 14.186 1.00 98.38 299 ALA A O 1
ATOM 2455 N N . SER A 1 300 ? -7.776 -11.308 15.980 1.00 98.19 300 SER A N 1
ATOM 2456 C CA . SER A 1 300 ? -6.708 -10.319 15.885 1.00 98.19 300 SER A CA 1
ATOM 2457 C C . SER A 1 300 ? -5.374 -11.029 16.094 1.00 98.19 300 SER A C 1
ATOM 2459 O O . SER A 1 300 ? -5.302 -12.055 16.771 1.00 98.19 300 SER A O 1
ATOM 2461 N N . ALA A 1 301 ? -4.315 -10.502 15.490 1.00 97.38 301 ALA A N 1
ATOM 2462 C CA . ALA A 1 301 ? -2.962 -11.010 15.660 1.00 97.38 301 ALA A CA 1
ATOM 2463 C C . ALA A 1 301 ? -1.947 -9.864 15.556 1.00 97.38 301 ALA A C 1
ATOM 2465 O O . ALA A 1 301 ? -2.273 -8.812 15.002 1.00 97.38 301 ALA A O 1
ATOM 2466 N N . PRO A 1 302 ? -0.711 -10.060 16.052 1.00 96.81 302 PRO A N 1
ATOM 2467 C CA . PRO A 1 302 ? 0.359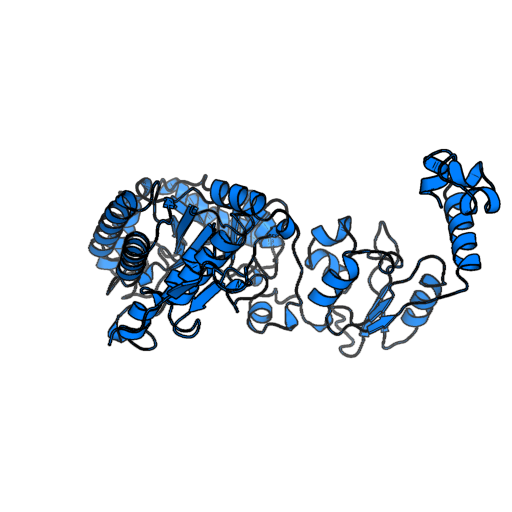 -9.089 15.868 1.00 96.81 302 PRO A CA 1
ATOM 2468 C C . PRO A 1 302 ? 0.615 -8.782 14.379 1.00 96.81 302 PRO A C 1
ATOM 2470 O O . PRO A 1 302 ? 0.478 -9.686 13.545 1.00 96.81 302 PRO A O 1
ATOM 2473 N N . PRO A 1 303 ? 1.057 -7.557 14.029 1.00 97.31 303 PRO A N 1
ATOM 2474 C CA . PRO A 1 303 ? 1.257 -7.137 12.639 1.00 97.31 303 PRO A CA 1
ATOM 2475 C C . PRO A 1 303 ? 2.117 -8.089 11.796 1.00 97.31 303 PRO A C 1
ATOM 2477 O O . PRO A 1 303 ? 1.804 -8.322 10.631 1.00 97.31 303 PRO A O 1
ATOM 2480 N N . LEU A 1 304 ? 3.164 -8.685 12.383 1.00 97.31 304 LEU A N 1
ATOM 2481 C CA . LEU A 1 304 ? 4.025 -9.653 11.695 1.00 97.31 304 LEU A CA 1
ATOM 2482 C C . LEU A 1 304 ? 3.260 -10.900 11.233 1.00 97.31 304 LEU A C 1
ATOM 2484 O O . LEU A 1 304 ? 3.326 -11.257 10.059 1.00 97.31 304 LEU A O 1
ATOM 2488 N N . ALA A 1 305 ? 2.467 -11.500 12.121 1.00 97.69 305 ALA A N 1
ATOM 2489 C CA . ALA A 1 305 ? 1.657 -12.671 11.795 1.00 97.69 305 ALA A CA 1
ATOM 2490 C C . ALA A 1 305 ? 0.562 -12.341 10.764 1.00 97.69 305 ALA A C 1
ATOM 2492 O O . ALA A 1 305 ? 0.266 -13.147 9.881 1.00 97.69 305 ALA A O 1
ATOM 2493 N N . LEU A 1 306 ? -0.022 -11.137 10.840 1.00 98.06 306 LEU A N 1
ATOM 2494 C CA . LEU A 1 306 ? -0.983 -10.664 9.840 1.00 98.06 306 LEU A CA 1
ATOM 2495 C C . LEU A 1 306 ? -0.340 -10.495 8.462 1.00 98.06 306 LEU A C 1
ATOM 2497 O O . LEU A 1 306 ? -0.952 -10.870 7.464 1.00 98.06 306 LEU A O 1
ATOM 2501 N N . ALA A 1 307 ? 0.884 -9.968 8.401 1.00 98.19 307 ALA A N 1
ATOM 2502 C CA . ALA A 1 307 ? 1.630 -9.809 7.158 1.00 98.19 307 ALA A CA 1
ATOM 2503 C C . ALA A 1 307 ? 1.992 -11.150 6.520 1.00 98.19 307 ALA A C 1
ATOM 2505 O O . ALA A 1 307 ? 1.714 -11.358 5.340 1.00 98.19 307 ALA A O 1
ATOM 2506 N N . GLU A 1 308 ? 2.533 -12.088 7.295 1.00 97.62 308 GLU A N 1
ATOM 2507 C CA . GLU A 1 308 ? 2.840 -13.435 6.807 1.00 97.62 308 GLU A CA 1
ATOM 2508 C C . GLU A 1 308 ? 1.589 -14.117 6.248 1.00 97.62 308 GLU A C 1
ATOM 2510 O O . GLU A 1 308 ? 1.600 -14.628 5.127 1.00 97.62 308 GLU A O 1
ATOM 2515 N N . LYS A 1 309 ? 0.474 -14.039 6.980 1.00 97.31 309 LYS A N 1
ATOM 2516 C CA . LYS A 1 309 ? -0.806 -14.589 6.533 1.00 97.31 309 LYS A CA 1
ATOM 2517 C C . LYS A 1 309 ? -1.341 -13.894 5.282 1.00 97.31 309 LYS A C 1
ATOM 2519 O O . LYS A 1 309 ? -1.869 -14.562 4.396 1.00 97.31 309 LYS A O 1
ATOM 2524 N N . TYR A 1 310 ? -1.199 -12.574 5.185 1.00 97.81 310 TYR A N 1
ATOM 2525 C CA . TYR A 1 310 ? -1.601 -11.817 4.001 1.00 97.81 310 TYR A CA 1
ATOM 2526 C C . TYR A 1 310 ? -0.887 -12.326 2.747 1.00 97.81 310 TYR A C 1
ATOM 2528 O O . TYR A 1 310 ? -1.542 -12.670 1.767 1.00 97.81 310 TYR A O 1
ATOM 2536 N N . PHE A 1 311 ? 0.443 -12.436 2.788 1.00 97.69 311 PHE A N 1
ATOM 2537 C CA . PHE A 1 311 ? 1.228 -12.858 1.625 1.00 97.69 311 PHE A CA 1
ATOM 2538 C C . PHE A 1 311 ? 1.134 -14.361 1.334 1.00 97.69 311 PHE A C 1
ATOM 2540 O O . PHE A 1 311 ? 1.334 -14.759 0.190 1.00 97.69 311 PHE A O 1
ATOM 2547 N N . GLN A 1 312 ? 0.756 -15.190 2.313 1.00 96.50 312 GLN A N 1
ATOM 2548 C CA . GLN A 1 312 ? 0.337 -16.575 2.055 1.00 96.50 312 GLN A CA 1
ATOM 2549 C C . GLN A 1 312 ? -0.971 -16.634 1.253 1.00 96.50 312 GLN A C 1
ATOM 2551 O O . GLN A 1 312 ? -1.109 -17.469 0.364 1.00 96.50 312 GLN A O 1
ATOM 2556 N N . LEU A 1 313 ? -1.926 -15.744 1.549 1.00 94.88 313 LEU A N 1
ATOM 2557 C CA . LEU A 1 313 ? -3.201 -15.654 0.828 1.00 94.88 313 LEU A CA 1
ATOM 2558 C C . LEU A 1 313 ? -3.070 -14.951 -0.531 1.00 94.88 313 LEU A C 1
ATOM 2560 O O . LEU A 1 313 ? -3.883 -15.196 -1.420 1.00 94.88 313 LEU A O 1
ATOM 2564 N N . ARG A 1 314 ? -2.087 -14.055 -0.680 1.00 95.00 314 ARG A N 1
ATOM 2565 C CA . ARG A 1 314 ? -1.857 -13.220 -1.872 1.00 95.00 314 ARG A CA 1
ATOM 2566 C C . ARG A 1 314 ? -0.400 -13.290 -2.343 1.00 95.00 314 ARG A C 1
ATOM 2568 O O . ARG A 1 314 ? 0.308 -12.279 -2.314 1.00 95.00 314 ARG A O 1
ATOM 2575 N N . PRO A 1 315 ? 0.077 -14.471 -2.784 1.00 95.25 315 PRO A N 1
ATOM 2576 C CA . PRO A 1 315 ? 1.445 -14.622 -3.281 1.00 95.25 315 PRO A CA 1
ATOM 2577 C C . PRO A 1 315 ? 1.695 -13.801 -4.558 1.00 95.25 315 PRO A C 1
ATOM 2579 O O . PRO A 1 315 ? 2.827 -13.409 -4.837 1.00 95.25 315 PRO A O 1
ATOM 2582 N N . ASP A 1 316 ? 0.639 -13.487 -5.310 1.00 93.31 316 ASP A N 1
ATOM 2583 C CA . ASP A 1 316 ? 0.664 -12.635 -6.501 1.00 93.31 316 ASP A CA 1
ATOM 2584 C C . ASP A 1 316 ? 0.999 -11.165 -6.198 1.00 93.31 316 ASP A C 1
ATOM 2586 O O . ASP A 1 316 ? 1.421 -10.426 -7.090 1.00 93.31 316 ASP A O 1
ATOM 2590 N N . GLU A 1 317 ? 0.864 -10.743 -4.940 1.00 94.44 317 GLU A N 1
ATOM 2591 C CA . GLU A 1 317 ? 1.103 -9.369 -4.496 1.00 94.44 317 GLU A CA 1
ATOM 2592 C C . GLU A 1 317 ? 2.455 -9.171 -3.810 1.00 94.44 317 GLU A C 1
ATOM 2594 O O . GLU A 1 317 ? 2.757 -8.074 -3.350 1.00 94.44 317 GLU A O 1
ATOM 2599 N N . LEU A 1 318 ? 3.307 -10.201 -3.755 1.00 91.88 318 LEU A N 1
ATOM 2600 C CA . LEU A 1 318 ? 4.647 -10.086 -3.172 1.00 91.88 318 LEU A CA 1
ATOM 2601 C C . LEU A 1 318 ? 5.464 -8.966 -3.826 1.00 91.88 318 LEU A C 1
ATOM 2603 O O . LEU A 1 318 ? 6.140 -8.198 -3.139 1.00 91.88 318 LEU A O 1
ATOM 2607 N N . ASN A 1 319 ? 5.387 -8.868 -5.154 1.00 92.62 319 ASN A N 1
ATOM 2608 C CA . ASN A 1 319 ? 6.153 -7.899 -5.922 1.00 92.62 319 ASN A CA 1
ATOM 2609 C C . ASN A 1 319 ? 5.348 -6.606 -6.132 1.00 92.62 319 ASN A C 1
ATOM 2611 O O . ASN A 1 319 ? 4.202 -6.664 -6.586 1.00 92.62 319 ASN A O 1
ATOM 2615 N N . PRO A 1 320 ? 5.945 -5.430 -5.876 1.00 94.06 320 PRO A N 1
ATOM 2616 C CA . PRO A 1 320 ? 5.270 -4.154 -6.068 1.00 94.06 320 PRO A CA 1
ATOM 2617 C C . PRO A 1 320 ? 4.943 -3.900 -7.542 1.00 94.06 320 PRO A C 1
ATOM 2619 O O . PRO A 1 320 ? 5.648 -4.323 -8.450 1.00 94.06 320 PRO A O 1
ATOM 2622 N N . LEU A 1 321 ? 3.886 -3.147 -7.810 1.00 94.62 321 LEU A N 1
ATOM 2623 C CA . LEU A 1 321 ? 3.585 -2.586 -9.118 1.00 94.62 321 LEU A CA 1
ATOM 2624 C C . LEU A 1 321 ? 3.746 -1.072 -9.009 1.00 94.62 321 LEU A C 1
ATOM 2626 O O . LEU A 1 321 ? 2.836 -0.400 -8.526 1.00 94.62 321 LEU A O 1
ATOM 2630 N N . TRP A 1 322 ? 4.915 -0.564 -9.399 1.00 95.81 322 TRP A N 1
ATOM 2631 C CA . TRP A 1 322 ? 5.254 0.849 -9.292 1.00 95.81 322 TRP A CA 1
ATOM 2632 C C . TRP A 1 322 ? 4.347 1.660 -10.214 1.00 95.81 322 TRP A C 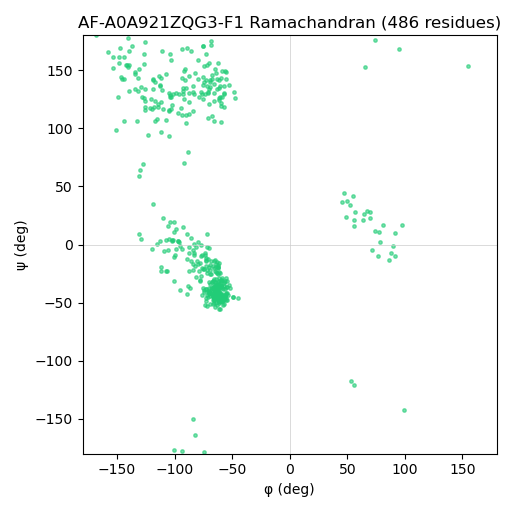1
ATOM 2634 O O . TRP A 1 322 ? 4.474 1.601 -11.434 1.00 95.81 322 TRP A O 1
ATOM 2644 N N . GLY A 1 323 ? 3.394 2.367 -9.616 1.00 95.12 323 GLY A N 1
ATOM 2645 C CA . GLY A 1 323 ? 2.536 3.314 -10.311 1.00 95.12 323 GLY A CA 1
ATOM 2646 C C . GLY A 1 323 ? 3.254 4.639 -10.537 1.00 95.12 323 GLY A C 1
ATOM 2647 O O . GLY A 1 323 ? 4.197 4.965 -9.816 1.00 95.12 323 GLY A O 1
ATOM 2648 N N . ASN A 1 324 ? 2.785 5.415 -11.509 1.00 95.06 324 ASN A N 1
ATOM 2649 C CA . ASN A 1 324 ? 3.257 6.772 -11.747 1.00 95.06 324 ASN A CA 1
ATOM 2650 C C . ASN A 1 324 ? 2.855 7.712 -10.591 1.00 95.06 324 ASN A C 1
ATOM 2652 O O . ASN A 1 324 ? 1.676 8.067 -10.492 1.00 95.06 324 ASN A O 1
ATOM 2656 N N . PRO A 1 325 ? 3.795 8.202 -9.754 1.00 93.88 325 PRO A N 1
ATOM 2657 C CA . PRO A 1 325 ? 3.450 9.109 -8.659 1.00 93.88 325 PRO A CA 1
ATOM 2658 C C . PRO A 1 325 ? 2.838 10.423 -9.146 1.00 93.88 325 PRO A C 1
ATOM 2660 O O . PRO A 1 325 ? 2.188 11.113 -8.371 1.00 93.88 325 PRO A O 1
ATOM 2663 N N . CYS A 1 326 ? 3.053 10.787 -10.414 1.00 92.44 326 CYS A N 1
ATOM 2664 C CA . CYS A 1 326 ? 2.594 12.040 -10.999 1.00 92.44 326 CYS A CA 1
ATOM 2665 C C . CYS A 1 326 ? 1.122 12.065 -11.396 1.00 92.44 326 CYS A C 1
ATOM 2667 O O . CYS A 1 326 ? 0.542 13.151 -11.472 1.00 92.44 326 CYS A O 1
ATOM 2669 N N . ASP A 1 327 ? 0.522 10.900 -11.623 1.00 92.88 327 ASP A N 1
ATOM 2670 C CA . ASP A 1 327 ? -0.877 10.805 -12.047 1.00 92.88 327 ASP A CA 1
ATOM 2671 C C . ASP A 1 327 ? -1.840 10.957 -10.855 1.00 92.88 327 ASP A C 1
ATOM 2673 O O . ASP A 1 327 ? -3.020 11.255 -11.031 1.00 92.88 327 ASP A O 1
ATOM 2677 N N . ASP A 1 328 ? -1.323 10.860 -9.627 1.00 93.75 328 ASP A N 1
ATOM 2678 C CA . ASP A 1 328 ? -2.075 11.017 -8.387 1.00 93.75 328 ASP A CA 1
ATOM 2679 C C . ASP A 1 328 ? -1.635 12.297 -7.646 1.00 93.75 328 ASP A C 1
ATOM 2681 O O . ASP A 1 328 ? -0.461 12.518 -7.339 1.00 93.75 328 ASP A O 1
ATOM 2685 N N . ILE A 1 329 ? -2.582 13.204 -7.375 1.00 93.75 329 ILE A N 1
ATOM 2686 C CA . ILE A 1 329 ? -2.311 14.470 -6.663 1.00 93.75 329 ILE A CA 1
ATOM 2687 C C . ILE A 1 329 ? -1.766 14.199 -5.257 1.00 93.75 329 ILE A C 1
ATOM 2689 O O . ILE A 1 329 ? -0.915 14.947 -4.770 1.00 93.75 329 ILE A O 1
ATOM 2693 N N . ARG A 1 330 ? -2.257 13.149 -4.594 1.00 94.06 330 ARG A N 1
ATOM 2694 C CA . ARG A 1 330 ? -1.852 12.813 -3.234 1.00 94.06 330 ARG A CA 1
ATOM 2695 C C . ARG A 1 330 ? -0.446 12.238 -3.228 1.00 94.06 330 ARG A C 1
ATOM 2697 O O . ARG A 1 330 ? 0.374 12.735 -2.463 1.00 94.06 330 ARG A O 1
ATOM 2704 N N . HIS A 1 331 ? -0.135 11.308 -4.132 1.00 95.50 331 HIS A N 1
ATOM 2705 C CA . HIS A 1 331 ? 1.227 10.777 -4.259 1.00 95.50 331 HIS A CA 1
ATOM 2706 C C . HIS A 1 331 ? 2.238 11.869 -4.576 1.00 95.50 331 HIS A C 1
ATOM 2708 O O . HIS A 1 331 ? 3.258 11.922 -3.903 1.00 95.50 331 HIS A O 1
ATOM 2714 N N . ARG A 1 332 ? 1.936 12.797 -5.498 1.00 93.56 332 ARG A N 1
ATOM 2715 C CA . ARG A 1 332 ? 2.802 13.962 -5.764 1.00 93.56 332 ARG A CA 1
ATOM 2716 C C . ARG A 1 332 ? 3.100 14.787 -4.518 1.00 93.56 332 ARG A C 1
ATOM 2718 O O . ARG A 1 332 ? 4.230 15.229 -4.347 1.00 93.56 332 ARG A O 1
ATOM 2725 N N . ARG A 1 333 ? 2.098 15.015 -3.664 1.00 93.56 333 ARG A N 1
ATOM 2726 C CA . ARG A 1 333 ? 2.249 15.812 -2.436 1.00 93.56 333 ARG A CA 1
ATOM 2727 C C . ARG A 1 333 ? 3.158 15.155 -1.403 1.00 93.56 333 ARG A C 1
ATOM 2729 O O . ARG A 1 333 ? 3.809 15.883 -0.667 1.00 93.56 333 ARG A O 1
ATOM 2736 N N . ILE A 1 334 ? 3.182 13.824 -1.354 1.00 93.50 334 ILE A N 1
ATOM 2737 C CA . ILE A 1 334 ? 3.986 13.041 -0.402 1.00 93.50 334 ILE A CA 1
ATOM 2738 C C . ILE A 1 334 ? 5.213 12.387 -1.051 1.00 93.50 334 ILE A C 1
ATOM 2740 O O . ILE A 1 334 ? 5.810 11.468 -0.486 1.00 93.50 334 ILE A O 1
ATOM 2744 N N . TRP A 1 335 ? 5.588 12.846 -2.245 1.00 92.38 335 TRP A N 1
ATOM 2745 C CA . TRP A 1 335 ? 6.798 12.427 -2.938 1.00 92.38 335 TRP A CA 1
ATOM 2746 C C . TRP A 1 335 ? 7.964 13.344 -2.567 1.00 92.38 335 TRP A C 1
ATOM 2748 O O . TRP A 1 335 ? 7.766 14.515 -2.245 1.00 92.38 335 TRP A O 1
ATOM 2758 N N . SER A 1 336 ? 9.194 12.824 -2.594 1.00 88.50 336 SER A N 1
ATOM 2759 C CA . SER A 1 336 ? 10.362 13.637 -2.233 1.00 88.50 336 SER A CA 1
ATOM 2760 C C . SER A 1 336 ? 10.504 14.841 -3.166 1.00 88.50 336 SER A C 1
ATOM 2762 O O . SER A 1 336 ? 10.409 14.704 -4.384 1.00 88.50 336 SER A O 1
ATOM 2764 N N . LYS A 1 337 ? 10.800 16.015 -2.593 1.00 84.31 337 LYS A N 1
ATOM 2765 C CA . LYS A 1 337 ? 10.958 17.282 -3.331 1.00 84.31 337 LYS A CA 1
ATOM 2766 C C . LYS A 1 337 ? 12.106 17.273 -4.343 1.00 84.31 337 LYS A C 1
ATOM 2768 O O . LYS A 1 337 ? 12.126 18.115 -5.233 1.00 84.31 337 LYS A O 1
ATOM 2773 N N . SER A 1 338 ? 13.065 16.355 -4.211 1.00 82.06 338 SER A N 1
ATOM 2774 C CA . SER A 1 338 ? 14.138 16.184 -5.201 1.00 82.06 338 SER A CA 1
ATOM 2775 C C . SER A 1 338 ? 13.672 15.468 -6.472 1.00 82.06 338 SER A C 1
ATOM 2777 O O . SER A 1 338 ? 14.419 15.406 -7.447 1.00 82.06 338 SER A O 1
ATOM 2779 N N . LYS A 1 339 ? 12.450 14.925 -6.476 1.00 85.06 339 LYS A N 1
ATOM 2780 C CA . LYS A 1 339 ? 11.863 14.174 -7.584 1.00 85.06 339 LYS A CA 1
ATOM 2781 C C . LYS A 1 339 ? 10.713 14.972 -8.186 1.00 85.06 339 LYS A C 1
ATOM 2783 O O . LYS A 1 339 ? 9.959 15.644 -7.487 1.00 85.06 339 LYS A O 1
ATOM 2788 N N . TRP A 1 340 ? 10.572 14.900 -9.503 1.00 83.12 340 TRP A N 1
ATOM 2789 C CA . TRP A 1 340 ? 9.514 15.597 -10.226 1.00 83.12 340 TRP A CA 1
ATOM 2790 C C . TRP A 1 340 ? 9.188 14.860 -11.522 1.00 83.12 340 TRP A C 1
ATOM 2792 O O . TRP A 1 340 ? 9.968 14.059 -12.019 1.00 83.12 340 TRP A O 1
ATOM 2802 N N . CYS A 1 341 ? 8.025 15.137 -12.099 1.00 85.50 341 CYS A N 1
ATOM 2803 C CA . CYS A 1 341 ? 7.473 14.370 -13.222 1.00 85.50 341 CYS A CA 1
ATOM 2804 C C . CYS A 1 341 ? 8.281 14.440 -14.527 1.00 85.50 341 CYS A C 1
ATOM 2806 O O . CYS A 1 341 ? 8.023 13.662 -15.454 1.00 85.50 341 CYS A O 1
ATOM 2808 N N . GLY A 1 342 ? 9.229 15.378 -14.606 1.00 82.62 342 GLY A N 1
ATOM 2809 C CA . GLY A 1 342 ? 10.173 15.512 -15.711 1.00 82.62 342 GLY A CA 1
ATOM 2810 C C . GLY A 1 342 ? 11.286 14.461 -15.706 1.00 82.62 342 GLY A C 1
ATOM 2811 O O . GLY A 1 342 ? 11.845 14.196 -16.762 1.00 82.62 342 GLY A O 1
ATOM 2812 N N . THR A 1 343 ? 11.584 13.818 -14.568 1.00 82.62 343 THR A N 1
ATOM 2813 C CA . THR A 1 343 ? 12.643 12.790 -14.507 1.00 82.62 343 THR A CA 1
ATOM 2814 C C . THR A 1 343 ? 12.218 11.449 -15.102 1.00 82.62 343 THR A C 1
ATOM 2816 O O . THR A 1 343 ? 13.071 10.655 -15.478 1.00 82.62 343 THR A O 1
ATOM 2819 N N . LEU A 1 344 ? 10.914 11.176 -15.218 1.00 90.62 344 LEU A N 1
ATOM 2820 C CA . LEU A 1 344 ? 10.418 9.929 -15.807 1.00 90.62 344 LEU A CA 1
ATOM 2821 C C . LEU A 1 344 ? 10.594 9.935 -17.337 1.00 90.62 344 LEU A C 1
ATOM 2823 O O . LEU A 1 344 ? 10.107 10.878 -17.978 1.00 90.62 344 LEU A O 1
ATOM 2827 N N . PRO A 1 345 ? 11.191 8.881 -17.932 1.00 93.62 345 PRO A N 1
ATOM 2828 C CA . PRO A 1 345 ? 11.367 8.797 -19.375 1.00 93.62 345 PRO A CA 1
ATOM 2829 C C . PRO A 1 345 ? 10.027 8.803 -20.099 1.00 93.62 345 PRO A C 1
ATOM 2831 O O . PRO A 1 345 ? 9.038 8.212 -19.661 1.00 93.62 345 PRO A O 1
ATOM 2834 N N . LYS A 1 346 ? 9.994 9.493 -21.235 1.00 94.69 346 LYS A N 1
ATOM 2835 C CA . LYS A 1 346 ? 8.805 9.596 -22.089 1.00 94.69 346 LYS A CA 1
ATOM 2836 C C . LYS A 1 346 ? 8.866 8.654 -23.283 1.00 94.69 346 LYS A C 1
ATOM 2838 O O . LYS A 1 346 ? 7.859 8.502 -23.971 1.00 94.69 346 LYS A O 1
ATOM 2843 N N . VAL A 1 347 ? 10.018 8.038 -23.540 1.00 96.88 347 VAL A N 1
ATOM 2844 C CA . VAL A 1 347 ? 10.216 7.097 -24.644 1.00 96.88 347 VAL A CA 1
ATOM 2845 C C . VAL A 1 347 ? 10.960 5.859 -24.146 1.00 96.88 347 VAL A C 1
ATOM 2847 O O . VAL A 1 347 ? 11.966 5.975 -23.448 1.00 96.88 347 VAL A O 1
ATOM 2850 N N . LEU A 1 348 ? 10.468 4.682 -24.527 1.00 98.19 348 LEU A N 1
ATOM 2851 C CA . LEU A 1 348 ? 11.093 3.388 -24.267 1.00 98.19 348 LEU A CA 1
ATOM 2852 C C . LEU A 1 348 ? 11.446 2.718 -25.597 1.00 98.19 348 LEU A C 1
ATOM 2854 O O . LEU A 1 348 ? 10.557 2.394 -26.388 1.00 98.19 348 LEU A O 1
ATOM 2858 N N . VAL A 1 349 ? 12.733 2.471 -25.833 1.00 98.19 349 VAL A N 1
ATOM 2859 C CA . VAL A 1 349 ? 13.200 1.611 -26.927 1.00 98.19 349 VAL A CA 1
ATOM 2860 C C . VAL A 1 349 ? 13.296 0.182 -26.397 1.00 98.19 349 VAL A C 1
ATOM 2862 O O . V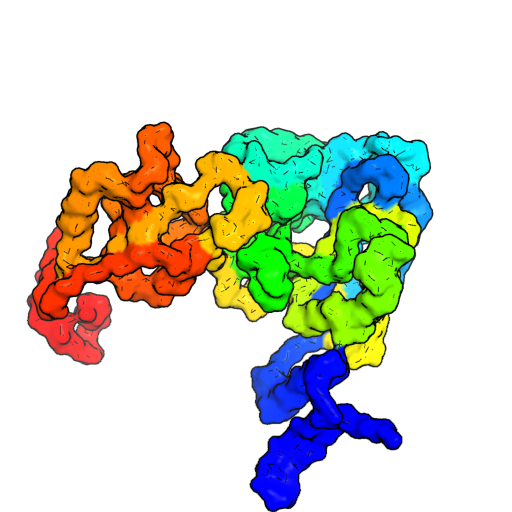AL A 1 349 ? 14.210 -0.156 -25.646 1.00 98.19 349 VAL A O 1
ATOM 2865 N N . ILE A 1 350 ? 12.338 -0.663 -26.774 1.00 97.69 350 ILE A N 1
ATOM 2866 C CA . ILE A 1 350 ? 12.107 -1.955 -26.106 1.00 97.69 350 ILE A CA 1
ATOM 2867 C C . ILE A 1 350 ? 12.836 -3.143 -26.751 1.00 97.69 350 ILE A C 1
ATOM 2869 O O . ILE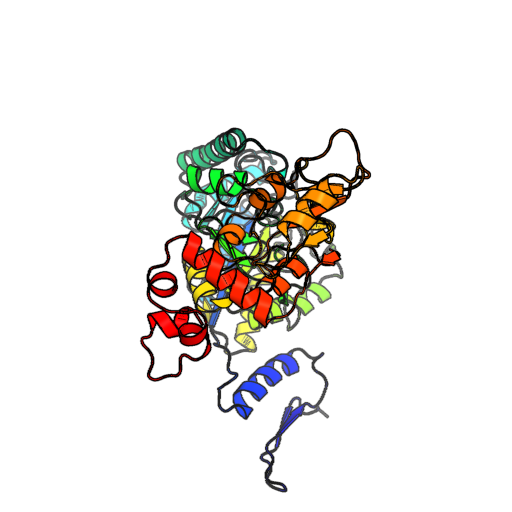 A 1 350 ? 12.778 -4.251 -26.232 1.00 97.69 350 ILE A O 1
ATOM 2873 N N . GLY A 1 351 ? 13.525 -2.932 -27.878 1.00 96.06 351 GLY A N 1
ATOM 2874 C CA . GLY A 1 351 ? 14.189 -3.994 -28.644 1.00 96.06 351 GLY A CA 1
ATOM 2875 C C . GLY A 1 351 ? 13.370 -4.464 -29.856 1.00 96.06 351 GLY A C 1
ATOM 2876 O O . GLY A 1 351 ? 12.756 -3.617 -30.513 1.00 96.06 351 GLY A O 1
ATOM 2877 N N . PRO A 1 352 ? 13.369 -5.772 -30.191 1.00 96.44 352 PRO A N 1
ATOM 2878 C CA . PRO A 1 352 ? 14.094 -6.866 -29.530 1.00 96.44 352 PRO A CA 1
ATOM 2879 C C . PRO A 1 352 ? 15.615 -6.778 -29.704 1.00 96.44 352 PRO A C 1
ATOM 2881 O O . PRO A 1 352 ? 16.140 -5.929 -30.422 1.00 96.44 352 PRO A O 1
ATOM 2884 N N . GLN A 1 353 ? 16.350 -7.676 -29.051 1.00 95.56 353 GLN A N 1
ATOM 2885 C CA . GLN A 1 353 ? 17.797 -7.789 -29.229 1.00 95.56 353 GLN A CA 1
ATOM 2886 C C . GLN A 1 353 ? 18.187 -8.076 -30.687 1.00 95.56 353 GLN A C 1
ATOM 2888 O O . GLN A 1 353 ? 17.495 -8.781 -31.425 1.00 95.56 353 GLN A O 1
ATOM 2893 N N . LYS A 1 354 ? 19.375 -7.584 -31.062 1.00 96.38 354 LYS A N 1
ATOM 2894 C CA . LYS A 1 354 ? 20.036 -7.827 -32.360 1.00 96.38 354 LYS A CA 1
ATOM 2895 C C . LYS A 1 354 ? 19.330 -7.214 -33.574 1.00 96.38 354 LYS A C 1
ATOM 2897 O O . LYS A 1 354 ? 19.482 -7.699 -34.690 1.00 96.38 354 LYS A O 1
ATOM 2902 N N . THR A 1 355 ? 18.613 -6.115 -33.366 1.00 97.38 355 THR A N 1
ATOM 2903 C CA . THR A 1 355 ? 17.914 -5.374 -34.432 1.00 97.38 355 THR A CA 1
ATOM 2904 C C . THR A 1 355 ? 18.492 -3.986 -34.710 1.00 97.38 355 THR A C 1
ATOM 2906 O O . THR A 1 355 ? 17.978 -3.272 -35.561 1.00 97.38 355 THR A O 1
ATOM 2909 N N . GLY A 1 356 ? 19.579 -3.604 -34.028 1.00 96.38 356 GLY A N 1
ATOM 2910 C CA . GLY A 1 356 ? 20.197 -2.276 -34.159 1.00 96.38 356 GLY A CA 1
ATOM 2911 C C . GLY A 1 356 ? 19.778 -1.272 -33.080 1.00 96.38 356 GLY A C 1
ATOM 2912 O O . GLY A 1 356 ? 20.013 -0.078 -33.229 1.00 96.38 356 GLY A O 1
ATOM 2913 N N . SER A 1 357 ? 19.201 -1.737 -31.968 1.00 95.62 357 SER A N 1
ATOM 2914 C CA . SER A 1 357 ? 18.754 -0.898 -30.845 1.00 95.62 357 SER A CA 1
ATOM 2915 C C . SER A 1 357 ? 19.836 0.017 -30.261 1.00 95.62 357 SER A C 1
ATOM 2917 O O . SER A 1 357 ? 19.530 1.142 -29.884 1.00 95.62 357 SER A O 1
ATOM 2919 N N . THR A 1 358 ? 21.097 -0.428 -30.195 1.00 95.69 358 THR A N 1
ATOM 2920 C CA . THR A 1 358 ? 22.216 0.412 -29.717 1.00 95.69 358 THR A CA 1
ATOM 2921 C C . THR A 1 358 ? 22.547 1.524 -30.714 1.00 95.69 358 THR A C 1
ATOM 2923 O O . THR A 1 358 ? 22.742 2.659 -30.301 1.00 95.69 358 THR A O 1
ATOM 2926 N N . ALA A 1 359 ? 22.516 1.242 -32.023 1.00 96.88 359 ALA A N 1
ATOM 2927 C CA . ALA A 1 359 ? 22.719 2.271 -33.044 1.00 96.88 359 ALA A CA 1
ATOM 2928 C C . ALA A 1 359 ? 21.615 3.338 -32.985 1.00 96.88 359 ALA A C 1
ATOM 2930 O O . ALA A 1 359 ? 21.918 4.528 -32.970 1.00 96.88 359 ALA A O 1
ATOM 2931 N N . LEU A 1 360 ? 20.346 2.922 -32.860 1.00 97.12 360 LEU A N 1
ATOM 2932 C CA . LEU A 1 360 ? 19.239 3.862 -32.668 1.00 97.12 360 LEU A CA 1
ATOM 2933 C C . LEU A 1 360 ? 19.437 4.710 -31.406 1.00 97.12 360 LEU A C 1
ATOM 2935 O O . LEU A 1 360 ? 19.286 5.924 -31.474 1.00 97.12 360 LEU A O 1
ATOM 2939 N N . TYR A 1 361 ? 19.795 4.094 -30.276 1.00 96.62 361 TYR A N 1
ATOM 2940 C CA . TYR A 1 361 ? 20.065 4.808 -29.025 1.00 96.62 361 TYR A CA 1
ATOM 2941 C C . TYR A 1 361 ? 21.146 5.887 -29.204 1.00 96.62 361 TYR A C 1
ATOM 2943 O O . TYR A 1 361 ? 20.923 7.039 -28.837 1.00 96.62 361 TYR A O 1
ATOM 2951 N N . THR A 1 362 ? 22.274 5.549 -29.839 1.00 96.44 362 THR A N 1
ATOM 2952 C CA . THR A 1 362 ? 23.354 6.503 -30.130 1.00 96.44 362 THR A CA 1
ATOM 2953 C C . THR A 1 362 ? 22.886 7.640 -31.038 1.00 96.44 362 THR A C 1
ATOM 2955 O O . THR A 1 362 ? 23.234 8.793 -30.804 1.00 96.44 362 THR A O 1
ATOM 2958 N N . PHE A 1 363 ? 22.072 7.345 -32.055 1.00 97.12 363 PHE A N 1
ATOM 2959 C CA . PHE A 1 363 ? 21.563 8.363 -32.976 1.00 97.12 363 PHE A CA 1
ATOM 2960 C C . PHE A 1 363 ? 20.544 9.298 -32.324 1.00 97.12 363 PHE A C 1
ATOM 2962 O O . PHE A 1 363 ? 20.616 10.508 -32.524 1.00 97.12 363 PHE A O 1
ATOM 2969 N N . LEU A 1 364 ? 19.642 8.766 -31.497 1.00 95.06 364 LEU A N 1
ATOM 2970 C CA . LEU A 1 364 ? 18.694 9.574 -30.728 1.00 95.06 364 LEU A CA 1
ATOM 2971 C C . LEU A 1 364 ? 19.415 10.485 -29.727 1.00 95.06 364 LEU A C 1
ATOM 2973 O O . LEU A 1 364 ? 19.039 11.645 -29.591 1.00 95.06 364 LEU A O 1
ATOM 2977 N N . ALA A 1 365 ? 20.478 9.995 -29.083 1.00 93.56 365 ALA A N 1
ATOM 2978 C CA . ALA A 1 365 ? 21.269 10.768 -28.125 1.00 93.56 365 ALA A CA 1
ATOM 2979 C C . ALA A 1 365 ? 21.993 11.978 -28.748 1.00 93.56 365 ALA A C 1
ATOM 2981 O O . ALA A 1 365 ? 22.366 12.896 -28.024 1.00 93.56 365 ALA A O 1
ATOM 2982 N N . MET A 1 366 ? 22.182 12.006 -30.073 1.00 94.75 366 MET A N 1
ATOM 2983 C CA . MET A 1 366 ? 22.755 13.165 -30.771 1.00 94.75 366 MET A CA 1
ATOM 2984 C C . MET A 1 366 ? 21.751 14.309 -30.975 1.00 94.75 366 MET A C 1
ATOM 2986 O O . MET A 1 366 ? 22.159 15.426 -31.291 1.00 94.75 366 MET A O 1
ATOM 2990 N N . HIS A 1 367 ? 20.446 14.067 -30.819 1.00 93.06 367 HIS A N 1
ATOM 2991 C CA . HIS A 1 367 ? 19.437 15.102 -31.022 1.00 93.06 367 HIS A CA 1
ATOM 2992 C C . HIS A 1 367 ? 19.351 16.030 -29.793 1.00 93.06 367 HIS A C 1
ATOM 2994 O O . HIS A 1 367 ? 19.088 15.546 -28.694 1.00 93.06 367 HIS A O 1
ATOM 3000 N N . PRO A 1 368 ? 19.456 17.366 -29.939 1.00 90.56 368 PRO A N 1
ATOM 3001 C CA . PRO A 1 368 ? 19.557 18.291 -28.800 1.00 90.56 368 PRO A CA 1
ATOM 3002 C C . PRO A 1 368 ? 18.336 18.283 -27.864 1.00 90.56 368 PRO A C 1
ATOM 3004 O O . PRO A 1 368 ? 18.453 18.606 -26.683 1.00 90.56 368 PRO A O 1
ATOM 3007 N N . SER A 1 369 ? 17.160 17.906 -28.372 1.00 90.75 369 SER A N 1
ATOM 3008 C CA . SER A 1 369 ? 15.921 17.786 -27.583 1.00 90.75 369 SER A CA 1
ATOM 3009 C C . SER A 1 369 ? 15.714 16.420 -26.916 1.00 90.75 369 SER A C 1
ATOM 3011 O O . SER A 1 369 ? 14.708 16.248 -26.231 1.00 90.75 369 SER A O 1
ATOM 3013 N N . LEU A 1 370 ? 16.602 15.443 -27.122 1.00 91.12 370 LEU A N 1
ATOM 3014 C CA . LEU A 1 370 ? 16.506 14.114 -26.516 1.00 91.12 370 LEU A CA 1
ATOM 3015 C C . LEU A 1 370 ? 17.647 13.912 -25.520 1.00 91.12 370 LEU A C 1
ATOM 3017 O O . LEU A 1 370 ? 18.794 14.240 -25.805 1.00 91.12 370 LEU A O 1
ATOM 3021 N N . ALA A 1 371 ? 17.331 13.349 -24.358 1.00 92.19 371 ALA A N 1
ATOM 3022 C CA . ALA A 1 371 ? 18.312 13.041 -23.324 1.00 92.19 371 ALA A CA 1
ATOM 3023 C C . ALA A 1 371 ? 18.289 11.533 -23.016 1.00 92.19 371 ALA A C 1
ATOM 3025 O O . ALA A 1 371 ? 17.252 11.024 -22.577 1.00 92.19 371 ALA A O 1
ATOM 3026 N N . PRO A 1 372 ? 19.384 10.792 -23.250 1.00 93.75 372 PRO A N 1
ATOM 3027 C CA . PRO A 1 372 ? 19.451 9.388 -22.868 1.00 93.75 372 PRO A CA 1
ATOM 3028 C C . PRO A 1 372 ? 19.590 9.227 -21.346 1.00 93.75 372 PRO A C 1
ATOM 3030 O O . PRO A 1 372 ? 19.972 10.162 -20.637 1.00 93.75 372 PRO A O 1
ATOM 3033 N N . ASN A 1 373 ? 19.327 8.022 -20.845 1.00 94.19 373 ASN A N 1
ATOM 3034 C CA . ASN A 1 373 ? 19.690 7.642 -19.483 1.00 94.19 373 ASN A CA 1
ATOM 3035 C C . ASN A 1 373 ? 21.212 7.667 -19.260 1.00 94.19 373 ASN A C 1
ATOM 3037 O O . ASN A 1 373 ? 22.008 7.487 -20.183 1.00 94.19 373 ASN A O 1
ATOM 3041 N N . LEU A 1 374 ? 21.622 7.818 -18.000 1.00 94.62 374 LEU A N 1
ATOM 3042 C CA . LEU A 1 374 ? 23.001 7.551 -17.598 1.00 94.62 374 LEU A CA 1
ATOM 3043 C C . LEU A 1 374 ? 23.339 6.062 -17.801 1.00 94.62 374 LEU A C 1
ATOM 3045 O O . LEU A 1 374 ? 22.461 5.206 -17.635 1.00 94.62 374 LEU A O 1
ATOM 3049 N N . PRO A 1 375 ? 24.598 5.729 -18.138 1.00 93.50 375 PRO A N 1
ATOM 3050 C CA . PRO A 1 375 ? 25.009 4.345 -18.311 1.00 93.50 375 PRO A CA 1
ATOM 3051 C C . PRO A 1 375 ? 25.026 3.596 -16.973 1.00 93.50 375 PRO A C 1
ATOM 3053 O O . PRO A 1 375 ? 25.448 4.112 -15.938 1.00 93.50 375 PRO A O 1
ATOM 3056 N N . SER A 1 376 ? 24.598 2.341 -17.016 1.00 92.81 376 SER A N 1
ATOM 3057 C CA . SER A 1 376 ? 24.700 1.379 -15.930 1.00 92.81 376 SER A CA 1
ATOM 3058 C C . SER A 1 376 ? 26.079 0.707 -15.927 1.00 92.81 376 SER A C 1
ATOM 3060 O O . SER A 1 376 ? 26.544 0.260 -16.977 1.00 92.81 376 SER A O 1
ATOM 3062 N N . PRO A 1 377 ? 26.733 0.541 -14.763 1.00 90.81 377 PRO A N 1
ATOM 3063 C CA . PRO A 1 377 ? 28.043 -0.107 -14.685 1.00 90.81 377 PRO A CA 1
ATOM 3064 C C . PRO A 1 377 ? 28.010 -1.596 -15.063 1.00 90.81 377 PRO A C 1
ATOM 3066 O O . PRO A 1 377 ? 29.047 -2.166 -15.380 1.00 90.81 377 PRO A O 1
ATOM 3069 N N . THR A 1 378 ? 26.838 -2.240 -15.017 1.00 90.75 378 THR A N 1
ATOM 3070 C CA . THR A 1 378 ? 26.691 -3.679 -15.299 1.00 90.75 378 THR A CA 1
ATOM 3071 C C . THR A 1 378 ? 26.017 -3.980 -16.630 1.00 90.75 378 THR A C 1
ATOM 3073 O O . THR A 1 378 ? 26.146 -5.083 -17.148 1.00 90.75 378 THR A O 1
ATOM 3076 N N . THR A 1 379 ? 25.246 -3.031 -17.153 1.00 91.88 379 THR A N 1
ATOM 3077 C CA . THR A 1 379 ? 24.352 -3.224 -18.309 1.00 91.88 379 THR A CA 1
ATOM 3078 C C . THR A 1 379 ? 24.531 -2.137 -19.371 1.00 91.88 379 THR A C 1
ATOM 3080 O O . THR A 1 379 ? 23.803 -2.111 -20.361 1.00 91.88 379 THR A O 1
ATOM 3083 N N . TYR A 1 380 ? 25.566 -1.304 -19.211 1.00 92.56 380 TYR A N 1
ATOM 3084 C CA . TYR A 1 380 ? 25.990 -0.268 -20.151 1.00 92.56 380 TYR A CA 1
ATOM 3085 C C . TYR A 1 380 ? 24.849 0.701 -20.472 1.00 92.56 380 TYR A C 1
ATOM 3087 O O . TYR A 1 380 ? 24.323 1.334 -19.562 1.00 92.56 380 TYR A O 1
ATOM 3095 N N . GLU A 1 381 ? 24.448 0.851 -21.732 1.00 92.00 381 GLU A N 1
ATOM 3096 C CA . GLU A 1 381 ? 23.339 1.731 -22.097 1.00 92.00 381 GLU A CA 1
ATOM 3097 C C . GLU A 1 381 ? 21.964 1.223 -21.631 1.00 92.00 381 GLU A C 1
ATOM 3099 O O . GLU A 1 381 ? 21.019 2.009 -21.584 1.00 92.00 381 GLU A O 1
ATOM 3104 N N . GLU A 1 382 ? 21.834 -0.064 -21.284 1.00 94.44 382 GLU A N 1
ATOM 3105 C CA . GLU A 1 382 ? 20.558 -0.652 -20.877 1.00 94.44 382 GLU A CA 1
ATOM 3106 C C . GLU A 1 382 ? 20.319 -0.550 -19.372 1.00 94.44 382 GLU A C 1
ATOM 3108 O O . GLU A 1 382 ? 21.182 -0.888 -18.565 1.00 94.44 382 GLU A O 1
ATOM 3113 N N . LEU A 1 383 ? 19.109 -0.148 -18.976 1.00 94.38 383 LEU A N 1
ATOM 3114 C CA . LEU A 1 383 ? 18.715 -0.140 -17.563 1.00 94.38 383 LEU A CA 1
ATOM 3115 C C . LEU A 1 383 ? 18.122 -1.479 -17.134 1.00 94.38 383 LEU A C 1
ATOM 3117 O O . LEU A 1 383 ? 18.300 -1.916 -15.995 1.00 94.38 383 LEU A O 1
ATOM 3121 N N . GLN A 1 384 ? 17.389 -2.134 -18.037 1.00 95.44 384 GLN A N 1
ATOM 3122 C CA . GLN A 1 384 ? 16.700 -3.399 -17.783 1.00 95.44 384 GLN A CA 1
ATOM 3123 C C . GLN A 1 384 ? 15.814 -3.336 -16.523 1.00 95.44 384 GLN A C 1
ATOM 3125 O O . GLN A 1 384 ? 15.684 -4.314 -15.787 1.00 95.44 384 GLN A O 1
ATOM 3130 N N . PHE A 1 385 ? 15.223 -2.168 -16.250 1.00 97.00 385 PHE A N 1
ATOM 3131 C CA . PHE A 1 385 ? 14.443 -1.903 -15.047 1.00 97.00 385 PHE A CA 1
ATOM 3132 C C . PHE A 1 385 ? 13.159 -2.714 -14.999 1.00 97.00 385 PHE A C 1
ATOM 3134 O O . PHE A 1 385 ? 12.904 -3.326 -13.978 1.00 97.00 385 PHE A O 1
ATOM 3141 N N . PHE A 1 386 ? 12.362 -2.756 -16.071 1.00 96.88 386 PHE A N 1
ATOM 3142 C CA . PHE A 1 386 ? 11.067 -3.455 -16.059 1.00 96.88 386 PHE A CA 1
ATOM 3143 C C . PHE A 1 386 ? 11.182 -4.993 -16.081 1.00 96.88 386 PHE A C 1
ATOM 3145 O O . PHE A 1 386 ? 10.186 -5.693 -15.858 1.00 96.88 386 PHE A O 1
ATOM 3152 N N . ASN A 1 387 ? 12.397 -5.522 -16.261 1.00 89.56 387 ASN A N 1
ATOM 3153 C CA . ASN A 1 387 ? 12.718 -6.940 -16.078 1.00 89.56 387 ASN A CA 1
ATOM 3154 C C . ASN A 1 387 ? 12.777 -7.304 -14.590 1.00 89.56 387 ASN A C 1
ATOM 3156 O O . ASN A 1 387 ? 12.544 -6.477 -13.724 1.00 89.56 387 ASN A O 1
ATOM 3160 N N . ASN A 1 388 ? 13.080 -8.551 -14.237 1.00 74.75 388 ASN A N 1
ATOM 3161 C CA . ASN A 1 388 ? 12.886 -8.993 -12.853 1.00 74.75 388 ASN A CA 1
ATOM 3162 C C . ASN A 1 388 ? 13.881 -8.405 -11.835 1.00 74.75 388 ASN A C 1
ATOM 3164 O O . ASN A 1 388 ? 13.448 -7.833 -10.837 1.00 74.75 388 ASN A O 1
ATOM 3168 N N . ASN A 1 389 ? 15.192 -8.504 -12.063 1.00 82.81 389 ASN A N 1
ATOM 3169 C CA . ASN A 1 389 ? 16.164 -8.238 -10.991 1.00 82.81 389 ASN A CA 1
ATOM 3170 C C . ASN A 1 389 ? 16.265 -6.756 -10.594 1.00 82.81 389 ASN A C 1
ATOM 3172 O O . ASN A 1 389 ? 16.377 -6.440 -9.410 1.00 82.81 389 ASN A O 1
ATOM 3176 N N . ASN A 1 390 ? 16.233 -5.837 -11.563 1.00 93.50 390 ASN A N 1
ATOM 3177 C CA . ASN A 1 390 ? 16.386 -4.405 -11.289 1.00 93.50 390 ASN A CA 1
ATOM 3178 C C . ASN A 1 390 ? 15.085 -3.751 -10.812 1.00 93.50 390 ASN A C 1
ATOM 3180 O O . ASN A 1 390 ? 15.135 -2.815 -10.020 1.00 93.50 390 ASN A O 1
ATOM 3184 N N . TYR A 1 391 ? 13.928 -4.276 -11.212 1.00 95.12 391 TYR A N 1
ATOM 3185 C CA . TYR A 1 391 ? 12.626 -3.730 -10.839 1.00 95.12 391 TYR A CA 1
ATOM 3186 C C . TYR A 1 391 ? 12.389 -3.681 -9.323 1.00 95.12 391 TYR A C 1
ATOM 3188 O O . TYR A 1 391 ? 11.817 -2.725 -8.793 1.00 95.12 391 TYR A O 1
ATOM 3196 N N . LEU A 1 392 ? 12.867 -4.705 -8.610 1.00 93.69 392 LEU A N 1
ATOM 3197 C CA . LEU A 1 392 ? 12.741 -4.818 -7.154 1.00 93.69 392 LEU A CA 1
ATOM 3198 C C . LEU A 1 392 ? 13.674 -3.871 -6.385 1.00 93.69 392 LEU A C 1
ATOM 3200 O O . LEU A 1 392 ? 13.526 -3.728 -5.174 1.00 93.69 392 LEU A O 1
ATOM 3204 N N . LYS A 1 393 ? 14.611 -3.196 -7.066 1.00 93.38 393 LYS A N 1
ATOM 32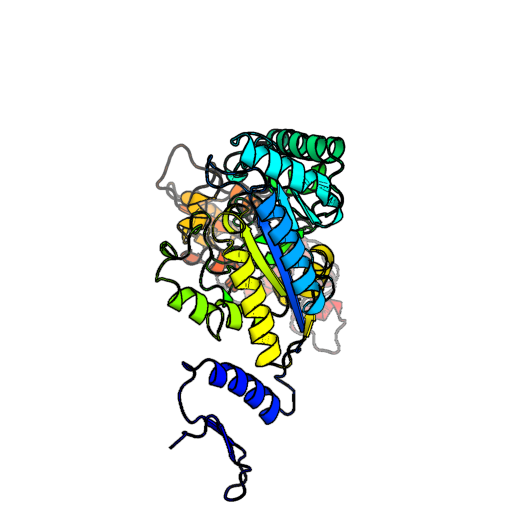05 C CA . LYS A 1 393 ? 15.449 -2.152 -6.456 1.00 93.38 393 LYS A CA 1
ATOM 3206 C C . LYS A 1 393 ? 14.674 -0.859 -6.185 1.00 93.38 393 LYS A C 1
ATOM 3208 O O . LYS A 1 393 ? 15.180 -0.011 -5.460 1.00 93.38 393 LYS A O 1
ATOM 3213 N N . GLY A 1 394 ? 13.460 -0.733 -6.724 1.00 93.81 394 GLY A N 1
ATOM 3214 C CA . GLY A 1 394 ? 12.558 0.383 -6.463 1.00 93.81 394 GLY A CA 1
ATOM 3215 C C . GLY A 1 394 ? 12.642 1.503 -7.495 1.00 93.81 394 GLY A C 1
ATOM 3216 O O . GLY A 1 394 ? 13.541 1.558 -8.335 1.00 93.81 394 GLY A O 1
ATOM 3217 N N . LEU A 1 395 ? 11.667 2.408 -7.422 1.00 93.31 395 LEU A N 1
ATOM 3218 C CA . LEU A 1 395 ? 11.548 3.539 -8.342 1.00 93.31 395 LEU A CA 1
ATOM 3219 C C . LEU A 1 395 ? 12.743 4.503 -8.241 1.00 93.31 395 LEU A C 1
ATOM 3221 O O . LEU A 1 395 ? 13.185 5.037 -9.252 1.00 93.31 395 LEU A O 1
ATOM 3225 N N . ASP A 1 396 ? 13.307 4.688 -7.049 1.00 91.69 396 ASP A N 1
ATOM 3226 C CA . ASP A 1 396 ? 14.448 5.587 -6.834 1.00 91.69 396 ASP A CA 1
ATOM 3227 C C . ASP A 1 396 ? 15.691 5.117 -7.584 1.00 91.69 396 ASP A C 1
ATOM 3229 O O . ASP A 1 396 ? 16.394 5.926 -8.186 1.00 91.69 396 ASP A O 1
ATOM 3233 N N . TRP A 1 397 ? 15.918 3.800 -7.619 1.00 93.50 397 TRP A N 1
ATOM 3234 C CA . TRP A 1 397 ? 16.995 3.216 -8.409 1.00 93.50 397 TRP A CA 1
ATOM 3235 C C . TRP A 1 397 ? 16.850 3.568 -9.892 1.00 93.50 397 TRP A C 1
ATOM 3237 O O . TRP A 1 397 ? 17.828 3.962 -10.515 1.00 93.50 397 TRP A O 1
ATOM 3247 N N . TYR A 1 398 ? 15.633 3.490 -10.439 1.00 94.69 398 TYR A N 1
ATOM 3248 C CA . TYR A 1 398 ? 15.365 3.831 -11.836 1.00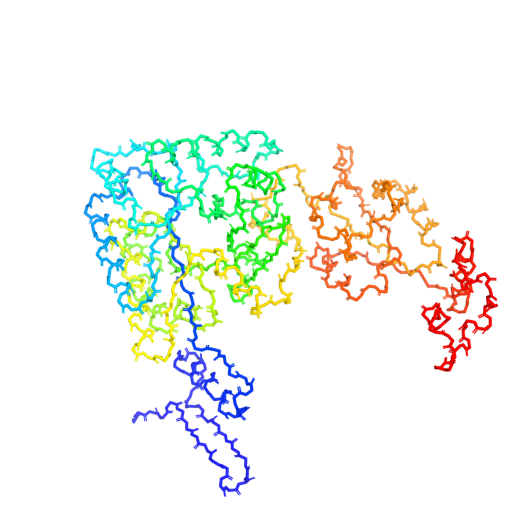 94.69 398 TYR A CA 1
ATOM 3249 C C . TYR A 1 398 ? 15.557 5.323 -12.121 1.00 94.69 398 TYR A C 1
ATOM 3251 O O . TYR A 1 398 ? 16.197 5.697 -13.100 1.00 94.69 398 TYR A O 1
ATOM 3259 N N . LEU A 1 399 ? 15.048 6.186 -11.240 1.00 92.06 399 LEU A N 1
ATOM 3260 C CA . LEU A 1 399 ? 15.118 7.638 -11.409 1.00 92.06 399 LEU A CA 1
ATOM 3261 C C . LEU A 1 399 ? 16.537 8.198 -11.290 1.00 92.06 399 LEU A C 1
ATOM 3263 O O . LEU A 1 399 ? 16.827 9.226 -11.897 1.00 92.06 399 LEU A O 1
ATOM 3267 N N . ASN A 1 400 ? 17.437 7.520 -10.576 1.00 91.94 400 ASN A N 1
ATOM 3268 C CA . ASN A 1 400 ? 18.842 7.924 -10.486 1.00 91.94 400 ASN A CA 1
ATOM 3269 C C . ASN A 1 400 ? 19.572 7.895 -11.841 1.00 91.94 400 ASN A C 1
ATOM 3271 O O . ASN A 1 400 ? 20.609 8.539 -11.981 1.00 91.94 400 ASN A O 1
ATOM 3275 N N . PHE A 1 401 ? 19.030 7.204 -12.849 1.00 93.19 401 PHE A N 1
ATOM 3276 C CA . PHE A 1 401 ? 19.562 7.223 -14.214 1.00 93.19 401 PHE A CA 1
ATOM 3277 C C . PHE A 1 401 ? 19.074 8.413 -15.053 1.00 93.19 401 PHE A C 1
ATOM 3279 O O . PHE A 1 401 ? 19.547 8.595 -16.173 1.00 93.19 401 PHE A O 1
ATOM 3286 N N . PHE A 1 402 ? 18.168 9.236 -14.518 1.00 90.81 402 PHE A N 1
ATOM 3287 C CA . PHE A 1 402 ? 17.602 10.415 -15.176 1.00 90.81 402 PHE A CA 1
ATOM 3288 C C . PHE A 1 402 ? 17.756 11.650 -14.275 1.00 90.81 402 PHE A C 1
ATOM 3290 O O . PHE A 1 402 ? 16.768 12.148 -13.718 1.00 90.81 402 PHE A O 1
ATOM 3297 N N . PRO A 1 403 ? 18.991 12.146 -14.074 1.00 77.12 403 PRO A N 1
ATOM 3298 C CA . PRO A 1 403 ? 19.222 13.300 -13.219 1.00 77.12 403 PRO A CA 1
ATOM 3299 C C . PRO A 1 403 ? 18.449 14.523 -13.747 1.00 77.12 403 PRO A C 1
ATOM 3301 O O . PRO A 1 403 ? 18.359 14.717 -14.963 1.00 77.12 403 PRO A O 1
ATOM 3304 N N . PRO A 1 404 ? 17.897 15.375 -12.862 1.00 69.88 404 PRO A N 1
ATOM 3305 C CA . PRO A 1 404 ? 17.237 16.605 -13.279 1.00 69.88 404 PRO A CA 1
ATOM 3306 C C . PRO A 1 404 ? 18.202 17.478 -14.090 1.00 69.88 404 PRO A C 1
ATOM 3308 O O . PRO A 1 404 ? 19.231 17.915 -13.574 1.00 69.88 404 PRO A O 1
ATOM 3311 N N . SER A 1 405 ? 17.872 17.756 -15.352 1.00 62.38 405 SER A N 1
ATOM 3312 C CA . SER A 1 405 ? 18.611 18.745 -16.137 1.00 62.38 405 SER A CA 1
ATOM 3313 C C . SER A 1 405 ? 18.296 20.138 -15.586 1.00 62.38 405 SER A C 1
ATOM 3315 O O . SER A 1 405 ? 17.181 20.634 -15.740 1.00 62.38 405 SER A O 1
ATOM 3317 N N . LEU A 1 406 ? 19.270 20.766 -14.916 1.00 49.53 406 LEU A N 1
ATOM 3318 C CA . LEU A 1 406 ? 19.172 22.143 -14.406 1.00 49.53 406 LEU A CA 1
ATOM 3319 C C . LEU A 1 406 ? 19.082 23.186 -15.536 1.00 49.53 406 LEU A C 1
ATOM 3321 O O . LEU A 1 406 ? 18.761 24.342 -15.276 1.00 49.53 406 LEU A O 1
ATOM 3325 N N . THR A 1 407 ? 19.385 22.796 -16.778 1.00 46.50 407 THR A N 1
ATOM 3326 C CA . THR A 1 407 ? 19.632 23.717 -17.893 1.00 46.50 407 THR A CA 1
ATOM 3327 C C . THR A 1 407 ? 18.566 23.692 -18.984 1.00 46.50 407 THR A C 1
ATOM 3329 O O . THR A 1 407 ? 18.487 24.659 -19.738 1.00 46.50 407 THR A O 1
ATOM 3332 N N . ASN A 1 408 ? 17.740 22.642 -19.104 1.00 55.75 408 ASN A N 1
ATOM 3333 C CA . ASN A 1 408 ? 16.779 22.564 -20.209 1.00 55.75 408 ASN A CA 1
ATOM 3334 C C . ASN A 1 408 ? 15.513 21.762 -19.865 1.00 55.75 408 ASN A C 1
ATOM 3336 O O . ASN A 1 408 ? 15.469 20.538 -19.971 1.00 55.75 408 ASN A O 1
ATOM 3340 N N . THR A 1 409 ? 14.439 22.466 -19.504 1.00 61.72 409 THR A N 1
ATOM 3341 C CA . THR A 1 409 ? 13.121 21.887 -19.172 1.00 61.72 409 THR A CA 1
ATOM 3342 C C . THR A 1 409 ? 12.373 21.302 -20.378 1.00 61.72 409 THR A C 1
ATOM 3344 O O . THR A 1 409 ? 11.289 20.747 -20.215 1.00 61.72 409 THR A O 1
ATOM 3347 N N . THR A 1 410 ? 12.936 21.417 -21.585 1.00 70.94 410 THR A N 1
ATOM 3348 C CA . THR A 1 410 ? 12.317 20.996 -22.853 1.00 70.94 410 THR A CA 1
ATOM 3349 C C . THR A 1 410 ? 12.802 19.638 -23.364 1.00 70.94 410 THR A C 1
ATOM 3351 O O . THR A 1 410 ? 12.235 19.118 -24.326 1.00 70.94 410 THR A O 1
ATOM 3354 N N . GLN A 1 411 ? 13.835 19.049 -22.751 1.00 82.94 411 GLN A N 1
ATOM 3355 C CA . GLN A 1 411 ? 14.388 17.775 -23.209 1.00 82.94 411 GLN A CA 1
ATOM 3356 C C . GLN A 1 411 ? 13.489 16.592 -22.840 1.00 82.94 411 GLN A C 1
ATOM 3358 O O . GLN A 1 411 ? 12.985 16.480 -21.723 1.00 82.94 411 GLN A O 1
ATOM 3363 N N . ILE A 1 412 ? 13.320 15.680 -23.794 1.00 89.88 412 ILE A N 1
ATOM 3364 C CA . ILE A 1 412 ? 12.569 14.439 -23.635 1.00 89.88 412 ILE A CA 1
ATOM 3365 C C . ILE A 1 412 ? 13.554 13.329 -23.269 1.00 89.88 412 ILE A C 1
ATOM 3367 O O . ILE A 1 412 ? 14.444 12.990 -24.050 1.00 89.88 412 ILE A O 1
ATOM 3371 N N . THR A 1 413 ? 13.385 12.746 -22.086 1.00 92.81 413 THR A N 1
ATOM 3372 C CA . THR A 1 413 ? 14.209 11.629 -21.620 1.00 92.81 413 THR A CA 1
ATOM 3373 C C . THR A 1 413 ? 13.758 10.301 -22.222 1.00 92.81 413 THR A C 1
ATOM 3375 O O . THR A 1 413 ? 12.556 10.045 -22.379 1.00 92.81 413 THR A O 1
ATOM 3378 N N . PHE A 1 414 ? 14.716 9.436 -22.552 1.00 95.31 414 PHE A N 1
ATOM 3379 C CA . PHE A 1 414 ? 14.450 8.102 -23.083 1.00 95.31 414 PHE A CA 1
ATOM 3380 C C . PHE A 1 414 ? 15.424 7.060 -22.536 1.00 95.31 414 PHE A C 1
ATOM 3382 O O . PHE A 1 414 ? 16.549 7.386 -22.164 1.00 95.31 414 PHE A O 1
ATOM 3389 N N . GLU A 1 415 ? 14.993 5.800 -22.519 1.00 96.31 415 GLU A N 1
ATOM 3390 C CA . GLU A 1 415 ? 15.885 4.659 -22.298 1.00 96.31 415 GLU A CA 1
ATOM 3391 C C . GLU A 1 415 ? 15.756 3.612 -23.400 1.00 96.31 415 GLU A C 1
ATOM 3393 O O . GLU A 1 415 ? 14.782 3.579 -24.161 1.00 96.31 415 GLU A O 1
ATOM 3398 N N . LYS A 1 416 ? 16.746 2.722 -23.451 1.00 96.19 416 LYS A N 1
ATOM 3399 C CA . LYS A 1 416 ? 16.759 1.549 -24.317 1.00 96.19 416 LYS A CA 1
ATOM 3400 C C . LYS A 1 416 ? 17.071 0.315 -23.488 1.00 96.19 416 LYS A C 1
ATOM 3402 O O . LYS A 1 416 ? 18.108 0.261 -22.850 1.00 96.19 416 LYS A O 1
ATOM 3407 N N . SER A 1 417 ? 16.230 -0.709 -23.575 1.00 97.06 417 SER A N 1
ATOM 3408 C CA . SER A 1 417 ? 16.509 -2.029 -23.004 1.00 97.06 417 SER A CA 1
ATOM 3409 C C . SER A 1 417 ? 15.932 -3.084 -23.940 1.00 97.06 417 SER A C 1
ATOM 3411 O O . SER A 1 417 ? 14.718 -3.241 -24.035 1.00 97.06 417 SER A O 1
ATOM 3413 N N . ALA A 1 418 ? 16.791 -3.791 -24.677 1.00 95.88 418 ALA A N 1
ATOM 3414 C CA . ALA A 1 418 ? 16.338 -4.663 -25.763 1.00 95.88 418 ALA A CA 1
ATOM 3415 C C . ALA A 1 418 ? 15.641 -5.954 -25.287 1.00 95.88 418 ALA A C 1
ATOM 3417 O O . ALA A 1 418 ? 15.018 -6.649 -26.086 1.00 95.88 418 ALA A O 1
ATOM 3418 N N . THR A 1 419 ? 15.771 -6.248 -23.995 1.00 94.31 419 THR A N 1
ATOM 3419 C CA . THR A 1 419 ? 15.153 -7.354 -23.247 1.00 94.31 419 THR A CA 1
ATOM 3420 C C . THR A 1 419 ? 13.725 -7.049 -22.779 1.00 94.31 419 THR A C 1
ATOM 3422 O O . THR A 1 419 ? 13.111 -7.846 -22.082 1.00 94.31 419 THR A O 1
ATOM 3425 N N . TYR A 1 420 ? 13.194 -5.863 -23.091 1.00 97.12 420 TYR A N 1
ATOM 3426 C CA . TYR A 1 420 ? 11.813 -5.517 -22.760 1.00 97.12 420 TYR A CA 1
ATOM 3427 C C . TYR A 1 420 ? 10.804 -6.157 -23.715 1.00 97.12 420 TYR A C 1
ATOM 3429 O O . TYR A 1 420 ? 9.679 -6.436 -23.307 1.00 97.12 420 TYR A O 1
ATOM 3437 N N . PHE A 1 421 ? 11.189 -6.377 -24.974 1.00 96.75 421 PHE A N 1
ATOM 3438 C CA . PHE A 1 421 ? 10.303 -6.892 -26.019 1.00 96.75 421 PHE A CA 1
ATOM 3439 C C . PHE A 1 421 ? 9.749 -8.290 -25.710 1.00 96.75 421 PHE A C 1
ATOM 3441 O O . PHE A 1 421 ? 8.604 -8.581 -26.038 1.00 96.75 421 PHE A O 1
ATOM 3448 N N . ASP A 1 422 ? 10.560 -9.144 -25.093 1.00 93.06 422 ASP A N 1
ATOM 3449 C CA . ASP A 1 422 ? 10.273 -10.541 -24.762 1.00 93.06 422 ASP A CA 1
ATOM 3450 C C . ASP A 1 422 ? 9.909 -10.758 -23.281 1.00 93.06 422 ASP A C 1
ATOM 3452 O O . ASP A 1 422 ? 9.704 -11.890 -22.851 1.00 93.06 422 ASP A O 1
ATOM 3456 N N . GLY A 1 423 ? 9.808 -9.688 -22.485 1.00 94.81 423 GLY A N 1
ATOM 3457 C CA . GLY A 1 423 ? 9.501 -9.783 -21.060 1.00 94.81 423 GLY A CA 1
ATOM 3458 C C . GLY A 1 423 ? 8.000 -9.799 -20.756 1.00 94.81 423 GLY A C 1
ATOM 3459 O O . GLY A 1 423 ? 7.345 -8.763 -20.828 1.00 94.81 423 GLY A O 1
ATOM 3460 N N . ASP A 1 424 ? 7.466 -10.921 -20.272 1.00 93.69 424 ASP A N 1
ATOM 3461 C CA . ASP A 1 424 ? 6.026 -11.089 -19.981 1.00 93.69 424 ASP A CA 1
ATOM 3462 C C . ASP A 1 424 ? 5.441 -10.043 -19.013 1.00 93.69 424 ASP A C 1
ATOM 3464 O O . ASP A 1 424 ? 4.312 -9.571 -19.166 1.00 93.69 424 ASP A O 1
ATOM 3468 N N . LEU A 1 425 ? 6.209 -9.658 -17.987 1.00 94.81 425 LEU A N 1
ATOM 3469 C CA . LEU A 1 425 ? 5.774 -8.681 -16.980 1.00 94.81 425 LEU A CA 1
ATOM 3470 C C . LEU A 1 425 ? 6.039 -7.231 -17.396 1.00 94.81 425 LEU A C 1
ATOM 3472 O O . LEU A 1 425 ? 5.505 -6.310 -16.766 1.00 94.81 425 LEU A O 1
ATOM 3476 N N . VAL A 1 426 ? 6.856 -7.015 -18.428 1.00 97.12 426 VAL A N 1
ATOM 3477 C CA . VAL A 1 426 ? 7.318 -5.685 -18.832 1.00 97.12 426 VAL A CA 1
ATOM 3478 C C . VAL A 1 426 ? 6.155 -4.789 -19.257 1.00 97.12 426 VAL A C 1
ATOM 3480 O O . VAL A 1 426 ? 6.069 -3.695 -18.699 1.00 97.12 426 VAL A O 1
ATOM 3483 N N . PRO A 1 427 ? 5.200 -5.214 -20.115 1.00 97.31 427 PRO A N 1
ATOM 3484 C CA . PRO A 1 427 ? 4.077 -4.362 -20.507 1.00 97.31 427 PRO A CA 1
ATOM 3485 C C . PRO A 1 427 ? 3.269 -3.856 -19.309 1.00 97.31 427 PRO A C 1
ATOM 3487 O O . PRO A 1 427 ? 2.977 -2.666 -19.209 1.00 97.31 427 PRO A O 1
ATOM 3490 N N . ARG A 1 428 ? 2.959 -4.744 -18.353 1.00 96.38 428 ARG A N 1
ATOM 3491 C CA . ARG A 1 428 ? 2.180 -4.398 -17.154 1.00 96.38 428 ARG A CA 1
ATOM 3492 C C . ARG A 1 428 ? 2.926 -3.405 -16.260 1.00 96.38 428 ARG A C 1
ATOM 3494 O O . ARG A 1 428 ? 2.313 -2.464 -15.761 1.00 96.38 428 ARG A O 1
ATOM 3501 N N . ARG A 1 429 ? 4.227 -3.614 -16.041 1.00 97.19 429 ARG A N 1
ATOM 3502 C CA . ARG A 1 429 ? 5.063 -2.744 -15.196 1.00 97.19 429 ARG A CA 1
ATOM 3503 C C . ARG A 1 429 ? 5.323 -1.388 -15.850 1.00 97.19 429 ARG A C 1
ATOM 3505 O O . ARG A 1 429 ? 5.173 -0.363 -15.192 1.00 97.19 429 ARG A O 1
ATOM 3512 N N . ALA A 1 430 ? 5.656 -1.386 -17.140 1.00 97.75 430 ALA A N 1
ATOM 3513 C CA . ALA A 1 430 ? 5.882 -0.173 -17.913 1.00 97.75 430 ALA A CA 1
ATOM 3514 C C . ALA A 1 430 ? 4.610 0.672 -17.998 1.00 97.75 430 ALA A C 1
ATOM 3516 O O . ALA A 1 430 ? 4.671 1.870 -17.759 1.00 97.75 430 ALA A O 1
ATOM 3517 N N . HIS A 1 431 ? 3.446 0.062 -18.243 1.00 97.75 431 HIS A N 1
ATOM 3518 C CA . HIS A 1 431 ? 2.181 0.794 -18.273 1.00 97.75 431 HIS A CA 1
ATOM 3519 C C . HIS A 1 431 ? 1.800 1.382 -16.906 1.00 97.75 431 HIS A C 1
ATOM 3521 O O . HIS A 1 431 ? 1.303 2.501 -16.848 1.00 97.75 431 HIS A O 1
ATOM 3527 N N . ALA A 1 432 ? 2.054 0.664 -15.805 1.00 96.56 432 ALA A N 1
ATOM 3528 C CA . ALA A 1 432 ? 1.762 1.179 -14.468 1.00 96.56 432 ALA A CA 1
ATOM 3529 C C . ALA A 1 432 ? 2.585 2.434 -14.127 1.00 96.56 432 ALA A C 1
ATOM 3531 O O . ALA A 1 432 ? 2.038 3.387 -13.571 1.00 96.56 432 ALA A O 1
ATOM 3532 N N . LEU A 1 433 ? 3.878 2.447 -14.472 1.00 97.12 433 LEU A N 1
ATOM 3533 C CA . LEU A 1 433 ? 4.776 3.562 -14.156 1.00 97.12 433 LEU A CA 1
ATOM 3534 C C . LEU A 1 433 ? 4.756 4.678 -15.209 1.00 97.12 433 LEU A C 1
ATOM 3536 O O . LEU A 1 433 ? 4.886 5.851 -14.873 1.00 97.12 433 LEU A O 1
ATOM 3540 N N . LEU A 1 434 ? 4.649 4.315 -16.484 1.00 97.06 434 LEU A N 1
ATOM 3541 C CA . LEU A 1 434 ? 4.821 5.191 -17.641 1.00 97.06 434 LEU A CA 1
ATOM 3542 C C . LEU A 1 434 ? 3.651 5.024 -18.631 1.00 97.06 434 LEU A C 1
ATOM 3544 O O . LEU A 1 434 ? 3.873 4.696 -19.800 1.00 97.06 434 LEU A O 1
ATOM 3548 N N . PRO A 1 435 ? 2.394 5.270 -18.212 1.00 96.31 435 PRO A N 1
ATOM 3549 C CA . PRO A 1 435 ? 1.214 4.973 -19.032 1.00 96.31 435 PRO A CA 1
ATOM 3550 C C . PRO A 1 435 ? 1.183 5.728 -20.367 1.00 96.31 435 PRO A C 1
ATOM 3552 O O . PRO A 1 435 ? 0.570 5.261 -21.323 1.00 96.31 435 PRO A O 1
ATOM 3555 N N . ASN A 1 436 ? 1.865 6.875 -20.437 1.00 95.44 436 ASN A N 1
ATOM 3556 C CA . ASN A 1 436 ? 1.901 7.760 -21.601 1.00 95.44 436 ASN A CA 1
ATOM 3557 C C . ASN A 1 436 ? 3.218 7.695 -22.396 1.00 95.44 436 ASN A C 1
ATOM 3559 O O . ASN A 1 436 ? 3.410 8.500 -23.313 1.00 95.44 436 ASN A O 1
ATOM 3563 N N . ALA A 1 437 ? 4.149 6.800 -22.045 1.00 96.38 437 ALA A N 1
ATOM 3564 C CA . ALA A 1 437 ? 5.416 6.702 -22.763 1.00 96.38 437 ALA A CA 1
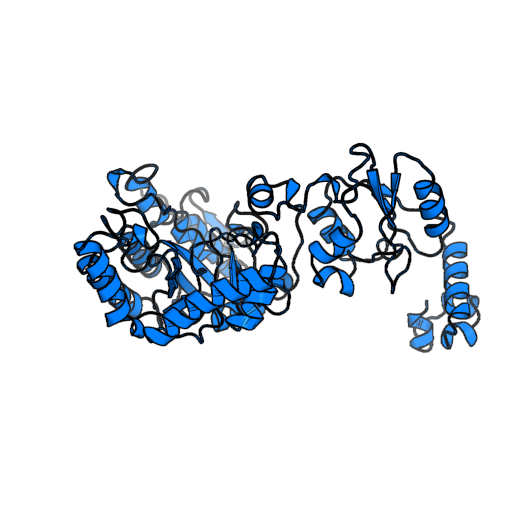ATOM 3565 C C . ALA A 1 437 ? 5.216 6.198 -24.200 1.00 96.38 437 ALA A C 1
ATOM 3567 O O . ALA A 1 437 ? 4.400 5.317 -24.475 1.00 96.38 437 ALA A O 1
ATOM 3568 N N . LYS A 1 438 ? 5.991 6.750 -25.135 1.00 97.88 438 LYS A N 1
ATOM 3569 C CA . LYS A 1 438 ? 6.077 6.241 -26.504 1.00 97.88 438 LYS A CA 1
ATOM 3570 C C . LYS A 1 438 ? 6.943 4.989 -26.519 1.00 97.88 438 LYS A C 1
ATOM 3572 O O . LYS A 1 438 ? 8.046 4.987 -25.983 1.00 97.88 438 LYS A O 1
ATOM 3577 N N . ILE A 1 439 ? 6.446 3.937 -27.155 1.00 98.25 439 ILE A N 1
ATOM 3578 C CA . ILE A 1 439 ? 7.147 2.660 -27.277 1.00 98.25 439 ILE A CA 1
ATOM 3579 C C . ILE A 1 439 ? 7.720 2.564 -28.689 1.00 98.25 439 ILE A C 1
ATOM 3581 O O . ILE A 1 439 ? 6.988 2.723 -29.665 1.00 98.25 439 ILE A O 1
ATOM 3585 N N . ILE A 1 440 ? 9.022 2.304 -28.794 1.00 98.25 440 ILE A N 1
ATOM 3586 C CA . ILE A 1 440 ? 9.724 2.095 -30.061 1.00 98.25 440 ILE A CA 1
ATOM 3587 C C . ILE A 1 440 ? 10.281 0.672 -30.081 1.00 98.25 440 ILE A C 1
ATOM 3589 O O . ILE A 1 440 ? 11.070 0.291 -29.216 1.00 98.25 440 ILE A O 1
ATOM 3593 N N . ALA A 1 441 ? 9.900 -0.095 -31.100 1.00 97.81 441 ALA A N 1
ATOM 3594 C CA . ALA A 1 441 ? 10.468 -1.403 -31.399 1.00 97.81 441 ALA A CA 1
ATOM 3595 C C . ALA A 1 441 ? 11.115 -1.378 -32.789 1.00 97.81 441 ALA A C 1
ATOM 3597 O O . ALA A 1 441 ? 10.588 -0.757 -33.711 1.00 97.81 441 ALA A O 1
ATOM 3598 N N . ILE A 1 442 ? 12.251 -2.059 -32.941 1.00 97.50 442 ILE A N 1
ATOM 3599 C CA . ILE A 1 442 ? 12.975 -2.156 -34.213 1.00 97.50 442 ILE A CA 1
ATOM 3600 C C . ILE A 1 442 ? 12.933 -3.605 -34.661 1.00 97.50 442 ILE A C 1
ATOM 3602 O O . ILE A 1 442 ? 13.467 -4.474 -33.978 1.00 97.50 442 ILE A O 1
ATOM 3606 N N . LEU A 1 443 ? 12.328 -3.870 -35.814 1.00 96.94 443 LEU A N 1
ATOM 3607 C CA . LEU A 1 443 ? 12.183 -5.221 -36.343 1.00 96.94 443 LEU A CA 1
ATOM 3608 C C . LEU A 1 443 ? 13.021 -5.386 -37.611 1.00 96.94 443 LEU A C 1
ATOM 3610 O O . LEU A 1 443 ? 13.041 -4.520 -38.481 1.00 96.94 443 LEU A O 1
ATOM 3614 N N . ILE A 1 444 ? 13.695 -6.529 -37.715 1.00 96.88 444 ILE A N 1
ATOM 3615 C CA . ILE A 1 444 ? 14.379 -6.989 -38.930 1.00 96.88 444 ILE A CA 1
ATOM 3616 C C . ILE A 1 444 ? 13.873 -8.393 -39.276 1.00 96.88 444 ILE A C 1
ATOM 3618 O O . ILE A 1 444 ? 13.136 -8.996 -38.497 1.00 96.88 444 ILE A O 1
ATOM 3622 N N . SER A 1 445 ? 14.295 -8.941 -40.420 1.00 97.75 445 SER A N 1
ATOM 3623 C CA . SER A 1 445 ? 13.990 -10.333 -40.787 1.00 97.75 445 SER A CA 1
ATOM 3624 C C . SER A 1 445 ? 14.276 -11.290 -39.613 1.00 97.75 445 SER A C 1
ATOM 3626 O O . SER A 1 445 ? 15.403 -11.284 -39.101 1.00 97.75 445 SER A O 1
ATOM 3628 N N . PRO A 1 446 ? 13.303 -12.126 -39.198 1.00 96.50 446 PRO A N 1
ATOM 3629 C CA . PRO A 1 446 ? 13.453 -12.992 -38.031 1.00 96.50 446 PRO A CA 1
ATOM 3630 C C . PRO A 1 446 ? 14.629 -13.960 -38.187 1.00 96.50 446 PRO A C 1
ATOM 3632 O O . PRO A 1 446 ? 15.381 -14.155 -37.236 1.00 96.50 446 PRO A O 1
ATOM 3635 N N . SER A 1 447 ? 14.872 -14.469 -39.399 1.00 96.25 447 SER A N 1
ATOM 3636 C CA . SER A 1 447 ? 16.017 -15.334 -39.704 1.00 96.25 447 SER A CA 1
ATOM 3637 C C . SER A 1 447 ? 17.354 -14.611 -39.508 1.00 96.25 447 SER A C 1
ATOM 3639 O O . SER A 1 447 ? 18.281 -15.167 -38.922 1.00 96.25 447 SER A O 1
ATOM 3641 N N . LYS A 1 448 ? 17.453 -13.342 -39.936 1.00 97.31 448 LYS A N 1
ATOM 3642 C CA . LYS A 1 448 ? 18.663 -12.523 -39.738 1.00 97.31 448 LYS A CA 1
ATOM 3643 C C . LYS A 1 448 ? 18.883 -12.190 -38.263 1.00 97.31 448 LYS A C 1
ATOM 3645 O O . LYS A 1 448 ? 20.014 -12.275 -37.789 1.00 97.31 448 LYS A O 1
ATOM 3650 N N . ARG A 1 449 ? 17.816 -11.844 -37.531 1.00 97.19 449 ARG A N 1
ATOM 3651 C CA . ARG A 1 449 ? 17.875 -11.590 -36.082 1.00 97.19 449 ARG A CA 1
ATOM 3652 C C . ARG A 1 449 ? 18.339 -12.837 -35.328 1.00 97.19 449 ARG A C 1
ATOM 3654 O O . ARG A 1 449 ? 19.264 -12.735 -34.528 1.00 97.19 449 ARG A O 1
ATOM 3661 N N . ALA A 1 450 ? 17.742 -13.996 -35.611 1.00 95.88 450 ALA A N 1
ATOM 3662 C CA . ALA A 1 450 ? 18.109 -15.269 -34.992 1.00 95.88 450 ALA A CA 1
ATOM 3663 C C . ALA A 1 450 ? 19.579 -15.621 -35.256 1.00 95.88 450 ALA A C 1
ATOM 3665 O O . ALA A 1 450 ? 20.313 -15.949 -34.327 1.00 95.88 450 ALA A O 1
ATOM 3666 N N . TYR A 1 451 ? 20.048 -15.456 -36.496 1.00 96.75 451 TYR A N 1
ATOM 3667 C CA . TYR A 1 451 ? 21.454 -15.677 -36.826 1.00 96.75 451 TYR A CA 1
ATOM 3668 C C . TYR A 1 451 ? 22.393 -14.691 -36.112 1.00 96.75 451 TYR A C 1
ATOM 3670 O O . TYR A 1 451 ? 23.430 -15.090 -35.587 1.00 96.75 451 TYR A O 1
ATOM 3678 N N . SER A 1 452 ? 22.024 -13.407 -36.030 1.00 97.25 452 SER A N 1
ATOM 3679 C CA . SER A 1 452 ? 22.796 -12.400 -35.288 1.00 97.25 452 SER A CA 1
ATOM 3680 C C . SER A 1 452 ? 22.848 -12.693 -33.784 1.00 97.25 452 SER A C 1
ATOM 3682 O O . SER A 1 452 ? 23.874 -12.454 -33.147 1.00 97.25 452 SER A O 1
ATOM 3684 N N . TRP A 1 453 ? 21.767 -13.232 -33.213 1.00 96.25 453 TRP A N 1
ATOM 3685 C CA . TRP A 1 453 ? 21.733 -13.703 -31.828 1.00 96.25 453 TRP A CA 1
ATOM 3686 C C . TRP A 1 453 ? 22.651 -14.902 -31.614 1.00 96.25 453 TRP A C 1
ATOM 3688 O O . TRP A 1 453 ? 23.493 -14.861 -30.723 1.00 96.25 453 TRP A O 1
ATOM 3698 N N . TYR A 1 454 ? 22.577 -15.910 -32.482 1.00 96.19 454 TYR A N 1
ATOM 3699 C CA . TYR A 1 454 ? 23.481 -17.059 -32.454 1.00 96.19 454 TYR A CA 1
ATOM 3700 C C . TYR A 1 454 ? 24.955 -16.630 -32.508 1.00 96.19 454 TYR A C 1
ATOM 3702 O O . TYR A 1 454 ? 25.748 -17.042 -31.666 1.00 96.19 454 TYR A O 1
ATOM 3710 N N . GLN A 1 455 ? 25.318 -15.737 -33.435 1.00 97.44 455 GLN A N 1
ATOM 3711 C CA . GLN A 1 455 ? 26.691 -15.230 -33.534 1.00 97.44 455 GLN A CA 1
ATOM 3712 C C . GLN A 1 455 ? 27.118 -14.427 -32.298 1.00 97.44 455 GLN A C 1
ATOM 3714 O O . GLN A 1 455 ? 28.262 -14.523 -31.860 1.00 97.44 455 GLN A O 1
ATOM 3719 N N . HIS A 1 456 ? 26.199 -13.666 -31.703 1.00 95.44 456 HIS A N 1
ATOM 3720 C CA . HIS A 1 456 ? 26.452 -12.943 -30.459 1.00 95.44 456 HIS A CA 1
ATOM 3721 C C . HIS A 1 456 ? 26.706 -13.885 -29.281 1.00 95.44 456 HIS A C 1
ATOM 3723 O O . HIS A 1 456 ? 27.635 -13.668 -28.514 1.00 95.44 456 HIS A O 1
ATOM 3729 N N . ILE A 1 457 ? 25.910 -14.939 -29.132 1.00 94.38 457 ILE A N 1
ATOM 3730 C CA . ILE A 1 457 ? 26.095 -15.912 -28.054 1.00 94.38 457 ILE A CA 1
ATOM 3731 C C . ILE A 1 457 ? 27.403 -16.702 -28.243 1.00 94.38 457 ILE A C 1
ATOM 3733 O O . ILE A 1 457 ? 28.150 -16.884 -27.283 1.00 94.38 457 ILE A O 1
ATOM 3737 N N . ARG A 1 458 ? 27.774 -17.035 -29.488 1.00 95.06 458 ARG A N 1
ATOM 3738 C CA . ARG A 1 458 ? 29.102 -17.594 -29.810 1.00 95.06 458 ARG A CA 1
ATOM 3739 C C . ARG A 1 458 ? 30.254 -16.684 -29.417 1.00 95.06 458 ARG A C 1
ATOM 3741 O O . ARG A 1 458 ? 31.217 -17.157 -28.820 1.00 95.06 458 ARG A O 1
ATOM 3748 N N . SER A 1 459 ? 30.166 -15.386 -29.716 1.00 96.12 459 SER A N 1
ATOM 3749 C CA . SER A 1 459 ? 31.227 -14.435 -29.360 1.00 96.12 459 SER A CA 1
ATOM 3750 C C . SER A 1 459 ? 31.394 -14.272 -27.846 1.00 96.12 459 SER A C 1
ATOM 3752 O O . SER A 1 459 ? 32.464 -13.877 -27.400 1.00 96.12 459 SER A O 1
ATOM 3754 N N . HIS A 1 460 ? 30.356 -14.585 -27.063 1.00 94.12 460 HIS A N 1
ATOM 3755 C CA . HIS A 1 460 ? 30.398 -14.624 -25.597 1.00 94.12 460 HIS A CA 1
ATOM 3756 C C . HIS A 1 460 ? 30.887 -15.972 -25.041 1.00 94.12 460 HIS A C 1
ATOM 3758 O O . HIS A 1 460 ? 30.890 -16.167 -23.829 1.00 94.12 460 HIS A O 1
ATOM 3764 N N . GLY A 1 461 ? 31.324 -16.895 -25.903 1.00 94.56 461 GLY A N 1
ATOM 3765 C CA . GLY A 1 461 ? 31.943 -18.150 -25.485 1.00 94.56 461 GLY A CA 1
ATOM 3766 C C . GLY A 1 461 ? 30.960 -19.245 -25.072 1.00 94.56 461 GLY A C 1
ATOM 3767 O O . GLY A 1 461 ? 31.386 -20.207 -24.439 1.00 94.56 461 GLY A O 1
ATOM 3768 N N . ASP A 1 462 ? 29.674 -19.138 -25.421 1.00 94.56 462 ASP A N 1
ATOM 3769 C CA . ASP A 1 462 ? 28.691 -20.160 -25.057 1.00 94.56 462 ASP A CA 1
ATOM 3770 C C . ASP A 1 462 ? 29.068 -21.544 -25.629 1.00 94.56 462 ASP A C 1
ATOM 3772 O O . ASP A 1 462 ? 29.307 -21.680 -26.837 1.00 94.56 462 ASP A O 1
ATOM 3776 N N . PRO A 1 463 ? 29.133 -22.589 -24.784 1.00 92.75 463 PRO A N 1
ATOM 3777 C CA . PRO A 1 463 ? 29.633 -23.896 -25.193 1.00 92.75 463 PRO A CA 1
ATOM 3778 C C . PRO A 1 463 ? 28.707 -24.592 -26.194 1.00 92.75 463 PRO A C 1
ATOM 3780 O O . PRO A 1 463 ? 29.183 -25.320 -27.063 1.00 92.75 463 PRO A O 1
ATOM 3783 N N . VAL A 1 464 ? 27.392 -24.371 -26.112 1.00 91.75 464 VAL A N 1
ATOM 3784 C CA . VAL A 1 464 ? 26.431 -24.976 -27.039 1.00 91.75 464 VAL A CA 1
ATOM 3785 C C . VAL A 1 464 ? 26.557 -24.300 -28.400 1.00 91.75 464 VAL A C 1
ATOM 3787 O O . VAL A 1 464 ? 26.724 -24.974 -29.415 1.00 91.75 464 VAL A O 1
ATOM 3790 N N . ALA A 1 465 ? 26.562 -22.971 -28.437 1.00 92.56 465 ALA A N 1
ATOM 3791 C CA . ALA A 1 465 ? 26.662 -22.224 -29.682 1.00 92.56 465 ALA A CA 1
ATOM 3792 C C . ALA A 1 465 ? 28.009 -22.450 -30.400 1.00 92.56 465 ALA A C 1
ATOM 3794 O O . ALA A 1 465 ? 28.062 -22.405 -31.631 1.00 92.56 465 ALA A O 1
ATOM 3795 N N . ASN A 1 466 ? 29.087 -22.717 -29.654 1.00 93.81 466 ASN A N 1
ATOM 3796 C CA . ASN A 1 466 ? 30.402 -23.042 -30.214 1.00 93.81 466 ASN A CA 1
ATOM 3797 C C . ASN A 1 466 ? 30.516 -24.484 -30.725 1.00 93.81 466 ASN A C 1
ATOM 3799 O O . ASN A 1 466 ? 31.220 -24.714 -31.708 1.00 93.81 466 ASN A O 1
ATOM 3803 N N . ASN A 1 467 ? 29.805 -25.431 -30.109 1.00 94.06 467 ASN A N 1
ATOM 3804 C CA . ASN A 1 467 ? 29.840 -26.841 -30.504 1.00 94.06 467 ASN A CA 1
ATOM 3805 C C . ASN A 1 467 ? 28.835 -27.198 -31.610 1.00 94.06 467 ASN A C 1
ATOM 3807 O O . ASN A 1 467 ? 29.034 -28.185 -32.316 1.00 94.06 467 ASN A O 1
ATOM 3811 N N . TYR A 1 468 ? 27.767 -26.415 -31.783 1.00 93.81 468 TYR A N 1
ATOM 3812 C CA . TYR A 1 468 ? 26.709 -26.694 -32.756 1.00 93.81 468 TYR A CA 1
ATOM 3813 C C . TYR A 1 468 ? 26.576 -25.588 -33.806 1.00 93.81 468 TYR A C 1
ATOM 3815 O O . TYR A 1 468 ? 26.666 -24.393 -33.518 1.00 93.81 468 TYR A O 1
ATOM 3823 N N . THR A 1 469 ? 26.321 -25.982 -35.057 1.00 95.31 469 THR A N 1
ATOM 3824 C CA . THR A 1 469 ? 26.055 -25.027 -36.145 1.00 95.31 469 THR A CA 1
ATOM 3825 C C . THR A 1 469 ? 24.696 -24.348 -35.962 1.00 95.31 469 THR A C 1
ATOM 3827 O O . THR A 1 469 ? 23.790 -24.922 -35.357 1.00 95.31 469 THR A O 1
ATOM 3830 N N . PHE A 1 470 ? 24.509 -23.158 -36.548 1.00 95.25 470 PHE A N 1
ATOM 3831 C CA . PHE A 1 470 ? 23.221 -22.453 -36.499 1.00 95.25 470 PHE A CA 1
ATOM 3832 C C . PHE A 1 470 ? 22.057 -23.324 -36.988 1.00 95.25 470 PHE A C 1
ATOM 3834 O O . PHE A 1 470 ? 21.013 -23.365 -36.344 1.00 95.25 470 PHE A O 1
ATOM 3841 N N . HIS A 1 471 ? 22.255 -24.062 -38.089 1.00 95.31 471 HIS A N 1
ATOM 3842 C CA . HIS A 1 471 ? 21.244 -24.967 -38.638 1.00 95.31 471 HIS A CA 1
ATOM 3843 C C . HIS A 1 471 ? 20.853 -26.050 -37.625 1.00 95.31 471 HIS A C 1
ATOM 3845 O O . HIS A 1 471 ? 19.670 -26.314 -37.430 1.00 95.31 471 HIS A O 1
ATOM 3851 N N . THR A 1 472 ? 21.835 -26.641 -36.939 1.00 94.25 472 THR A N 1
ATOM 3852 C CA . THR A 1 472 ? 21.602 -27.660 -35.907 1.00 94.25 472 THR A CA 1
ATOM 3853 C C . THR A 1 472 ? 20.803 -27.112 -34.722 1.00 94.25 472 THR A C 1
ATOM 3855 O O . THR A 1 472 ? 19.925 -27.805 -34.224 1.00 94.25 472 THR A O 1
ATOM 3858 N N . VAL A 1 473 ? 21.060 -25.869 -34.300 1.00 94.31 473 VAL A N 1
ATOM 3859 C CA . VAL A 1 473 ? 20.313 -25.215 -33.209 1.00 94.31 473 VAL A CA 1
ATOM 3860 C C . VAL A 1 473 ? 18.847 -25.006 -33.603 1.00 94.31 473 VAL A C 1
ATOM 3862 O O . VAL A 1 473 ? 17.946 -25.466 -32.909 1.00 94.31 473 VAL A O 1
ATOM 3865 N N . ILE A 1 474 ? 18.581 -24.368 -34.747 1.00 94.00 474 ILE A N 1
ATOM 3866 C CA . ILE A 1 474 ? 17.202 -24.010 -35.131 1.00 94.00 474 ILE A CA 1
ATOM 3867 C C . ILE A 1 474 ? 16.338 -25.215 -35.538 1.00 94.00 474 ILE A C 1
ATOM 3869 O O . ILE A 1 474 ? 15.113 -25.126 -35.492 1.00 94.00 474 ILE A O 1
ATOM 3873 N N . THR A 1 475 ? 16.959 -26.332 -35.935 1.00 93.69 475 THR A N 1
ATOM 3874 C CA . THR A 1 475 ? 16.267 -27.585 -36.297 1.00 93.69 475 THR A CA 1
ATOM 3875 C C . THR A 1 475 ? 16.208 -28.600 -35.151 1.00 93.69 475 THR A C 1
ATOM 3877 O O . THR A 1 475 ? 15.676 -29.695 -35.336 1.00 93.69 475 THR A O 1
ATOM 3880 N N . ALA A 1 476 ? 16.709 -28.252 -33.959 1.00 91.62 476 ALA A N 1
ATOM 3881 C CA . ALA A 1 476 ? 16.676 -29.124 -32.789 1.00 91.62 476 ALA A CA 1
ATOM 3882 C C . ALA A 1 476 ? 15.230 -29.490 -32.413 1.00 91.62 476 ALA A C 1
ATOM 3884 O O . ALA A 1 476 ? 14.400 -28.616 -32.152 1.00 91.62 476 ALA A O 1
ATOM 3885 N N . ASN A 1 477 ? 14.930 -30.788 -32.387 1.00 91.69 477 ASN A N 1
ATOM 3886 C CA . ASN A 1 477 ? 13.629 -31.345 -32.008 1.00 91.69 477 ASN A CA 1
ATOM 3887 C C . ASN A 1 477 ? 13.655 -31.865 -30.557 1.00 91.69 477 ASN A C 1
ATOM 3889 O O . ASN A 1 477 ? 14.679 -31.772 -29.888 1.00 91.69 477 ASN A O 1
ATOM 3893 N N . ASP A 1 478 ? 12.562 -32.460 -30.075 1.00 90.81 478 ASP A N 1
ATOM 3894 C CA . ASP A 1 478 ? 12.459 -32.945 -28.687 1.00 90.81 478 ASP A CA 1
ATOM 3895 C C . ASP A 1 478 ? 13.437 -34.073 -28.320 1.00 90.81 478 ASP A C 1
ATOM 3897 O O . ASP A 1 478 ? 13.697 -34.290 -27.138 1.00 90.81 478 ASP A O 1
ATOM 3901 N N . SER A 1 479 ? 14.028 -34.750 -29.313 1.00 90.38 479 SER A N 1
ATOM 3902 C CA . SER A 1 479 ? 15.073 -35.763 -29.101 1.00 90.38 479 SER A CA 1
ATOM 3903 C C . SER A 1 479 ? 16.480 -35.172 -28.937 1.00 90.38 479 SER A C 1
ATOM 3905 O O . SER A 1 479 ? 17.411 -35.887 -28.567 1.00 90.38 479 SER A O 1
ATOM 3907 N N . ALA A 1 480 ? 16.654 -33.871 -29.187 1.00 89.69 480 ALA A N 1
ATOM 3908 C CA . ALA A 1 480 ? 17.934 -33.194 -29.040 1.00 89.69 480 ALA A CA 1
ATOM 3909 C C . ALA A 1 480 ? 18.305 -32.955 -27.560 1.00 89.69 480 ALA A C 1
ATOM 3911 O O . ALA A 1 480 ? 17.422 -32.798 -26.704 1.00 89.69 480 ALA A O 1
ATOM 3912 N N . PRO A 1 481 ? 19.612 -32.852 -27.237 1.00 90.50 481 PRO A N 1
ATOM 3913 C CA . PRO A 1 481 ? 20.063 -32.529 -25.888 1.00 90.50 481 PRO A CA 1
ATOM 3914 C C . PRO A 1 481 ? 19.395 -31.257 -25.361 1.00 90.50 481 PRO A C 1
ATOM 3916 O O . PRO A 1 481 ? 19.307 -30.257 -26.072 1.00 90.50 481 PRO A O 1
ATOM 3919 N N . LYS A 1 482 ? 18.962 -31.270 -24.094 1.00 90.25 482 LYS A N 1
ATOM 3920 C CA . LYS A 1 482 ? 18.301 -30.117 -23.459 1.00 90.25 482 LYS A CA 1
ATOM 3921 C C . LYS A 1 482 ? 19.066 -28.790 -23.652 1.00 90.25 482 LYS A C 1
ATOM 3923 O O . LYS A 1 482 ? 18.422 -27.845 -24.086 1.00 90.25 482 LYS A O 1
ATOM 3928 N N . PRO A 1 483 ? 20.403 -28.711 -23.471 1.00 88.62 483 PRO A N 1
ATOM 3929 C CA . PRO A 1 483 ? 21.135 -27.459 -23.693 1.00 88.62 483 PRO A CA 1
ATOM 3930 C C . PRO A 1 483 ? 21.017 -26.906 -25.120 1.00 88.62 483 PRO A C 1
ATOM 3932 O O . PRO A 1 483 ? 21.043 -25.699 -25.318 1.00 88.62 483 PRO A O 1
ATOM 3935 N N . LEU A 1 484 ? 20.871 -27.783 -26.120 1.00 88.56 484 LEU A N 1
ATOM 3936 C CA . LEU A 1 484 ? 20.675 -27.385 -27.513 1.00 88.56 484 LEU A CA 1
ATOM 3937 C C . LEU A 1 484 ? 19.250 -26.872 -27.761 1.00 88.56 484 LEU A C 1
ATOM 3939 O O . LEU A 1 484 ? 19.072 -25.917 -28.510 1.00 88.56 484 LEU A O 1
ATOM 3943 N N . ARG A 1 485 ? 18.249 -27.484 -27.114 1.00 88.38 485 ARG A N 1
ATOM 3944 C CA . ARG A 1 485 ? 16.846 -27.045 -27.179 1.00 88.38 485 ARG A CA 1
ATOM 3945 C C . ARG A 1 485 ? 16.616 -25.726 -26.448 1.00 88.38 485 ARG A C 1
ATOM 3947 O O . ARG A 1 485 ? 15.858 -24.912 -26.945 1.00 88.38 485 ARG A O 1
ATOM 3954 N N . ASP A 1 486 ? 17.289 -25.509 -25.321 1.00 86.88 486 ASP A N 1
ATOM 3955 C CA . ASP A 1 486 ? 17.173 -24.277 -24.533 1.00 86.88 486 ASP A CA 1
ATOM 3956 C C . ASP A 1 486 ? 17.804 -23.059 -25.252 1.00 86.88 486 ASP A C 1
ATOM 3958 O O . ASP A 1 486 ? 17.457 -21.920 -24.949 1.00 86.88 486 ASP A O 1
ATOM 3962 N N . LEU A 1 487 ? 18.729 -23.282 -26.201 1.00 87.06 487 LEU A N 1
ATOM 3963 C CA . LEU A 1 487 ? 19.342 -22.229 -27.027 1.00 87.06 487 LEU A CA 1
ATOM 3964 C C . LEU A 1 487 ? 18.499 -21.854 -28.265 1.00 87.06 487 LEU A C 1
ATOM 3966 O O . LEU A 1 487 ? 18.701 -20.776 -28.834 1.00 87.06 487 LEU A O 1
ATOM 3970 N N . ARG A 1 488 ? 17.611 -22.755 -28.707 1.00 79.62 488 ARG A N 1
ATOM 3971 C CA . ARG A 1 488 ? 16.689 -22.546 -29.833 1.00 79.62 488 ARG A CA 1
ATOM 3972 C C . ARG A 1 488 ? 15.599 -21.552 -29.447 1.00 79.62 488 ARG A C 1
ATOM 3974 O O . ARG A 1 488 ? 15.321 -20.670 -30.295 1.00 79.62 488 ARG A O 1
#

Secondary structure (DSSP, 8-state):
-PPPSEEEE--TTTS--EEEESS-TTSHHHHHHHHHHHHHHTTTTTPPPSEEEEEEEEEEET-S-TTSSPPHHHHHHHHHHHHHHHHHSBT--EEEEE-GGGTT-S-HHHHHHHHHHHHTGGGSEEEE--TT---GGG---HHHHHHHHHHHHHHHHHTT------BB--GGGTTTTTT-HHHHHHHHHHH---EEEES-SS-SSSGGG---EEETTEEEEEEEE-S--TT--SGGGSTT-HHHHHHHHTTSHHHHHHHH-SEEEEEEEGGGGSTT-HHHHHHHHHHHHHHHH---EEE---HHHHHHHHHHH-GGGSS-----TTT-HHHHHTS-TT--TTSS-SEEEEE-TTSSHHHHHHHHHTSTTEEEPPPBTTTBT----SSHHHHTT-HHHHHTTS---SS-TTPEEEEE-TTSTT-TTHHHHHHHH-TTPEEEE----HHHHHHHHHHHHHHTT-HHHHHS-HHHHHT--TTS-HHHHHH-

pLDDT: mean 93.95, std 6.34, range [46.5, 98.69]

Sequence (488 aa):
MPLATVVQDHGRLDGVQRVLFGGGLQFWLHRLLFLDALSYLSHGQLSLSLDRWILVDIDDIFVGERGTRLHEEDVAALLASQAALQRLVSGFRFNLGFSAKYYHHGTQLENRGDDSLLKHKDHFTWFCHMWNHQQPHLYNNVTHLEAEMMLNKQFAIEHGIPTNSSYSVSPHHSGVYPVHEPLYEAWRKVWDVKVTSTEEYPHLRPARLRRGFRHKGVMVLPRQTCGLFTHTLLLERYPGGRHRLDRSIQGGELFQTVINNPINVFMTHMSNYGNDRLALYTFESVVKFLRCWTNVRLASAPPLALAEKYFQLRPDELNPLWGNPCDDIRHRRIWSKSKWCGTLPKVLVIGPQKTGSTALYTFLAMHPSLAPNLPSPTTYEELQFFNNNNYLKGLDWYLNFFPPSLTNTTQITFEKSATYFDGDLVPRRAHALLPNAKIIAILISPSKRAYSWYQHIRSHGDPVANNYTFHTVITANDSAPKPLRDLR

Foldseek 3Di:
DPQDQWDWDCCPPNNDTDIDGSDDVPPLVNVVVVQVRCCVVVVNPSHDDLAAAEAEEAAQLLHDDEPLAAFLVLLVVQLVLQVVVCVLAPPDAYEYEDQQLNQPVYPPRRNNVSVNCLVCLVRHHYAYAWHHLDQPLQDLDLVVSLVRLQVVVVVCVVSVHDLQLLEYAYRVSFCVPVPRVSVVVSSCVRRVRQEYEDCCVVHVPPLLPFAWEDAPNHTYGYADELQDDSPNQDQCPRVVHPVVLVQCLQSRVNLVQRVSDRYYYYYDHSSCSPHVVVVSVNVSSSSVNCVVSHPRHHYYDRRVVSRVVRCVVVVVRHHGQRAALVVDPSSVVSHRPQDDPQLDAQAEAQAQPPQCLVVVLVVQCPDPQEHEFAADPVHGQAPCCQADPNVSNHPVSVSVRRHDDPPDSRHHYYGYDNNLVVGPRNVSSCCRHRVNHHYHYGDDDPVNSLVSVLVVCVVVVPPLSVVDDSVCLVPDDPPDDPVSPVSD

Solvent-accessible surface area (backbone atoms only — not comparable to full-atom values): 26353 Å² total; per-residue (Å²): 127,90,73,62,66,64,47,80,43,81,18,89,87,80,73,55,68,47,77,47,63,68,63,63,70,82,45,46,65,49,50,52,53,46,53,51,46,45,15,59,78,48,77,47,76,65,52,72,80,51,57,28,35,50,38,47,37,29,33,46,34,53,53,72,60,76,95,40,52,37,33,46,67,30,51,52,49,50,53,53,49,41,58,57,44,35,77,67,21,46,71,46,52,53,32,40,18,35,15,59,71,33,59,70,70,51,48,79,60,29,29,45,14,53,52,44,49,59,76,47,43,88,74,43,44,49,30,52,20,40,19,78,54,57,50,49,27,83,50,87,53,37,68,60,54,33,55,40,43,45,53,34,48,50,53,27,58,78,68,68,44,71,74,81,55,25,38,41,41,49,34,90,32,22,18,68,44,51,73,28,69,45,52,61,54,27,36,39,73,74,48,53,38,44,26,36,51,31,47,42,31,79,35,62,70,62,64,91,65,38,44,46,27,44,53,96,83,25,37,35,38,37,35,40,77,66,88,66,51,80,85,40,35,43,61,89,66,31,90,75,33,60,70,45,57,50,39,24,34,68,53,27,63,46,35,44,50,54,72,76,31,56,65,38,37,32,53,44,37,42,31,22,46,9,90,67,23,53,49,57,56,50,55,55,49,27,53,53,44,45,58,74,76,44,85,56,44,48,30,26,65,59,65,57,61,48,45,55,52,48,45,72,76,36,63,87,32,46,63,67,73,59,56,39,49,72,84,34,74,65,34,49,72,36,39,41,82,92,58,60,77,78,42,56,51,46,33,40,34,28,14,40,66,66,45,53,56,68,60,51,51,58,58,48,49,69,38,92,55,35,39,61,52,56,69,36,97,89,51,42,76,27,73,50,39,60,44,75,82,47,42,70,64,40,68,66,62,60,43,69,34,32,70,80,62,91,83,52,94,76,51,44,33,29,49,42,26,36,71,43,61,81,34,87,59,19,64,63,41,42,41,42,43,38,71,82,40,45,78,44,73,47,85,63,60,66,70,60,29,53,51,48,45,50,53,51,45,33,76,71,63,36,68,57,54,67,74,42,53,71,68,56,35,74,65,48,52,92,88,44,59,64,73,44,50,75,71,85